Protein 4EBJ (pdb70)

Sequence (508 aa):
ENLYFQGVQHTIARRWVDRRLREEYADAVAILLKGSYARGDAATWSDIDFDVLVSTQDVEDYRTWIEPVGDRLVHISSAAVEWVTGWERDTVDPSSWSYGLPTQETTRRLWAINDETRRRLDRPYKTHPAAEPEVEDTVEALGKIRNAIARGDDLGVYQSAQTVAKLVPTLLIPINPPVTVSHARQAIEAILAFPRRVPVGFAADWLTCLLGLVEERSARSTAAAAERVRGVLELPTDPDDLLGEDIARLNAGLLEKYVQQENLYFQGVQHTIARWVDRLREEYADAVAILLKGSSYARGDAATWSDIDFDVLVSTQDVEDYRTWIIEPVGDRLVHISSAAVEWVTGWERDTVDPSSWSYGLLPTQETTRRLWAINDETRRRLDRPYKTHPAAEPEVEDTVEEALGKIRNAIARGDDLGVYQSAQTVAKKLVVPTLLIPINPPVTVSHARQAIEAILAFPRRVPVGFAADWLTCLGLVEEERSARSTAAAAERVRGVVLELPTDPDLLGEDIARLNAGLLEKYVQQ

Secondary structure (DSSP, 8-state):
-HHHHHHHHHHHHHHHHHHHHH-TTEEEEEEEHHHHHT---TTPPEEEEEEESSTT-EEEEEEEEEETTEEEEEEEEEEEHHHHHHGGGSPPSSSTT--EEEEEE--BSSHHHHHHH--SEEEEPPPPP-HHHHHHHHHHHHHHHHHT-HHHHHHHHHHHHHHHHHHHGGGS----BSSHHHHHHHHHT-SS--TTHHHHHHHHHT-SSB--HHHHHHHHH--HHHH-----HHHH-HHHHH---SHHHHHHH-/-HHHHHHHHHHHHHHHHHHHHH-TTEEEEEEEHHHHHT---TTPPEEEEEEESSTT-EEEEEEEEEETTEEEEEEEEEEEHHHHHHGGGSPPSSSTT--EEEE-B--BSSHHHHHHH--SEEEEPPPPP-HHHHHHHHHHHHHHHHHT-HHHHHHHHHHHHHHHHHHHGGGSPPP--SSHHHHHHHHHT-SS--TTHHHHHHHHHT-SSB--HHHHHHHHH--HHHH-----HHHH-HHHHH---SHHHHHHH-

Solvent-accessible surface area: 23267 Å² total

Organism: Pseudomonas aeruginosa (NCBI:txid287)

Nearest PDB structures (foldseek):
  4ebj-assembly1_B  TM=1.003E+00  e=2.321E-49  Pseudomonas aeruginosa
  4ebk-assembly1_B  TM=9.983E-01  e=1.470E-46  Pseudomonas aeruginosa
  6p06-assembly1_A  TM=6.887E-01  e=5.325E-08  Bacillus sp. (in: firmicutes)
  6un8-assembly1_A  TM=6.755E-01  e=1.283E-07  Staphylococcus aureus
  6nmm-assembly1_D  TM=6.752E-01  e=1.361E-07  Geobacillus stearothermophilus

Structure (mmCIF, N/CA/C/O backbone):
data_4EBJ
#
_entry.id   4EBJ
#
_cell.length_a   80.444
_cell.length_b   83.482
_cell.length_c   90.166
_cell.angle_alpha   90.00
_cell.angle_beta   90.00
_cell.angle_gamma   90.00
#
_symmetry.space_group_name_H-M   'P 21 21 21'
#
loop_
_entity.id
_entity.type
_entity.pdbx_description
1 polymer 'Aminoglycoside nucleotidyltransferase'
2 non-polymer 1,2-ETHANEDIOL
3 non-polymer 'SULFATE ION'
4 water water
#
loop_
_atom_site.group_PDB
_atom_site.id
_atom_site.type_symbol
_atom_site.label_atom_id
_atom_site.label_alt_id
_atom_site.label_comp_id
_atom_site.label_asym_id
_atom_site.label_entity_id
_atom_site.label_seq_id
_atom_site.pdbx_PDB_ins_code
_atom_site.Cartn_x
_atom_site.Cartn_y
_atom_site.Cartn_z
_atom_site.occupancy
_atom_site.B_iso_or_equiv
_atom_site.auth_seq_id
_atom_site.auth_comp_id
_atom_site.auth_asym_id
_atom_site.auth_atom_id
_atom_site.pdbx_PDB_model_num
ATOM 1 N N . GLU A 1 15 ? 43.414 89.638 30.413 1.00 52.86 -6 GLU A N 1
ATOM 2 C CA . GLU A 1 15 ? 42.712 90.858 30.033 1.00 47.28 -6 GLU A CA 1
ATOM 3 C C . GLU A 1 15 ? 41.810 90.633 28.826 1.00 39.05 -6 GLU A C 1
ATOM 4 O O . GLU A 1 15 ? 42.216 90.022 27.831 1.00 34.56 -6 GLU A O 1
ATOM 10 N N . ASN A 1 16 ? 40.587 91.140 28.920 1.00 40.52 -5 ASN A N 1
ATOM 11 C CA . ASN A 1 16 ? 39.588 90.944 27.880 1.00 42.14 -5 ASN A CA 1
ATOM 12 C C . ASN A 1 16 ? 40.033 91.450 26.509 1.00 38.88 -5 ASN A C 1
ATOM 13 O O . ASN A 1 16 ? 39.754 90.813 25.494 1.00 31.99 -5 ASN A O 1
ATOM 18 N N . LEU A 1 17 ? 40.721 92.589 26.478 1.00 34.45 -4 LEU A N 1
ATOM 19 C CA . LEU A 1 17 ? 41.185 93.139 25.208 1.00 31.59 -4 LEU A CA 1
ATOM 20 C C . LEU A 1 17 ? 42.212 92.224 24.555 1.00 27.00 -4 LEU A C 1
ATOM 21 O O . LEU A 1 17 ? 42.203 92.046 23.335 1.00 27.23 -4 LEU A O 1
ATOM 26 N N . TYR A 1 18 ? 43.090 91.641 25.367 1.00 26.33 -3 TYR A N 1
ATOM 27 C CA . TYR A 1 18 ? 44.072 90.687 24.851 1.00 26.88 -3 TYR A CA 1
ATOM 28 C C . TYR A 1 18 ? 43.382 89.457 24.275 1.00 22.87 -3 TYR A C 1
ATOM 29 O O . TYR A 1 18 ? 43.668 89.039 23.159 1.00 20.90 -3 TYR A O 1
ATOM 38 N N . PHE A 1 19 ? 42.469 88.873 25.036 1.00 23.79 -2 PHE A N 1
ATOM 39 C CA . PHE A 1 19 ? 41.829 87.653 24.568 1.00 22.33 -2 PHE A CA 1
ATOM 40 C C . PHE A 1 19 ? 40.884 87.900 23.395 1.00 20.34 -2 PHE A C 1
ATOM 41 O O . PHE A 1 19 ? 40.815 87.070 22.484 1.00 18.61 -2 PHE A O 1
ATOM 49 N N . GLN A 1 20 ? 40.192 89.044 23.390 1.00 23.52 -1 GLN A N 1
ATOM 50 C CA . GLN A 1 20 ? 39.416 89.424 22.207 1.00 17.40 -1 GLN A CA 1
ATOM 51 C C . GLN A 1 20 ? 40.361 89.615 21.030 1.00 16.54 -1 GLN A C 1
ATOM 52 O O . GLN A 1 20 ? 40.078 89.176 19.917 1.00 17.90 -1 GLN A O 1
ATOM 58 N N . GLY A 1 21 ? 41.494 90.260 21.288 1.00 18.28 0 GLY A N 1
ATOM 59 C CA . GLY A 1 21 ? 42.531 90.401 20.281 1.00 20.71 0 GLY A CA 1
ATOM 60 C C . GLY A 1 21 ? 43.025 89.074 19.736 1.00 17.62 0 GLY A C 1
ATOM 61 O O . GLY A 1 21 ? 43.245 88.930 18.529 1.00 15.03 0 GLY A O 1
ATOM 62 N N . VAL A 1 22 ? 43.213 88.094 20.618 1.00 15.94 1 VAL A N 1
ATOM 63 C CA . VAL A 1 22 ? 43.658 86.775 20.176 1.00 14.71 1 VAL A CA 1
ATOM 64 C C . VAL A 1 22 ? 42.580 86.122 19.310 1.00 14.07 1 VAL A C 1
ATOM 65 O O . VAL A 1 22 ? 42.871 85.508 18.287 1.00 14.25 1 VAL A O 1
ATOM 69 N N . GLN A 1 23 ? 41.330 86.268 19.730 1.00 15.68 2 GLN A N 1
ATOM 70 C CA . GLN A 1 23 ? 40.207 85.734 18.977 1.00 16.05 2 GLN A CA 1
ATOM 71 C C . GLN A 1 23 ? 40.202 86.304 17.557 1.00 14.08 2 GLN A C 1
ATOM 72 O O . GLN A 1 23 ? 39.967 85.593 16.581 1.00 14.87 2 GLN A O 1
ATOM 78 N N . HIS A 1 24 ? 40.455 87.602 17.448 1.00 15.48 3 HIS A N 1
ATOM 79 C CA . HIS A 1 24 ? 40.521 88.241 16.141 1.00 15.89 3 HIS A CA 1
ATOM 80 C C . HIS A 1 24 ? 41.716 87.766 15.330 1.00 13.86 3 HIS A C 1
ATOM 81 O O . HIS A 1 24 ? 41.609 87.553 14.125 1.00 15.77 3 HIS A O 1
ATOM 88 N N . THR A 1 25 ? 42.859 87.613 15.995 1.00 12.75 4 THR A N 1
ATOM 89 C CA . THR A 1 25 ? 44.048 87.075 15.347 1.00 15.81 4 THR A CA 1
ATOM 90 C C . THR A 1 25 ? 43.771 85.687 14.762 1.00 15.45 4 THR A C 1
ATOM 91 O O . THR A 1 25 ? 44.176 85.380 13.637 1.00 14.31 4 THR A O 1
ATOM 95 N N . ILE A 1 26 ? 43.086 84.852 15.538 1.00 13.56 5 ILE A N 1
ATOM 96 C CA . ILE A 1 26 ? 42.681 83.530 15.079 1.00 13.80 5 ILE A CA 1
ATOM 97 C C . ILE A 1 26 ? 41.846 83.609 13.803 1.00 12.07 5 ILE A C 1
ATOM 98 O O . ILE A 1 26 ? 42.137 82.917 12.826 1.00 13.14 5 ILE A O 1
ATOM 103 N N . ALA A 1 27 ? 40.830 84.472 13.802 1.00 12.71 6 ALA A N 1
ATOM 104 C CA . ALA A 1 27 ? 39.985 84.623 12.624 1.00 16.45 6 ALA A CA 1
ATOM 105 C C . ALA A 1 27 ? 40.802 85.053 11.405 1.00 16.69 6 ALA A C 1
ATOM 106 O O . ALA A 1 27 ? 40.673 84.458 10.325 1.00 16.17 6 ALA A O 1
ATOM 108 N N . ARG A 1 28 ? 41.654 86.061 11.575 1.00 13.89 7 ARG A N 1
ATOM 109 C CA A ARG A 1 28 ? 42.509 86.548 10.489 0.53 16.64 7 ARG A CA 1
ATOM 110 C CA B ARG A 1 28 ? 42.470 86.531 10.457 0.47 17.45 7 ARG A CA 1
ATOM 111 C C . ARG A 1 28 ? 43.439 85.469 9.956 1.00 17.17 7 ARG A C 1
ATOM 112 O O . ARG A 1 28 ? 43.689 85.382 8.752 1.00 18.02 7 ARG A O 1
ATOM 127 N N . TRP A 1 29 ? 43.966 84.657 10.867 1.00 13.14 8 TRP A N 1
ATOM 128 C CA . TRP A 1 29 ? 44.932 83.646 10.475 1.00 13.86 8 TRP A CA 1
ATOM 129 C C . TRP A 1 29 ? 44.339 82.569 9.590 1.00 16.49 8 TRP A C 1
ATOM 130 O O . TRP A 1 29 ? 45.043 81.992 8.763 1.00 15.49 8 TRP A O 1
ATOM 141 N N . VAL A 1 30 ? 43.050 82.298 9.755 1.00 14.98 9 VAL A N 1
ATOM 142 C CA . VAL A 1 30 ? 42.416 81.278 8.934 1.00 14.48 9 VAL A CA 1
ATOM 143 C C . VAL A 1 30 ? 42.521 81.665 7.456 1.00 15.54 9 VAL A C 1
ATOM 144 O O . VAL A 1 30 ? 42.904 80.844 6.613 1.00 15.70 9 VAL A O 1
ATOM 148 N N . ASP A 1 31 ? 42.227 82.926 7.158 1.00 15.12 10 ASP A N 1
ATOM 149 C CA . ASP A 1 31 ? 42.328 83.432 5.797 1.00 17.24 10 ASP A CA 1
ATOM 150 C C . ASP A 1 31 ? 43.777 83.473 5.332 1.00 16.52 10 ASP A C 1
ATOM 151 O O . ASP A 1 31 ? 44.080 83.164 4.179 1.00 19.92 10 ASP A O 1
ATOM 156 N N . ARG A 1 32 ? 44.671 83.875 6.224 1.00 16.27 11 ARG A N 1
ATOM 157 C CA A ARG A 1 32 ? 46.081 83.956 5.875 0.48 18.01 11 ARG A CA 1
ATOM 158 C CA B ARG A 1 32 ? 46.084 83.956 5.878 0.52 17.99 11 ARG A CA 1
ATOM 159 C C . ARG A 1 32 ? 46.614 82.577 5.506 1.00 16.52 11 ARG A C 1
ATOM 160 O O . ARG A 1 32 ? 47.359 82.429 4.536 1.00 18.85 11 ARG A O 1
ATOM 175 N N . LEU A 1 33 ? 46.214 81.567 6.271 1.00 14.17 12 LEU A N 1
ATOM 176 C CA . LEU A 1 33 ? 46.655 80.202 5.997 1.00 11.76 12 LEU A CA 1
ATOM 177 C C . LEU A 1 33 ? 46.081 79.691 4.675 1.00 19.53 12 LEU A C 1
ATOM 178 O O . LEU A 1 33 ? 46.785 79.024 3.913 1.00 15.66 12 LEU A O 1
ATOM 183 N N . ARG A 1 34 ? 44.817 80.011 4.394 1.00 17.63 13 ARG A N 1
ATOM 184 C CA . ARG A 1 34 ? 44.215 79.630 3.116 1.00 22.94 13 ARG A CA 1
ATOM 185 C C . ARG A 1 34 ? 44.965 80.246 1.949 1.00 25.97 13 ARG A C 1
ATOM 186 O O . ARG A 1 34 ? 45.217 79.592 0.933 1.00 24.43 13 ARG A O 1
ATOM 194 N N . GLU A 1 35 ? 45.317 81.517 2.099 1.00 22.57 14 GLU A N 1
ATOM 195 C CA . GLU A 1 35 ? 45.926 82.259 1.009 1.00 29.13 14 GLU A CA 1
ATOM 196 C C . GLU A 1 35 ? 47.381 81.845 0.790 1.00 28.16 14 GLU A C 1
ATOM 197 O O . GLU A 1 35 ? 47.901 81.947 -0.318 1.00 32.34 14 GLU A O 1
ATOM 203 N N . GLU A 1 36 ? 48.025 81.341 1.836 1.00 19.89 15 GLU A N 1
ATOM 204 C CA . GLU A 1 36 ? 49.399 80.879 1.705 1.00 23.45 15 GLU A CA 1
ATOM 205 C C . GLU A 1 36 ? 49.490 79.444 1.165 1.00 25.49 15 GLU A C 1
ATOM 206 O O . GLU A 1 36 ? 50.409 79.112 0.414 1.00 28.39 15 GLU A O 1
ATOM 212 N N . TYR A 1 37 ? 48.525 78.604 1.527 1.00 16.96 16 TYR A N 1
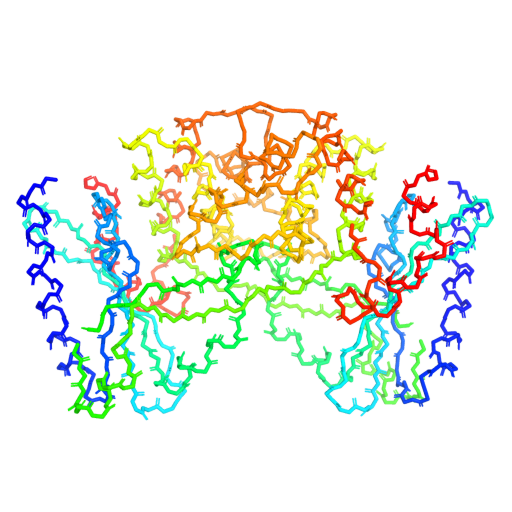ATOM 213 C CA . TYR A 1 37 ? 48.548 77.200 1.131 1.00 15.18 16 TYR A CA 1
ATOM 214 C C . TYR A 1 37 ? 47.436 76.888 0.139 1.00 21.15 16 TYR A C 1
ATOM 215 O O . TYR A 1 37 ? 46.325 76.543 0.531 1.00 17.84 16 TYR A O 1
ATOM 224 N N . ALA A 1 38 ? 47.749 77.002 -1.147 1.00 21.42 17 ALA A N 1
ATOM 225 C CA . ALA A 1 38 ? 46.766 76.763 -2.194 1.00 21.30 17 ALA A CA 1
ATOM 226 C C . ALA A 1 38 ? 46.269 75.320 -2.163 1.00 22.21 17 ALA A C 1
ATOM 227 O O . ALA A 1 38 ? 45.182 75.018 -2.651 1.00 24.85 17 ALA A O 1
ATOM 229 N N . ASP A 1 39 ? 47.071 74.432 -1.585 1.00 19.25 18 ASP A N 1
ATOM 230 C CA . ASP A 1 39 ? 46.707 73.023 -1.500 1.00 24.47 18 ASP A CA 1
ATOM 231 C C . ASP A 1 39 ? 45.985 72.643 -0.204 1.00 21.54 18 ASP A C 1
ATOM 232 O O . ASP A 1 39 ? 45.766 71.459 0.062 1.00 19.47 18 ASP A O 1
ATOM 237 N N . ALA A 1 40 ? 45.592 73.637 0.590 1.00 15.51 19 ALA A N 1
ATOM 238 C CA . ALA A 1 40 ? 44.871 73.367 1.833 1.00 16.56 19 ALA A CA 1
ATOM 239 C C . ALA A 1 40 ? 43.480 72.804 1.561 1.00 18.96 19 ALA A C 1
ATOM 240 O O . ALA A 1 40 ? 42.794 73.246 0.634 1.00 20.05 19 ALA A O 1
ATOM 242 N N . VAL A 1 41 ? 43.069 71.838 2.375 1.00 14.77 20 VAL A N 1
ATOM 243 C CA . VAL A 1 41 ? 41.719 71.299 2.294 1.00 17.43 20 VAL A CA 1
ATOM 244 C C . VAL A 1 41 ? 40.936 71.541 3.579 1.00 19.19 20 VAL A C 1
ATOM 245 O O . VAL A 1 41 ? 39.709 71.451 3.589 1.00 18.68 20 VAL A O 1
ATOM 249 N N . ALA A 1 42 ? 41.650 71.834 4.662 1.00 15.61 21 ALA A N 1
ATOM 250 C CA . ALA A 1 42 ? 41.009 72.138 5.943 1.00 15.87 21 ALA A CA 1
ATOM 251 C C . ALA A 1 42 ? 41.964 72.851 6.893 1.00 15.62 21 ALA A C 1
ATOM 252 O O . ALA A 1 42 ? 43.181 72.654 6.845 1.00 14.62 21 ALA A O 1
ATOM 254 N N . ILE A 1 43 ? 41.395 73.680 7.761 1.00 13.06 22 ILE A N 1
ATOM 255 C CA . ILE A 1 43 ? 42.169 74.371 8.782 1.00 11.88 22 ILE A CA 1
ATOM 256 C C . ILE A 1 43 ? 41.423 74.169 10.093 1.00 14.42 22 ILE A C 1
ATOM 257 O O . ILE A 1 43 ? 40.215 74.397 10.167 1.00 12.61 22 ILE A O 1
ATOM 262 N N . LEU A 1 44 ? 42.131 73.685 11.107 1.00 13.53 23 LEU A N 1
ATOM 263 C CA . LEU A 1 44 ? 41.527 73.421 12.409 1.00 14.21 23 LEU A CA 1
ATOM 264 C C . LEU A 1 44 ? 42.305 74.124 13.509 1.00 11.71 23 LEU A C 1
ATOM 265 O O . LEU A 1 44 ? 43.534 74.138 13.487 1.00 12.21 23 LEU A O 1
ATOM 270 N N . LEU A 1 45 ? 41.585 74.693 14.474 1.00 9.54 24 LEU A N 1
ATOM 271 C CA . LEU A 1 45 ? 42.201 75.243 15.674 1.00 9.71 24 LEU A CA 1
ATOM 272 C C . LEU A 1 45 ? 42.406 74.110 16.660 1.00 11.35 24 LEU A C 1
ATOM 273 O O . LEU A 1 45 ? 41.565 73.207 16.762 1.00 11.99 24 LEU A O 1
ATOM 278 N N . LYS A 1 46 ? 43.521 74.156 17.381 1.00 10.20 25 LYS A N 1
ATOM 279 C CA . LYS A 1 46 ? 43.897 73.073 18.280 1.00 8.64 25 LYS A CA 1
ATOM 280 C C . LYS A 1 46 ? 44.305 73.666 19.611 1.00 12.31 25 LYS A C 1
ATOM 281 O O . LYS A 1 46 ? 44.388 74.890 19.754 1.00 12.58 25 LYS A O 1
ATOM 287 N N . GLY A 1 47 ? 44.564 72.806 20.589 1.00 12.43 26 GLY A N 1
ATOM 288 C CA . GLY A 1 47 ? 45.193 73.254 21.820 1.00 13.53 26 GLY A CA 1
ATOM 289 C C . GLY A 1 47 ? 44.326 74.104 22.726 1.00 11.19 26 GLY A C 1
ATOM 290 O O . GLY A 1 47 ? 43.109 73.980 22.733 1.00 11.46 26 GLY A O 1
ATOM 291 N N . SER A 1 48 ? 44.979 74.973 23.494 1.00 13.11 27 SER A N 1
ATOM 292 C CA . SER A 1 48 ? 44.337 75.735 24.557 1.00 14.56 27 SER A CA 1
ATOM 293 C C . SER A 1 48 ? 43.170 76.578 24.075 1.00 13.89 27 SER A C 1
ATOM 294 O O . SER A 1 48 ? 42.120 76.621 24.712 1.00 13.99 27 SER A O 1
ATOM 297 N N . TYR A 1 49 ? 43.350 77.252 22.948 1.00 14.14 28 TYR A N 1
ATOM 298 C CA . TYR A 1 49 ? 42.282 78.103 22.442 1.00 15.15 28 TYR A CA 1
ATOM 299 C C . TYR A 1 49 ? 41.123 77.286 21.876 1.00 13.73 28 TYR A C 1
ATOM 300 O O . TYR A 1 49 ? 39.978 77.745 21.877 1.00 17.24 28 TYR A O 1
ATOM 309 N N . ALA A 1 50 ? 41.402 76.066 21.424 1.00 11.21 29 ALA A N 1
ATOM 310 C CA . ALA A 1 50 ? 40.323 75.164 21.012 1.00 12.33 29 ALA A CA 1
ATOM 311 C C . ALA A 1 50 ? 39.546 74.645 22.217 1.00 15.63 29 ALA A C 1
ATOM 312 O O . ALA A 1 50 ? 38.331 74.452 22.141 1.00 15.88 29 ALA A O 1
ATOM 314 N N . ARG A 1 51 ? 40.246 74.425 23.327 1.00 15.27 30 ARG A N 1
ATOM 315 C CA . ARG A 1 51 ? 39.604 73.907 24.533 1.00 12.07 30 ARG A CA 1
ATOM 316 C C . ARG A 1 51 ? 38.886 74.988 25.324 1.00 17.78 30 ARG A C 1
ATOM 317 O O . ARG A 1 51 ? 37.967 74.694 26.090 1.00 19.83 30 ARG A O 1
ATOM 325 N N . GLY A 1 52 ? 39.324 76.235 25.160 1.00 16.06 31 GLY A N 1
ATOM 326 C CA . GLY A 1 52 ? 38.791 77.338 25.935 1.00 19.13 31 GLY A CA 1
ATOM 327 C C . GLY A 1 52 ? 39.443 77.496 27.298 1.00 21.95 31 GLY A C 1
ATOM 328 O O . GLY A 1 52 ? 38.841 78.058 28.216 1.00 24.60 31 GLY A O 1
ATOM 329 N N . ASP A 1 53 ? 40.675 77.013 27.445 1.00 19.71 32 ASP A N 1
ATOM 330 C CA . ASP A 1 53 ? 41.370 77.116 28.726 1.00 20.20 32 ASP A CA 1
ATOM 331 C C . ASP A 1 53 ? 42.725 77.804 28.600 1.00 16.68 32 ASP A C 1
ATOM 332 O O . ASP A 1 53 ? 43.647 77.515 29.363 1.00 20.28 32 ASP A O 1
ATOM 337 N N . ALA A 1 54 ? 42.838 78.717 27.641 1.00 17.75 33 ALA A N 1
ATOM 338 C CA . ALA A 1 54 ? 44.096 79.421 27.414 1.00 18.61 33 ALA A CA 1
ATOM 339 C C . ALA A 1 54 ? 44.382 80.472 28.481 1.00 16.38 33 ALA A C 1
ATOM 340 O O . ALA A 1 54 ? 43.471 80.994 29.137 1.00 18.60 33 ALA A O 1
ATOM 342 N N . ALA A 1 55 ? 45.662 80.782 28.638 1.00 14.57 34 ALA A N 1
ATOM 343 C CA . ALA A 1 55 ? 46.095 81.830 29.540 1.00 14.85 34 ALA A CA 1
ATOM 344 C C . ALA A 1 55 ? 47.122 82.688 28.815 1.00 13.40 34 ALA A C 1
ATOM 345 O O . ALA A 1 55 ? 47.372 82.481 27.628 1.00 14.69 34 ALA A O 1
ATOM 347 N N . THR A 1 56 ? 47.704 83.640 29.539 1.00 14.45 35 THR A N 1
ATOM 348 C CA . THR A 1 56 ? 48.597 84.641 28.958 1.00 19.05 35 THR A CA 1
ATOM 349 C C . THR A 1 56 ? 49.601 84.091 27.949 1.00 16.58 35 THR A C 1
ATOM 350 O O . THR A 1 56 ? 49.678 84.573 26.819 1.00 17.39 35 THR A O 1
ATOM 354 N N . TRP A 1 57 ? 50.333 83.052 28.337 1.00 14.07 36 TRP A N 1
ATOM 355 C CA . TRP A 1 57 ? 51.421 82.547 27.502 1.00 14.52 36 TRP A CA 1
ATOM 356 C C . TRP A 1 57 ? 51.049 81.389 26.572 1.00 15.05 36 TRP A C 1
ATOM 357 O O . TRP A 1 57 ? 51.921 80.795 25.938 1.00 15.52 36 TRP A O 1
ATOM 368 N N . SER A 1 58 ? 49.760 81.085 26.476 1.00 13.71 37 SER A N 1
ATOM 369 C CA . SER A 1 58 ? 49.310 80.006 25.609 1.00 13.17 37 SER A CA 1
ATOM 370 C C . SER A 1 58 ? 49.554 80.322 24.148 1.00 14.17 37 SER A C 1
ATOM 371 O O . SER A 1 58 ? 49.430 81.469 23.721 1.00 16.23 37 SER A O 1
ATOM 374 N N . ASP A 1 59 ? 49.890 79.290 23.382 1.00 16.68 38 ASP A N 1
ATOM 375 C CA . ASP A 1 59 ? 50.077 79.451 21.950 1.00 15.16 38 ASP A CA 1
ATOM 376 C C . ASP A 1 59 ? 48.766 79.303 21.197 1.00 15.66 38 ASP A C 1
ATOM 377 O O . ASP A 1 59 ? 47.877 78.560 21.617 1.00 16.19 38 ASP A O 1
ATOM 382 N N . ILE A 1 60 ? 48.665 79.994 20.068 1.00 11.68 39 ILE A N 1
ATOM 383 C CA . ILE A 1 60 ? 47.600 79.739 19.110 1.00 9.13 39 ILE A CA 1
ATOM 384 C C . ILE A 1 60 ? 48.118 78.613 18.227 1.00 13.12 39 ILE A C 1
ATOM 385 O O . ILE A 1 60 ? 49.155 78.763 17.587 1.00 12.40 39 ILE A O 1
ATOM 390 N N . ASP A 1 61 ? 47.414 77.482 18.210 1.00 11.76 40 ASP A N 1
ATOM 391 C CA . ASP A 1 61 ? 47.835 76.315 17.440 1.00 11.31 40 ASP A CA 1
ATOM 392 C C . ASP A 1 61 ? 46.846 75.985 16.328 1.00 9.04 40 ASP A C 1
ATOM 393 O O . ASP A 1 61 ? 45.640 75.847 16.580 1.00 12.84 40 ASP A O 1
ATOM 398 N N . PHE A 1 62 ? 47.352 75.827 15.104 1.00 9.89 41 PHE A N 1
ATOM 399 C CA . PHE A 1 62 ? 46.532 75.401 13.972 1.00 10.75 41 PHE A CA 1
ATOM 400 C C . PHE A 1 62 ? 47.063 74.118 13.354 1.00 11.93 41 PHE A C 1
ATOM 401 O O . PHE A 1 62 ? 48.275 73.884 13.337 1.00 12.80 41 PHE A O 1
ATOM 409 N N . ASP A 1 63 ? 46.151 73.303 12.830 1.00 11.96 42 ASP A N 1
ATOM 410 C CA . ASP A 1 63 ? 46.512 72.287 11.854 1.00 12.38 42 ASP A CA 1
ATOM 411 C C . ASP A 1 63 ? 46.041 72.731 10.475 1.00 13.65 42 ASP A C 1
ATOM 412 O O . ASP A 1 63 ? 44.893 73.134 10.293 1.00 15.33 42 ASP A O 1
ATOM 417 N N . VAL A 1 64 ? 46.945 72.667 9.507 1.00 10.97 43 VAL A N 1
ATOM 418 C CA . VAL A 1 64 ? 46.613 72.973 8.128 1.00 12.89 43 VAL A CA 1
ATOM 419 C C . VAL A 1 64 ? 46.755 71.678 7.353 1.00 14.48 43 VAL A C 1
ATOM 420 O O . VAL A 1 64 ? 47.857 71.148 7.199 1.00 14.81 43 VAL A O 1
ATOM 424 N N . LEU A 1 65 ? 45.627 71.150 6.897 1.00 13.70 44 LEU A N 1
ATOM 425 C CA . LEU A 1 65 ? 45.634 69.870 6.210 1.00 14.52 44 LEU A CA 1
ATOM 426 C C . LEU A 1 65 ? 45.662 70.143 4.718 1.00 12.98 44 LEU A C 1
ATOM 427 O O . LEU A 1 65 ? 44.873 70.932 4.216 1.00 15.86 44 LEU A O 1
ATOM 432 N N . VAL A 1 66 ? 46.614 69.529 4.023 1.00 16.13 45 VAL A N 1
ATOM 433 C CA . VAL A 1 66 ? 46.789 69.772 2.593 1.00 15.27 45 VAL A CA 1
ATOM 434 C C . VAL A 1 66 ? 46.578 68.500 1.784 1.00 20.62 45 VAL A C 1
ATOM 435 O O . VAL A 1 66 ? 46.644 67.387 2.315 1.00 18.17 45 VAL A O 1
ATOM 439 N N . SER A 1 67 ? 46.334 68.670 0.489 1.00 19.48 46 SER A N 1
ATOM 440 C CA . SER A 1 67 ? 46.102 67.540 -0.397 1.00 19.71 46 SER A CA 1
ATOM 441 C C . SER A 1 67 ? 47.421 66.971 -0.899 1.00 25.29 46 SER A C 1
ATOM 442 O O . SER A 1 67 ? 47.463 65.869 -1.439 1.00 28.60 46 SER A O 1
ATOM 445 N N . THR A 1 68 ? 48.494 67.733 -0.718 1.00 25.78 47 THR A N 1
ATOM 446 C CA . THR A 1 68 ? 49.803 67.322 -1.210 1.00 25.77 47 THR A CA 1
ATOM 447 C C . THR A 1 68 ? 50.394 66.256 -0.305 1.00 25.47 47 THR A C 1
ATOM 448 O O . THR A 1 68 ? 50.553 66.457 0.904 1.00 24.42 47 THR A O 1
ATOM 452 N N . GLN A 1 69 ? 50.708 65.118 -0.907 1.00 29.59 48 GLN A N 1
ATOM 453 C CA . GLN A 1 69 ? 51.085 63.926 -0.167 1.00 40.73 48 GLN A CA 1
ATOM 454 C C . GLN A 1 69 ? 52.424 64.083 0.537 1.00 40.92 48 GLN A C 1
ATOM 455 O O . GLN A 1 69 ? 53.314 64.793 0.061 1.00 36.66 48 GLN A O 1
ATOM 461 N N . ASP A 1 70 ? 52.537 63.429 1.690 1.00 48.89 49 ASP A N 1
ATOM 462 C CA . ASP A 1 70 ? 53.783 63.366 2.449 1.00 54.55 49 ASP A CA 1
ATOM 463 C C . ASP A 1 70 ? 54.354 64.747 2.774 1.00 51.93 49 ASP A C 1
ATOM 464 O O . ASP A 1 70 ? 55.564 64.917 2.912 1.00 54.66 49 ASP A O 1
ATOM 469 N N . VAL A 1 71 ? 53.473 65.734 2.887 1.00 50.20 50 VAL A N 1
ATOM 470 C CA . VAL A 1 71 ? 53.874 67.052 3.350 1.00 47.80 50 VAL A CA 1
ATOM 471 C C . VAL A 1 71 ? 53.854 67.057 4.873 1.00 44.08 50 VAL A C 1
ATOM 472 O O . VAL A 1 71 ? 52.925 66.523 5.491 1.00 41.82 50 VAL A O 1
ATOM 476 N N . GLU A 1 72 ? 54.892 67.631 5.475 1.00 36.71 51 GLU A N 1
ATOM 477 C CA . GLU A 1 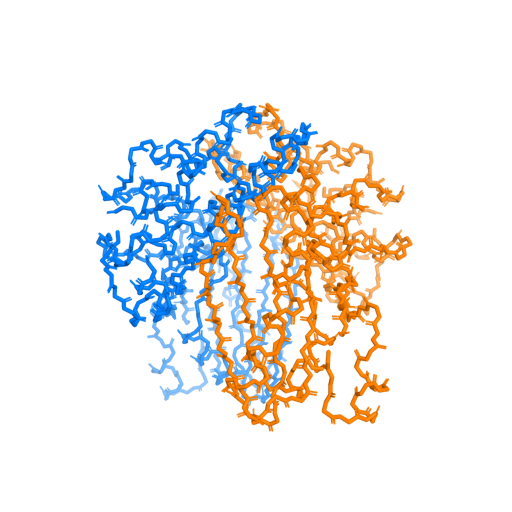72 ? 54.909 67.823 6.918 1.00 33.39 51 GLU A CA 1
ATOM 478 C C . GLU A 1 72 ? 55.836 68.969 7.312 1.00 33.42 51 GLU A C 1
ATOM 479 O O . GLU A 1 72 ? 57.047 68.784 7.433 1.00 36.78 51 GLU A O 1
ATOM 485 N N . ASP A 1 73 ? 55.266 70.156 7.503 1.00 18.30 52 ASP A N 1
ATOM 486 C CA . ASP A 1 73 ? 56.058 71.314 7.910 1.00 17.27 52 ASP A CA 1
ATOM 487 C C . ASP A 1 73 ? 55.490 71.901 9.196 1.00 21.43 52 ASP A C 1
ATOM 488 O O . ASP A 1 73 ? 54.333 71.656 9.544 1.00 19.99 52 ASP A O 1
ATOM 493 N N . TYR A 1 74 ? 56.322 72.658 9.906 1.00 18.42 53 TYR A N 1
ATOM 494 C CA . TYR A 1 74 ? 55.898 73.356 11.109 1.00 14.78 53 TYR A CA 1
ATOM 495 C C . TYR A 1 74 ? 56.232 74.836 11.003 1.00 14.01 53 TYR A C 1
ATOM 496 O O . TYR A 1 74 ? 57.407 75.222 10.918 1.00 18.14 53 TYR A O 1
ATOM 505 N N . ARG A 1 75 ? 55.188 75.655 10.997 1.00 13.54 54 ARG A N 1
ATOM 506 C CA . ARG A 1 75 ? 55.336 77.090 10.824 1.00 16.05 54 ARG A CA 1
ATOM 507 C C . ARG A 1 75 ? 55.222 77.783 12.165 1.00 15.59 54 ARG A C 1
ATOM 508 O O . ARG A 1 75 ? 54.507 77.311 13.047 1.00 15.48 54 ARG A O 1
ATOM 516 N N . THR A 1 76 ? 55.915 78.911 12.302 1.00 12.84 55 THR A N 1
ATOM 517 C CA . THR A 1 76 ? 55.873 79.710 13.519 1.00 11.47 55 THR A CA 1
ATOM 518 C C . THR A 1 76 ? 55.791 81.200 13.198 1.00 17.47 55 THR A C 1
ATOM 519 O O . THR A 1 76 ? 56.516 81.709 12.339 1.00 17.85 55 THR A O 1
ATOM 523 N N . TRP A 1 77 ? 54.916 81.897 13.908 1.00 13.32 56 TRP A N 1
ATOM 524 C CA . TRP A 1 77 ? 54.850 83.351 13.827 1.00 14.66 56 TRP A CA 1
ATOM 525 C C . TRP A 1 77 ? 54.816 83.939 15.229 1.00 14.79 56 TRP A C 1
ATOM 526 O O . TRP A 1 77 ? 54.411 83.274 16.188 1.00 14.41 56 TRP A O 1
ATOM 537 N N . ILE A 1 78 ? 55.267 85.182 15.343 1.00 16.84 57 ILE A N 1
ATOM 538 C CA . ILE A 1 78 ? 55.144 85.935 16.581 1.00 14.33 57 ILE A CA 1
ATOM 539 C C . ILE A 1 78 ? 54.530 87.262 16.196 1.00 18.00 57 ILE A C 1
ATOM 540 O O . ILE A 1 78 ? 55.145 88.050 15.481 1.00 20.78 57 ILE A O 1
ATOM 545 N N . GLU A 1 79 ? 53.303 87.493 16.658 1.00 16.36 58 GLU A N 1
ATOM 546 C CA . GLU A 1 79 ? 52.455 88.540 16.105 1.00 17.28 58 GLU A CA 1
ATOM 547 C C . GLU A 1 79 ? 51.901 89.460 17.175 1.00 17.12 58 GLU A C 1
ATOM 548 O O . GLU A 1 79 ? 51.535 89.012 18.259 1.00 19.28 58 GLU A O 1
ATOM 554 N N . PRO A 1 80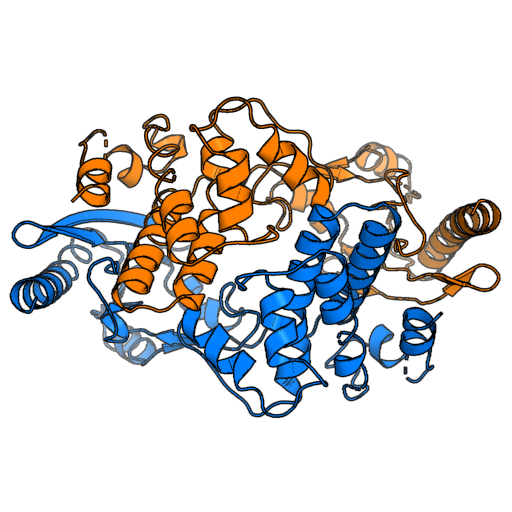 ? 51.823 90.759 16.865 1.00 17.67 59 PRO A N 1
ATOM 555 C CA . PRO A 1 80 ? 51.328 91.731 17.839 1.00 17.54 59 PRO A CA 1
ATOM 556 C C . PRO A 1 80 ? 49.832 91.597 18.114 1.00 17.95 59 PRO A C 1
ATOM 557 O O . PRO A 1 80 ? 49.034 91.445 17.187 1.00 21.36 59 PRO A O 1
ATOM 561 N N . VAL A 1 81 ? 49.478 91.628 19.395 1.00 16.87 60 VAL A N 1
ATOM 562 C CA . VAL A 1 81 ? 48.094 91.745 19.836 1.00 19.51 60 VAL A CA 1
ATOM 563 C C . VAL A 1 81 ? 48.095 92.874 20.859 1.00 19.53 60 VAL A C 1
ATOM 564 O O . VAL A 1 81 ? 48.515 92.678 22.000 1.00 24.53 60 VAL A O 1
ATOM 568 N N . GLY A 1 82 ? 47.649 94.060 20.454 1.00 19.28 61 GLY A N 1
ATOM 569 C CA . GLY A 1 82 ? 47.816 95.231 21.297 1.00 24.34 61 GLY A CA 1
ATOM 570 C C . GLY A 1 82 ? 49.294 95.456 21.559 1.00 23.30 61 GLY A C 1
ATOM 571 O O . GLY A 1 82 ? 50.097 95.463 20.625 1.00 26.74 61 GLY A O 1
ATOM 572 N N . ASP A 1 83 ? 49.667 95.620 22.825 1.00 24.26 62 ASP A N 1
ATOM 573 C CA . ASP A 1 83 ? 51.074 95.826 23.164 1.00 27.55 62 ASP A CA 1
ATOM 574 C C . ASP A 1 83 ? 51.785 94.525 23.523 1.00 27.68 62 ASP A C 1
ATOM 575 O O . ASP A 1 83 ? 52.908 94.545 24.023 1.00 27.50 62 ASP A O 1
ATOM 580 N N . ARG A 1 84 ? 51.130 93.396 23.268 1.00 22.51 63 ARG A N 1
ATOM 581 C CA . ARG A 1 84 ? 51.756 92.104 23.515 1.00 23.65 63 ARG A CA 1
ATOM 582 C C . ARG A 1 84 ? 52.101 91.391 22.211 1.00 21.93 63 ARG A C 1
ATOM 583 O O . ARG A 1 84 ? 51.710 91.824 21.119 1.00 19.62 63 ARG A O 1
ATOM 591 N N . LEU A 1 85 ? 52.866 90.313 22.336 1.00 18.82 64 LEU A N 1
ATOM 592 C CA . LEU A 1 85 ? 53.136 89.432 21.215 1.00 18.42 64 LEU A CA 1
ATOM 593 C C . LEU A 1 85 ? 52.570 88.061 21.539 1.00 15.23 64 LEU A C 1
ATOM 594 O O . LEU A 1 85 ? 52.664 87.588 22.677 1.00 17.95 64 LEU A O 1
ATOM 599 N N . VAL A 1 86 ? 51.969 87.431 20.538 1.00 14.16 65 VAL A N 1
ATOM 600 C CA . VAL A 1 86 ? 51.455 86.082 20.724 1.00 15.74 65 VAL A CA 1
ATOM 601 C C . VAL A 1 86 ? 52.201 85.128 19.798 1.00 14.88 65 VAL A C 1
ATOM 602 O O . VAL A 1 86 ? 52.592 85.497 18.687 1.00 17.15 65 VAL A O 1
ATOM 606 N N . HIS A 1 87 ? 52.433 83.916 20.289 1.00 12.81 66 HIS A N 1
ATOM 607 C CA . HIS A 1 87 ? 53.089 82.879 19.520 1.00 12.90 66 HIS A CA 1
ATOM 608 C C . HIS A 1 87 ? 52.030 82.076 18.777 1.00 12.71 66 HIS A C 1
ATOM 609 O O . HIS A 1 87 ? 51.086 81.565 19.385 1.00 13.43 66 HIS A O 1
ATOM 616 N N . ILE A 1 88 ? 52.189 81.980 17.461 1.00 15.38 67 ILE A N 1
ATOM 617 C CA . ILE A 1 88 ? 51.295 81.188 16.626 1.00 13.91 67 ILE A CA 1
ATOM 618 C C . ILE A 1 88 ? 52.066 80.046 15.972 1.00 14.85 67 ILE A C 1
ATOM 619 O O . ILE A 1 88 ? 53.178 80.235 15.485 1.00 13.13 67 ILE A O 1
ATOM 624 N N . SER A 1 89 ? 51.472 78.858 15.977 1.00 11.24 68 SER A N 1
ATOM 625 C CA A SER A 1 89 ? 52.071 77.683 15.357 0.50 12.00 68 SER A CA 1
ATOM 626 C CA B SER A 1 89 ? 52.079 77.707 15.333 0.50 11.23 68 SER A CA 1
ATOM 627 C C . SER A 1 89 ? 51.093 77.056 14.375 1.00 14.96 68 SER A C 1
ATOM 628 O O . SER A 1 89 ? 49.894 77.012 14.633 1.00 15.32 68 SER A O 1
ATOM 633 N N . ALA A 1 90 ? 51.600 76.560 13.253 1.00 12.07 69 ALA A N 1
ATOM 634 C CA . ALA A 1 90 ? 50.760 75.797 12.342 1.00 13.23 69 ALA A CA 1
ATOM 635 C C . ALA A 1 90 ? 51.491 74.537 11.912 1.00 16.03 69 ALA A C 1
ATOM 636 O O . ALA A 1 90 ? 52.616 74.598 11.420 1.00 16.95 69 ALA A O 1
ATOM 638 N N . ALA A 1 91 ? 50.855 73.392 12.132 1.00 10.60 70 ALA A N 1
ATOM 639 C CA . ALA A 1 91 ? 51.370 72.128 11.632 1.00 11.01 70 ALA A CA 1
ATOM 640 C C . ALA A 1 91 ? 50.724 71.877 10.283 1.00 15.23 70 ALA A C 1
ATOM 641 O O . ALA A 1 91 ? 49.502 71.796 10.179 1.00 15.80 70 ALA A O 1
ATOM 643 N N . VAL A 1 92 ? 51.551 71.760 9.252 1.00 13.75 71 VAL A N 1
ATOM 644 C CA . VAL A 1 92 ? 51.054 71.560 7.900 1.00 15.60 71 VAL A CA 1
ATOM 645 C C . VAL A 1 92 ? 51.248 70.094 7.557 1.00 19.03 71 VAL A C 1
ATOM 646 O O . VAL A 1 92 ? 52.370 69.592 7.586 1.00 20.21 71 VAL A O 1
ATOM 650 N N . GLU A 1 93 ? 50.156 69.397 7.261 1.00 14.98 72 GLU A N 1
ATOM 651 C CA . GLU A 1 93 ? 50.227 67.946 7.087 1.00 20.42 72 GLU A CA 1
ATOM 652 C C . GLU A 1 93 ? 49.309 67.440 5.985 1.00 15.98 72 GLU A C 1
ATOM 653 O O . GLU A 1 93 ? 48.229 67.973 5.772 1.00 14.78 72 GLU A O 1
ATOM 659 N N . TRP A 1 94 ? 49.763 66.410 5.278 1.00 20.20 73 TRP A N 1
ATOM 660 C CA . TRP A 1 94 ? 48.913 65.667 4.361 1.00 20.25 73 TRP A CA 1
ATOM 661 C C . TRP A 1 94 ? 47.673 65.225 5.120 1.00 15.69 73 TRP A C 1
ATOM 662 O O . TRP A 1 94 ? 47.774 64.631 6.191 1.00 19.97 73 TRP A O 1
ATOM 673 N N . VAL A 1 95 ? 46.506 65.524 4.558 1.00 17.64 74 VAL A N 1
ATOM 674 C CA . VAL A 1 95 ? 45.241 65.265 5.236 1.00 22.19 74 VAL A CA 1
ATOM 675 C C . VAL A 1 95 ? 45.086 63.795 5.621 1.00 21.10 74 VAL A C 1
ATOM 676 O O . VAL A 1 95 ? 44.667 63.478 6.737 1.00 19.65 74 VAL A O 1
ATOM 680 N N . THR A 1 96 ? 45.467 62.903 4.709 1.00 22.43 75 THR A N 1
ATOM 681 C CA . THR A 1 96 ? 45.313 61.472 4.936 1.00 23.76 75 THR A CA 1
ATOM 682 C C . THR A 1 96 ? 46.198 60.979 6.082 1.00 20.57 75 THR A C 1
ATOM 683 O O . THR A 1 96 ? 45.755 60.203 6.924 1.00 26.42 75 THR A O 1
ATOM 687 N N . GLY A 1 97 ? 47.438 61.450 6.126 1.00 21.76 76 GLY A N 1
ATOM 688 C CA . GLY A 1 97 ? 48.349 61.076 7.190 1.00 21.36 76 GLY A CA 1
ATOM 689 C C . GLY A 1 97 ? 47.859 61.569 8.539 1.00 22.01 76 GLY A C 1
ATOM 690 O O . GLY A 1 97 ? 48.009 60.891 9.548 1.00 23.66 76 GLY A O 1
ATOM 691 N N . TRP A 1 98 ? 47.272 62.762 8.545 1.00 19.45 77 TRP A N 1
ATOM 692 C CA . TRP A 1 98 ? 46.702 63.348 9.750 1.00 16.33 77 TRP A CA 1
ATOM 693 C C . TRP A 1 98 ? 45.534 62.503 10.243 1.00 15.11 77 TRP A C 1
ATOM 694 O O . TRP A 1 98 ? 45.408 62.250 11.439 1.00 17.21 77 TRP A O 1
ATOM 705 N N . GLU A 1 99 ? 44.682 62.070 9.318 1.00 19.52 78 GLU A N 1
ATOM 706 C CA . GLU A 1 99 ? 43.515 61.267 9.676 1.00 24.72 78 GLU A CA 1
ATOM 707 C C . GLU A 1 99 ? 43.945 59.903 10.207 1.00 28.96 78 GLU A C 1
ATOM 708 O O . GLU A 1 99 ? 43.361 59.384 11.156 1.00 26.54 78 GLU A O 1
ATOM 714 N N . ARG A 1 100 ? 44.987 59.338 9.608 1.00 23.77 79 ARG A N 1
ATOM 715 C CA . ARG A 1 100 ? 45.439 58.002 9.980 1.00 26.89 79 ARG A CA 1
ATOM 716 C C . ARG A 1 100 ? 46.053 57.907 11.377 1.00 24.96 79 ARG A C 1
ATOM 717 O O . ARG A 1 100 ? 45.998 56.849 11.999 1.00 26.61 79 ARG A O 1
ATOM 725 N N . ASP A 1 101 ? 46.626 58.998 11.883 1.00 20.95 80 ASP A N 1
ATOM 726 C CA . ASP A 1 101 ? 47.348 58.923 13.160 1.00 20.81 80 ASP A CA 1
ATOM 727 C C . ASP A 1 101 ? 46.438 58.713 14.373 1.00 16.40 80 ASP A C 1
ATOM 728 O O . ASP A 1 101 ? 46.911 58.601 15.510 1.00 20.09 80 ASP A O 1
ATOM 733 N N . THR A 1 102 ? 45.137 58.649 14.117 1.00 18.50 81 THR A N 1
ATOM 734 C CA . THR A 1 102 ? 44.165 58.309 15.143 1.00 15.34 81 THR A CA 1
ATOM 735 C C . THR A 1 102 ? 44.434 56.900 15.695 1.00 18.55 81 THR A C 1
ATOM 736 O O . THR A 1 102 ? 44.050 56.588 16.821 1.00 19.68 81 THR A O 1
ATOM 740 N N . VAL A 1 103 ? 45.121 56.063 14.916 1.00 23.98 82 VAL A N 1
ATOM 741 C CA . VAL A 1 103 ? 45.432 54.701 15.367 1.00 20.90 82 VAL A CA 1
ATOM 742 C C . VAL A 1 103 ? 46.647 54.625 16.292 1.00 19.33 82 VAL A C 1
ATOM 743 O O . VAL A 1 103 ? 46.883 53.593 16.931 1.00 20.86 82 VAL A O 1
ATOM 747 N N . ASP A 1 104 ? 47.418 55.705 16.373 1.00 16.80 83 ASP A N 1
ATOM 748 C CA . ASP A 1 104 ? 48.627 55.708 17.187 1.00 18.40 83 ASP A CA 1
ATOM 749 C C . ASP A 1 104 ? 48.378 56.393 18.525 1.00 16.63 83 ASP A C 1
ATOM 750 O O . ASP A 1 104 ? 47.730 57.434 18.576 1.00 16.17 83 ASP A O 1
ATOM 755 N N . PRO A 1 105 ? 48.898 55.813 19.616 1.00 15.59 84 PRO A N 1
ATOM 756 C CA . PRO A 1 105 ? 48.782 56.448 20.933 1.00 12.00 84 PRO A CA 1
ATOM 757 C C . PRO A 1 105 ? 49.504 57.795 20.978 1.00 14.17 84 PRO A C 1
ATOM 758 O O . PRO A 1 105 ? 50.487 58.000 20.264 1.00 18.84 84 PRO A O 1
ATOM 762 N N . SER A 1 106 ? 49.014 58.705 21.809 1.00 14.86 85 SER A N 1
ATOM 763 C CA . SER A 1 106 ? 49.686 59.989 22.004 1.00 17.79 85 SER A CA 1
ATOM 764 C C . SER A 1 106 ? 50.982 59.804 22.795 1.00 15.15 85 SER A C 1
ATOM 765 O O . SER A 1 106 ? 51.116 58.868 23.578 1.00 15.99 85 SER A O 1
ATOM 768 N N . SER A 1 107 ? 51.925 60.725 22.607 1.00 13.19 86 SER A N 1
ATOM 769 C CA . SER A 1 107 ? 53.219 60.637 23.284 1.00 13.45 86 SER A CA 1
ATOM 770 C C . SER A 1 107 ? 53.232 61.353 24.628 1.00 15.29 86 SER A C 1
ATOM 771 O O . SER A 1 107 ? 54.182 61.213 25.400 1.00 20.44 86 SER A O 1
ATOM 774 N N . TRP A 1 108 ? 52.182 62.116 24.899 1.00 13.78 87 TRP A N 1
ATOM 775 C CA . TRP A 1 108 ? 52.208 63.103 25.973 1.00 13.73 87 TRP A CA 1
ATOM 776 C C . TRP A 1 108 ? 51.288 62.778 27.149 1.00 15.96 87 TRP A C 1
ATOM 777 O O . TRP A 1 108 ? 51.200 63.556 28.102 1.00 18.91 87 TRP A O 1
ATOM 788 N N . SER A 1 109 ? 50.609 61.635 27.089 1.00 12.32 88 SER A N 1
ATOM 789 C CA . SER A 1 109 ? 49.570 61.323 28.068 1.00 9.50 88 SER A CA 1
ATOM 790 C C . SER A 1 109 ? 49.932 60.206 29.046 1.00 9.89 88 SER A C 1
ATOM 791 O O . SER A 1 109 ? 49.044 59.642 29.678 1.00 10.19 88 SER A O 1
ATOM 794 N N . TYR A 1 110 ? 51.220 59.894 29.174 1.00 11.16 89 TYR A N 1
ATOM 795 C CA . TYR A 1 110 ? 51.666 58.738 29.961 1.00 10.51 89 TYR A CA 1
ATOM 796 C C . TYR A 1 110 ? 50.931 57.449 29.592 1.00 11.18 89 TYR A C 1
ATOM 797 O O . TYR A 1 110 ? 50.671 56.617 30.453 1.00 13.97 89 TYR A O 1
ATOM 806 N N . GLY A 1 111 ? 50.587 57.297 28.315 1.00 10.82 90 GLY A N 1
ATOM 807 C CA . GLY A 1 111 ? 49.914 56.089 27.858 1.00 13.82 90 GLY A CA 1
ATOM 808 C C . GLY A 1 111 ? 48.390 56.131 27.831 1.00 9.96 90 GLY A C 1
ATOM 809 O O . GLY A 1 111 ? 47.758 55.248 27.255 1.00 10.01 90 GLY A O 1
ATOM 810 N N . LEU A 1 112 ? 47.788 57.146 28.444 1.00 10.12 91 LEU A N 1
ATOM 811 C CA . LEU A 1 112 ? 46.335 57.243 28.458 1.00 9.94 91 LEU A CA 1
ATOM 812 C C . LEU A 1 112 ? 45.786 57.470 27.058 1.00 10.72 91 LEU A C 1
ATOM 813 O O . LEU A 1 112 ? 46.419 58.131 26.225 1.00 11.38 91 LEU A O 1
ATOM 818 N N . PRO A 1 113 ? 44.588 56.943 26.795 1.00 7.65 92 PRO A N 1
ATOM 819 C CA . PRO A 1 113 ? 43.920 57.290 25.543 1.00 8.71 92 PRO A CA 1
ATOM 820 C C . PRO A 1 113 ? 43.568 58.768 25.580 1.00 11.80 92 PRO A C 1
ATOM 821 O O . PRO A 1 113 ? 43.387 59.346 26.656 1.00 11.30 92 PRO A O 1
ATOM 825 N N . THR A 1 114 ? 43.505 59.387 24.413 1.00 11.29 93 THR A N 1
ATOM 826 C CA . THR A 1 114 ? 43.315 60.826 24.374 1.00 12.15 93 THR A CA 1
ATOM 827 C C . THR A 1 114 ? 42.213 61.259 23.429 1.00 14.75 93 THR A C 1
ATOM 828 O O . THR A 1 114 ? 41.826 60.533 22.509 1.00 12.92 93 THR A O 1
ATOM 832 N N . GLN A 1 115 ? 41.711 62.461 23.685 1.00 10.95 94 GLN A N 1
ATOM 833 C CA . GLN A 1 115 ? 40.831 63.162 22.759 1.00 10.94 94 GLN A CA 1
ATOM 834 C C . GLN A 1 115 ? 41.537 64.455 22.398 1.00 14.62 94 GLN A C 1
ATOM 835 O O . GLN A 1 115 ? 41.516 65.416 23.171 1.00 15.98 94 GLN A O 1
ATOM 841 N N . GLU A 1 116 ? 42.190 64.461 21.239 1.00 9.21 95 GLU A N 1
ATOM 842 C CA . G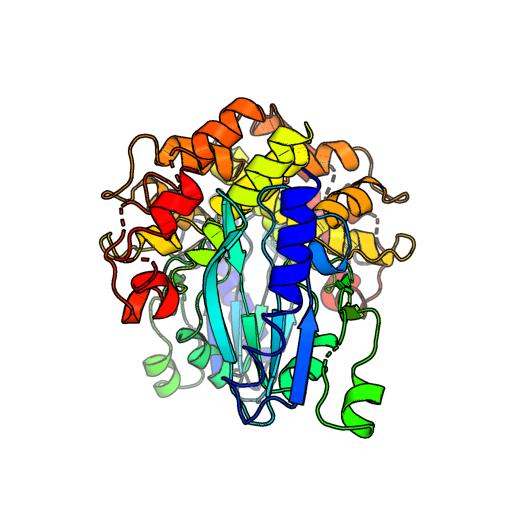LU A 1 116 ? 42.944 65.618 20.767 1.00 12.14 95 GLU A CA 1
ATOM 843 C C . GLU A 1 116 ? 41.974 66.645 20.192 1.00 12.69 95 GLU A C 1
ATOM 844 O O . GLU A 1 116 ? 41.484 66.486 19.084 1.00 13.29 95 GLU A O 1
ATOM 850 N N . THR A 1 117 ? 41.699 67.689 20.966 1.00 11.50 96 THR A N 1
ATOM 851 C CA . THR A 1 117 ? 40.678 68.685 20.637 1.00 11.29 96 THR A CA 1
ATOM 852 C C . THR A 1 117 ? 40.895 69.309 19.263 1.00 14.29 96 THR A C 1
ATOM 853 O O . THR A 1 117 ? 42.004 69.725 18.933 1.00 13.98 96 THR A O 1
ATOM 857 N N . THR A 1 118 ? 39.829 69.368 18.469 1.00 12.33 97 THR A N 1
ATOM 858 C CA . THR A 1 118 ? 39.869 69.956 17.133 1.00 10.42 97 THR A CA 1
ATOM 859 C C . THR A 1 118 ? 38.660 70.850 16.942 1.00 13.88 97 THR A C 1
ATOM 860 O O . THR A 1 118 ? 37.534 70.447 17.238 1.00 15.36 97 THR A O 1
ATOM 864 N N . ARG A 1 119 ? 38.901 72.054 16.440 1.00 11.27 98 ARG A N 1
ATOM 865 C CA A ARG A 1 119 ? 37.817 72.962 16.082 0.52 11.93 98 ARG A CA 1
ATOM 866 C CA B ARG A 1 119 ? 37.831 72.976 16.095 0.48 14.60 98 ARG A CA 1
ATOM 867 C C . ARG A 1 119 ? 37.978 73.370 14.623 1.00 12.45 98 ARG A C 1
ATOM 868 O O . ARG A 1 119 ? 38.844 74.179 14.284 1.00 14.35 98 ARG A O 1
ATOM 883 N N . LEU A 1 120 ? 37.145 72.802 13.754 1.00 13.03 99 LEU A N 1
ATOM 884 C CA . LEU A 1 120 ? 37.229 73.077 12.320 1.00 13.62 99 LEU A CA 1
ATOM 885 C C . LEU A 1 120 ? 36.853 74.535 12.037 1.00 17.11 99 LEU A C 1
ATOM 886 O O . LEU A 1 120 ? 35.795 74.989 12.455 1.00 17.04 99 LEU A O 1
ATOM 899 N N . TRP A 1 122 ? 37.639 76.004 8.712 1.00 15.54 101 TRP A N 1
ATOM 900 C CA . TRP A 1 122 ? 37.420 76.085 7.278 1.00 16.36 101 TRP A CA 1
ATOM 901 C C . TRP A 1 122 ? 37.723 74.739 6.629 1.00 16.83 101 TRP A C 1
ATOM 902 O O . TRP A 1 122 ? 38.668 74.062 7.017 1.00 16.73 101 TRP A O 1
ATOM 913 N N . ALA A 1 123 ? 36.904 74.357 5.654 1.00 19.86 102 ALA A N 1
ATOM 914 C CA . ALA A 1 123 ? 37.202 73.213 4.800 1.00 19.73 102 ALA A CA 1
ATOM 915 C C . ALA A 1 123 ? 36.815 73.502 3.350 1.00 18.63 102 ALA A C 1
ATOM 916 O O . ALA A 1 123 ? 35.982 74.367 3.064 1.00 21.15 102 ALA A O 1
ATOM 918 N N . ILE A 1 124 ? 37.435 72.776 2.431 1.00 21.56 103 ILE A N 1
ATOM 919 C CA . ILE A 1 124 ? 37.350 73.119 1.018 1.00 23.78 103 ILE A CA 1
ATOM 920 C C . ILE A 1 124 ? 36.007 72.744 0.383 1.00 28.66 103 ILE A C 1
ATOM 921 O O . ILE A 1 124 ? 35.523 73.449 -0.500 1.00 28.48 103 ILE A O 1
ATOM 926 N N . ASN A 1 125 ? 35.410 71.645 0.840 1.00 30.93 104 ASN A N 1
ATOM 927 C CA . ASN A 1 125 ? 34.120 71.192 0.316 1.00 37.39 104 ASN A CA 1
ATOM 928 C C . ASN A 1 125 ? 33.299 70.395 1.332 1.00 34.90 104 ASN A C 1
ATOM 929 O O . ASN A 1 125 ? 33.766 70.112 2.433 1.00 34.43 104 ASN A O 1
ATOM 934 N N . ASP A 1 126 ? 32.084 70.021 0.939 1.00 33.74 105 ASP A N 1
ATOM 935 C CA . ASP A 1 126 ? 31.134 69.350 1.827 1.00 27.23 105 ASP A CA 1
ATOM 936 C C . ASP A 1 126 ? 31.597 67.987 2.329 1.00 31.23 105 ASP A C 1
ATOM 937 O O . ASP A 1 126 ? 31.406 67.649 3.499 1.00 31.20 105 ASP A O 1
ATOM 942 N N . GLU A 1 127 ? 32.197 67.197 1.447 1.00 33.71 106 GLU A N 1
ATOM 943 C CA . GLU A 1 127 ? 32.691 65.883 1.838 1.00 35.96 106 GLU A CA 1
ATOM 944 C C . GLU A 1 127 ? 33.796 66.000 2.894 1.00 37.80 106 GLU A C 1
ATOM 945 O O . GLU A 1 127 ? 33.799 65.275 3.891 1.00 34.33 106 GLU A O 1
ATOM 951 N N . THR A 1 128 ? 34.729 66.920 2.671 1.00 38.95 107 THR A N 1
ATOM 952 C CA . THR A 1 128 ? 35.843 67.119 3.593 1.00 31.30 107 THR A CA 1
ATOM 953 C C . THR A 1 128 ? 35.344 67.691 4.911 1.00 24.95 107 THR A C 1
ATOM 954 O O . THR A 1 128 ? 35.745 67.259 5.997 1.00 26.73 107 THR A O 1
ATOM 958 N N . ARG A 1 129 ? 34.461 68.671 4.804 1.00 25.37 108 ARG A N 1
ATOM 959 C CA . ARG A 1 129 ? 33.919 69.344 5.972 1.00 30.65 108 ARG A CA 1
ATOM 960 C C . ARG A 1 129 ? 33.139 68.378 6.861 1.00 36.92 108 ARG A C 1
ATOM 961 O O . ARG A 1 129 ? 33.212 68.449 8.088 1.00 38.44 108 ARG A O 1
ATOM 969 N N . ARG A 1 130 ? 32.394 67.473 6.234 1.00 38.47 109 ARG A N 1
ATOM 970 C CA . ARG A 1 130 ? 31.611 66.489 6.969 1.00 35.95 109 ARG A CA 1
ATOM 971 C C . ARG A 1 130 ? 32.520 65.515 7.707 1.00 34.50 109 ARG A C 1
ATOM 972 O O . ARG A 1 130 ? 32.235 65.114 8.837 1.00 37.65 109 ARG A O 1
ATOM 980 N N . ARG A 1 131 ? 33.620 65.142 7.062 1.00 28.16 110 ARG A N 1
ATOM 981 C CA . ARG A 1 131 ? 34.527 64.146 7.610 1.00 31.10 110 ARG A CA 1
ATOM 982 C C . ARG A 1 131 ? 35.349 64.723 8.757 1.00 29.48 110 ARG A C 1
ATOM 983 O O . ARG A 1 131 ? 35.733 64.007 9.687 1.00 30.99 110 ARG A O 1
ATOM 991 N N . LEU A 1 132 ? 35.610 66.024 8.695 1.00 30.71 111 LEU A N 1
ATOM 992 C CA . LEU A 1 132 ? 36.530 66.646 9.641 1.00 27.60 111 LEU A CA 1
ATOM 993 C C . LEU A 1 132 ? 35.866 67.493 10.720 1.00 30.01 111 LEU A C 1
ATOM 994 O O . LEU A 1 132 ? 36.524 67.907 11.671 1.00 27.80 111 LEU A O 1
ATOM 999 N N . ASP A 1 133 ? 34.574 67.757 10.587 1.00 26.64 112 ASP A N 1
ATOM 1000 C CA . ASP A 1 133 ? 33.891 68.510 11.631 1.00 23.21 112 ASP A CA 1
ATOM 1001 C C . ASP A 1 133 ? 33.582 67.610 12.829 1.00 27.92 112 ASP A C 1
ATOM 1002 O O . ASP A 1 133 ? 32.452 67.156 13.003 1.00 29.70 112 ASP A O 1
ATOM 1007 N N . ARG A 1 134 ? 34.604 67.352 13.639 1.00 20.30 113 ARG A N 1
ATOM 1008 C CA . ARG A 1 134 ? 34.482 66.537 14.843 1.00 21.69 113 ARG A CA 1
ATOM 1009 C C . ARG A 1 134 ? 35.104 67.312 16.003 1.00 20.85 113 ARG A C 1
ATOM 1010 O O . ARG A 1 134 ? 35.995 68.134 15.786 1.00 19.15 113 ARG A O 1
ATOM 1018 N N . PRO A 1 135 ? 34.659 67.041 17.243 1.00 19.70 114 PRO A N 1
ATOM 1019 C CA . PRO A 1 135 ? 35.185 67.738 18.426 1.00 14.89 114 PRO A CA 1
ATOM 1020 C C . PRO A 1 135 ? 36.628 67.351 18.782 1.00 14.14 114 PRO A C 1
ATOM 1021 O O . PRO A 1 135 ? 37.326 68.121 19.448 1.00 16.44 114 PRO A O 1
ATOM 1025 N N . TYR A 1 136 ? 37.062 66.169 18.355 1.00 16.39 115 TYR A N 1
ATOM 1026 C CA . TYR A 1 136 ? 38.423 65.718 18.632 1.00 13.99 115 TYR A CA 1
ATOM 1027 C C . TYR A 1 136 ? 38.819 64.580 17.713 1.00 15.92 115 TYR A C 1
ATOM 1028 O O . TYR A 1 136 ? 37.972 63.955 17.054 1.00 16.22 115 TYR A O 1
ATOM 1037 N N . LYS A 1 137 ? 40.119 64.320 17.685 1.00 15.79 116 LYS A N 1
ATOM 1038 C CA . LYS A 1 137 ? 40.657 63.099 17.107 1.00 16.05 116 LYS A CA 1
ATOM 1039 C C . LYS A 1 137 ? 41.053 62.197 18.278 1.00 17.59 116 LYS A C 1
ATOM 1040 O O . LYS A 1 137 ? 41.720 62.643 19.217 1.00 15.89 116 LYS A O 1
ATOM 1046 N N . THR A 1 138 ? 40.615 60.942 18.247 1.00 15.40 117 THR A N 1
ATOM 1047 C CA . THR A 1 138 ? 40.953 60.016 19.324 1.00 13.15 117 THR A CA 1
ATOM 1048 C C . THR A 1 138 ? 42.302 59.352 19.104 1.00 15.31 117 THR A C 1
ATOM 1049 O O . THR A 1 138 ? 42.778 59.246 17.973 1.00 14.42 117 THR A O 1
ATOM 1053 N N . HIS A 1 139 ? 42.897 58.883 20.198 1.00 12.45 118 HIS A N 1
ATOM 1054 C CA . HIS A 1 139 ? 44.056 58.005 20.129 1.00 12.80 118 HIS A CA 1
ATOM 1055 C C . HIS A 1 139 ? 43.895 56.919 21.171 1.00 14.71 118 HIS A C 1
ATOM 1056 O O . HIS A 1 139 ? 43.391 57.185 22.262 1.00 11.50 118 HIS A O 1
ATOM 1063 N N . PRO A 1 140 ? 44.326 55.693 20.840 1.00 12.90 119 PRO A N 1
ATOM 1064 C CA . PRO A 1 140 ? 44.193 54.591 21.797 1.00 14.63 119 PRO A CA 1
ATOM 1065 C C . PRO A 1 140 ? 45.205 54.681 22.929 1.00 12.45 119 PRO A C 1
ATOM 1066 O O . PRO A 1 140 ? 46.171 55.468 22.869 1.00 11.51 119 PRO A O 1
ATOM 1070 N N . ALA A 1 141 ? 44.981 53.870 23.960 1.00 12.30 120 ALA A N 1
ATOM 1071 C CA . ALA A 1 141 ? 45.938 53.743 25.050 1.00 9.05 120 ALA A CA 1
ATOM 1072 C C . ALA A 1 141 ? 47.188 53.043 24.530 1.00 9.35 120 ALA A C 1
ATOM 1073 O O . ALA A 1 141 ? 47.118 52.242 23.587 1.00 11.82 120 ALA A O 1
ATOM 1075 N N . ALA A 1 142 ? 48.326 53.339 25.156 1.00 10.25 121 ALA A N 1
ATOM 1076 C CA . ALA A 1 142 ? 49.551 52.590 24.894 1.00 9.11 121 ALA A CA 1
ATOM 1077 C C . ALA A 1 142 ? 49.402 51.195 25.484 1.00 11.43 121 ALA A C 1
ATOM 1078 O O . ALA A 1 142 ? 48.652 51.006 26.433 1.00 14.73 121 ALA A O 1
ATOM 1080 N N . GLU A 1 143 ? 50.113 50.227 24.919 1.00 9.03 122 GLU A N 1
ATOM 1081 C CA . GLU A 1 143 ? 50.043 48.844 25.400 1.00 13.84 122 GLU A CA 1
ATOM 1082 C C . GLU A 1 143 ? 50.812 48.662 26.694 1.00 9.66 122 GLU A C 1
ATOM 1083 O O . GLU A 1 143 ? 51.808 49.342 26.929 1.00 10.61 122 GLU A O 1
ATOM 1089 N N . PRO A 1 144 ? 50.357 47.728 27.540 1.00 7.47 123 PRO A N 1
ATOM 1090 C CA . PRO A 1 144 ? 51.079 47.454 28.788 1.00 9.00 123 PRO A CA 1
ATOM 1091 C C . PRO A 1 144 ? 52.533 47.034 28.544 1.00 11.15 123 PRO A C 1
ATOM 1092 O O . PRO A 1 144 ? 52.811 46.250 27.627 1.00 10.36 123 PRO A O 1
ATOM 1096 N N . GLU A 1 145 ? 53.436 47.563 29.367 1.00 9.39 124 GLU A N 1
ATOM 1097 C CA . GLU A 1 145 ? 54.855 47.235 29.264 1.00 10.87 124 GLU A CA 1
ATOM 1098 C C . GLU A 1 145 ? 55.373 46.630 30.565 1.00 7.50 124 GLU A C 1
ATOM 1099 O O . GLU A 1 145 ? 56.129 47.260 31.299 1.00 10.27 124 GLU A O 1
ATOM 1105 N N . VAL A 1 146 ? 54.980 45.393 30.848 1.00 7.64 125 VAL A N 1
ATOM 1106 C CA . VAL A 1 146 ? 55.375 44.760 32.088 1.00 8.14 125 VAL A CA 1
ATOM 1107 C C . VAL A 1 146 ? 56.879 44.549 32.141 1.00 8.68 125 VAL A C 1
ATOM 1108 O O . VAL A 1 146 ? 57.524 44.863 33.146 1.00 7.64 125 VAL A O 1
ATOM 1112 N N . GLU A 1 147 ? 57.433 44.018 31.059 1.00 8.24 126 GLU A N 1
ATOM 1113 C CA . GLU A 1 147 ? 58.851 43.676 31.047 1.00 9.12 126 GLU A CA 1
ATOM 1114 C C . GLU A 1 147 ? 59.724 44.904 31.291 1.00 9.85 126 GLU A C 1
ATOM 1115 O O . GLU A 1 147 ? 60.648 44.862 32.117 1.00 9.21 126 GLU A O 1
ATOM 1121 N N . ASP A 1 148 ? 59.421 46.002 30.599 1.00 6.90 127 ASP A N 1
ATOM 1122 C CA . ASP A 1 148 ? 60.250 47.210 30.730 1.00 7.60 127 ASP A CA 1
ATOM 1123 C C . ASP A 1 148 ? 60.122 47.817 32.126 1.00 9.35 127 ASP A C 1
ATOM 1124 O O . ASP A 1 148 ? 61.044 48.472 32.613 1.00 8.66 127 ASP A O 1
ATOM 1129 N N . THR A 1 149 ? 58.975 47.613 32.768 1.00 7.87 128 THR A N 1
ATOM 1130 C CA . THR A 1 149 ? 58.771 48.096 34.123 1.00 6.79 128 THR A CA 1
ATOM 1131 C C . THR A 1 149 ? 59.684 47.350 35.096 1.00 8.14 128 THR A C 1
ATOM 1132 O O . THR A 1 149 ? 60.373 47.955 35.932 1.00 8.64 128 THR A O 1
ATOM 1136 N N . VAL A 1 150 ? 59.701 46.034 34.966 1.00 8.34 129 VAL A N 1
ATOM 1137 C CA . VAL A 1 150 ? 60.549 45.192 35.795 1.00 8.70 129 VAL A CA 1
ATOM 1138 C C . VAL A 1 150 ? 62.027 45.478 35.534 1.00 9.88 129 VAL A C 1
ATOM 1139 O O . VAL A 1 150 ? 62.818 45.584 36.482 1.00 9.94 129 VAL A O 1
ATOM 1143 N N . GLU A 1 151 ? 62.396 45.619 34.260 1.00 7.86 130 GLU A N 1
ATOM 1144 C CA . GLU A 1 151 ? 63.769 45.979 33.904 1.00 7.77 130 GLU A CA 1
ATOM 1145 C C . GLU A 1 151 ? 64.201 47.261 34.611 1.00 10.05 130 GLU A C 1
ATOM 1146 O O . GLU A 1 151 ? 65.303 47.322 35.187 1.00 8.04 130 GLU A O 1
ATOM 1152 N N . ALA A 1 152 ? 63.350 48.290 34.562 1.00 5.82 131 ALA A N 1
ATOM 1153 C CA . ALA A 1 152 ? 63.674 49.550 35.213 1.00 6.88 131 ALA A CA 1
ATOM 1154 C C . ALA A 1 152 ? 63.802 49.415 36.734 1.00 8.25 131 ALA A C 1
ATOM 1155 O O . ALA A 1 152 ? 64.643 50.066 37.341 1.00 7.28 131 ALA A O 1
ATOM 1157 N N . LEU A 1 153 ? 62.977 48.576 37.354 1.00 7.40 132 LEU A N 1
ATOM 1158 C CA . LEU A 1 153 ? 63.109 48.348 38.789 1.00 8.14 132 LEU A CA 1
ATOM 1159 C C . LEU A 1 153 ? 64.474 47.714 39.093 1.00 9.14 132 LEU A C 1
ATOM 1160 O O . LEU A 1 153 ? 65.122 48.062 40.078 1.00 7.88 132 LEU A O 1
ATOM 1165 N N . GLY A 1 154 ? 64.919 46.804 38.232 1.00 8.80 133 GLY A N 1
ATOM 1166 C CA . GLY A 1 154 ? 66.234 46.196 38.395 1.00 7.65 133 GLY A CA 1
ATOM 1167 C C . GLY A 1 154 ? 67.323 47.257 38.336 1.00 9.00 133 GLY A C 1
ATOM 1168 O O . GLY A 1 154 ? 68.288 47.222 39.106 1.00 8.17 133 GLY A O 1
ATOM 1169 N N . LYS A 1 155 ? 67.172 48.217 37.429 1.00 7.84 134 LYS A N 1
ATOM 1170 C CA . LYS A 1 155 ? 68.169 49.288 37.322 1.00 6.46 134 LYS A CA 1
ATOM 1171 C C . LYS A 1 155 ? 68.168 50.161 38.568 1.00 6.28 134 LYS A C 1
ATOM 1172 O O . LYS A 1 155 ? 69.231 50.643 38.994 1.00 8.48 134 LYS A O 1
ATOM 1178 N N . ILE A 1 156 ? 66.992 50.377 39.154 1.00 6.72 135 ILE A N 1
ATOM 1179 C CA . ILE A 1 156 ? 66.918 51.127 40.403 1.00 8.47 135 ILE A CA 1
ATOM 1180 C C . ILE A 1 156 ? 67.685 50.401 41.499 1.00 6.71 135 ILE A C 1
ATOM 1181 O O . ILE A 1 156 ? 68.450 51.018 42.241 1.00 7.71 135 ILE A O 1
ATOM 1186 N N . ARG A 1 157 ? 67.468 49.090 41.605 1.00 8.54 136 ARG A N 1
ATOM 1187 C CA . ARG A 1 157 ? 68.159 48.283 42.600 1.00 8.23 136 ARG A CA 1
ATOM 1188 C C . ARG A 1 157 ? 69.671 48.339 42.423 1.00 9.95 136 ARG A C 1
ATOM 1189 O O . ARG A 1 157 ? 70.416 48.484 43.407 1.00 9.37 136 ARG A O 1
ATOM 1197 N N . ASN A 1 158 ? 70.125 48.242 41.175 1.00 8.54 137 ASN A N 1
ATOM 1198 C CA . ASN A 1 158 ? 71.555 48.341 40.899 1.00 7.32 137 ASN A CA 1
ATOM 1199 C C . ASN A 1 158 ? 72.119 49.712 41.290 1.00 7.67 137 ASN A C 1
ATOM 1200 O O . ASN A 1 158 ? 73.234 49.815 41.818 1.00 8.16 137 ASN A O 1
ATOM 1205 N N . ALA A 1 159 ? 71.347 50.764 41.013 1.00 8.22 138 ALA A N 1
ATOM 1206 C CA . ALA A 1 159 ? 71.796 52.116 41.309 1.00 9.21 138 ALA A CA 1
ATOM 1207 C C . ALA A 1 159 ? 71.848 52.380 42.813 1.00 10.84 138 ALA A C 1
ATOM 1208 O O . ALA A 1 159 ? 72.761 53.057 43.296 1.00 10.65 138 ALA A O 1
ATOM 1210 N N . ILE A 1 160 ? 70.892 51.835 43.561 1.00 7.74 139 ILE A N 1
ATOM 1211 C CA . ILE A 1 160 ? 70.962 51.899 45.019 1.00 8.69 139 ILE A CA 1
ATOM 1212 C C . ILE A 1 160 ? 72.235 51.208 45.514 1.00 11.63 139 ILE A C 1
ATOM 1213 O O . ILE A 1 160 ? 72.970 51.746 46.360 1.00 11.41 139 ILE A O 1
ATOM 1218 N N . ALA A 1 161 ? 72.491 50.016 44.978 1.00 10.15 140 ALA A N 1
ATOM 1219 C CA . ALA A 1 161 ? 73.637 49.217 45.399 1.00 9.90 140 ALA A CA 1
ATOM 1220 C C . ALA A 1 161 ? 74.963 49.925 45.180 1.00 13.35 140 ALA A C 1
ATOM 1221 O O . ALA A 1 161 ? 75.887 49.780 45.989 1.00 17.62 140 ALA A O 1
ATOM 1223 N N . ARG A 1 162 ? 75.071 50.695 44.103 1.00 10.53 141 ARG A N 1
ATOM 1224 C CA . ARG A 1 162 ? 76.328 51.398 43.843 1.00 14.12 141 ARG A CA 1
ATOM 1225 C C . ARG A 1 162 ? 76.337 52.855 44.342 1.00 14.35 141 ARG A C 1
ATOM 1226 O O . ARG A 1 162 ? 77.315 53.576 44.151 1.00 15.84 141 ARG A O 1
ATOM 1234 N N . GLY A 1 163 ? 75.258 53.277 44.995 1.00 12.34 142 GLY A N 1
ATOM 1235 C CA . GLY A 1 163 ? 75.196 54.617 45.565 1.00 14.68 142 GLY A CA 1
ATOM 1236 C C . GLY A 1 163 ? 75.016 55.740 44.556 1.00 14.94 142 GLY A C 1
ATOM 1237 O O . GLY A 1 163 ? 75.434 56.879 44.788 1.00 17.14 142 GLY A O 1
ATOM 1238 N N . ASP A 1 164 ? 74.378 55.421 43.435 1.00 9.57 143 ASP A N 1
ATOM 1239 C CA . ASP A 1 164 ? 74.180 56.378 42.353 1.00 9.66 143 ASP A CA 1
ATOM 1240 C C . ASP A 1 164 ? 72.780 56.962 42.427 1.00 11.16 143 ASP A C 1
ATOM 1241 O O . ASP A 1 164 ? 71.846 56.425 41.814 1.00 10.01 143 ASP A O 1
ATOM 1246 N N . ASP A 1 165 ? 72.644 58.069 43.157 1.00 11.85 144 ASP A N 1
ATOM 1247 C CA . ASP A 1 165 ? 71.333 58.682 43.375 1.00 9.61 144 ASP A CA 1
ATOM 1248 C C . ASP A 1 165 ? 70.679 59.110 42.061 1.00 9.90 144 ASP A C 1
ATOM 1249 O O . ASP A 1 165 ? 69.484 58.906 41.877 1.00 9.57 144 ASP A O 1
ATOM 1254 N N . LEU A 1 166 ? 71.455 59.697 41.148 1.00 11.31 145 LEU A N 1
ATOM 1255 C CA . LEU A 1 166 ? 70.878 60.132 39.872 1.00 7.73 145 LEU A CA 1
ATOM 1256 C C . LEU A 1 166 ? 70.332 58.947 39.088 1.00 10.47 145 LEU A C 1
ATOM 1257 O O . LEU A 1 166 ? 69.301 59.064 38.436 1.00 10.38 145 LEU A O 1
ATOM 1262 N N . GLY A 1 167 ? 71.036 57.819 39.137 1.00 8.60 146 GLY A N 1
ATOM 1263 C CA . GLY A 1 167 ? 70.567 56.605 38.486 1.00 7.80 146 GLY A CA 1
ATOM 1264 C C . GLY A 1 167 ? 69.245 56.132 39.056 1.00 8.04 146 GLY A C 1
ATOM 1265 O O . GLY A 1 167 ? 68.368 55.677 38.313 1.00 8.13 146 GLY A O 1
ATOM 1266 N N . VAL A 1 168 ? 69.108 56.210 40.377 1.00 7.95 147 VAL A N 1
ATOM 1267 C CA . VAL A 1 168 ? 67.840 55.874 41.032 1.00 6.63 147 VAL A CA 1
ATOM 1268 C C . VAL A 1 168 ? 66.730 56.816 40.553 1.00 8.36 147 VAL A C 1
ATOM 1269 O O . VAL A 1 168 ? 65.647 56.363 40.172 1.00 8.18 147 VAL A O 1
ATOM 1273 N N . TYR A 1 169 ? 66.996 58.120 40.572 1.00 7.66 148 TYR A N 1
ATOM 1274 C CA . TYR A 1 169 ? 65.985 59.087 40.136 1.00 6.40 148 TYR A CA 1
ATOM 1275 C C . TYR A 1 169 ? 65.598 58.857 38.678 1.00 8.33 148 TYR A C 1
ATOM 1276 O O . TYR A 1 169 ? 64.421 58.922 38.322 1.00 7.28 148 TYR A O 1
ATOM 1285 N N . GLN A 1 170 ? 66.587 58.613 37.824 1.00 6.16 149 GLN A N 1
ATOM 1286 C CA . GLN A 1 170 ? 66.311 58.435 36.400 1.00 5.70 149 GLN A CA 1
ATOM 1287 C C . GLN A 1 170 ? 65.491 57.182 36.131 1.00 5.74 149 GLN A C 1
ATOM 1288 O O . GLN A 1 170 ? 64.508 57.224 35.388 1.00 6.74 149 GLN A O 1
ATOM 1294 N N . SER A 1 171 ? 65.905 56.055 36.708 1.00 5.18 150 SER A N 1
ATOM 1295 C CA . SER A 1 171 ? 65.182 54.820 36.426 1.00 6.32 150 SER A CA 1
ATOM 1296 C C . SER A 1 171 ? 63.830 54.796 37.131 1.00 7.70 150 SER A C 1
ATOM 1297 O O . SER A 1 171 ? 62.904 54.117 36.672 1.00 5.75 150 SER A O 1
ATOM 1300 N N . ALA A 1 172 ? 63.684 55.568 38.210 1.00 6.38 151 ALA A N 1
ATOM 1301 C CA . ALA A 1 172 ? 62.368 55.700 38.826 1.00 5.77 151 ALA A CA 1
ATOM 1302 C C . ALA A 1 172 ? 61.412 56.459 37.912 1.00 7.26 151 ALA A C 1
ATOM 1303 O O . ALA A 1 172 ? 60.218 56.167 37.887 1.00 6.70 151 ALA A O 1
ATOM 1305 N N . GLN A 1 173 ? 61.934 57.423 37.153 1.00 5.96 152 GLN A N 1
ATOM 1306 C CA . GLN A 1 173 ? 61.093 58.092 36.164 1.00 7.72 152 GLN A CA 1
ATOM 1307 C C . GLN A 1 173 ? 60.625 57.111 35.104 1.00 8.61 152 GLN A C 1
ATOM 1308 O O . GLN A 1 173 ? 59.475 57.178 34.653 1.00 8.93 152 GLN A O 1
ATOM 1314 N N . THR A 1 174 ? 61.507 56.198 34.700 1.00 5.52 153 THR A N 1
ATOM 1315 C CA . THR A 1 174 ? 61.111 55.165 33.739 1.00 8.19 153 THR A CA 1
ATOM 1316 C C . THR A 1 174 ? 59.948 54.335 34.287 1.00 7.70 153 THR A C 1
ATOM 1317 O O . THR A 1 174 ? 58.949 54.113 33.598 1.00 9.04 153 THR A O 1
ATOM 1321 N N . VAL A 1 175 ? 60.081 53.884 35.530 1.00 5.88 154 VAL A N 1
ATOM 1322 C CA . VAL A 1 175 ? 59.016 53.118 36.170 1.00 7.80 154 VAL A CA 1
ATOM 1323 C C . VAL A 1 175 ? 57.702 53.920 36.186 1.00 9.14 154 VAL A C 1
ATOM 1324 O O . VAL A 1 175 ? 56.640 53.402 35.810 1.00 7.37 154 VAL A O 1
ATOM 1328 N N . ALA A 1 176 ? 57.776 55.184 36.586 1.00 8.42 155 ALA A N 1
ATOM 1329 C CA . ALA A 1 176 ? 56.577 56.018 36.677 1.00 6.87 155 ALA A CA 1
ATOM 1330 C C . ALA A 1 176 ? 55.930 56.250 35.310 1.00 7.53 155 ALA A C 1
ATOM 1331 O O . ALA A 1 176 ? 54.708 56.376 35.211 1.00 10.48 155 ALA A O 1
ATOM 1333 N N . LYS A 1 177 ? 56.736 56.321 34.255 1.00 6.83 156 LYS A N 1
ATOM 1334 C CA . LYS A 1 177 ? 56.173 56.514 32.924 1.00 7.55 156 LYS A CA 1
ATOM 1335 C C . LYS A 1 177 ? 55.452 55.264 32.412 1.00 9.79 156 LYS A C 1
ATOM 1336 O O . LYS A 1 177 ? 54.573 55.365 31.554 1.00 11.50 156 LYS A O 1
ATOM 1342 N N . LEU A 1 178 ? 55.816 54.098 32.940 1.00 7.49 157 LEU A N 1
ATOM 1343 C CA . LEU A 1 178 ? 55.286 52.831 32.442 1.00 6.15 157 LEU A CA 1
ATOM 1344 C C . LEU A 1 178 ? 54.137 52.254 33.264 1.00 8.40 157 LEU A C 1
ATOM 1345 O O . LEU A 1 178 ? 53.285 51.537 32.727 1.00 9.68 157 LEU A O 1
ATOM 1350 N N . VAL A 1 179 ? 54.134 52.527 34.566 1.00 10.14 158 VAL A N 1
ATOM 1351 C CA . VAL A 1 179 ? 53.089 51.983 35.427 1.00 9.69 158 VAL A CA 1
ATOM 1352 C C . VAL A 1 179 ? 51.650 52.357 34.997 1.00 9.51 158 VAL A C 1
ATOM 1353 O O . VAL A 1 179 ? 50.761 51.514 35.089 1.00 8.98 158 VAL A O 1
ATOM 1357 N N . PRO A 1 180 ? 51.417 53.591 34.509 1.00 8.96 159 PRO A N 1
ATOM 1358 C CA . PRO A 1 180 ? 50.038 53.858 34.072 1.00 12.34 159 PRO A CA 1
ATOM 1359 C C . PRO A 1 180 ? 49.571 52.932 32.940 1.00 14.14 159 PRO A C 1
ATOM 1360 O O . PRO A 1 180 ? 48.379 52.600 32.928 1.00 13.82 159 PRO A O 1
ATOM 1364 N N . THR A 1 181 ? 50.471 52.487 32.058 1.00 12.47 160 THR A N 1
ATOM 1365 C CA . THR A 1 181 ? 50.102 51.506 31.016 1.00 15.30 160 THR A CA 1
ATOM 1366 C C . THR A 1 181 ? 49.552 50.219 31.612 1.00 14.88 160 THR A C 1
ATOM 1367 O O . THR A 1 181 ? 48.772 49.509 30.968 1.00 14.57 160 THR A O 1
ATOM 1371 N N . LEU A 1 182 ? 49.982 49.907 32.827 1.00 8.84 161 LEU A N 1
ATOM 1372 C CA . LEU A 1 182 ? 49.547 48.703 33.508 1.00 9.90 161 LEU A CA 1
ATOM 1373 C C . LEU A 1 182 ? 48.230 48.926 34.253 1.00 9.79 161 LEU A C 1
ATOM 1374 O O . LEU A 1 182 ? 47.422 48.003 34.392 1.00 11.74 161 LEU A O 1
ATOM 1379 N N . LEU A 1 183 ? 48.017 50.152 34.728 1.00 8.53 162 LEU A N 1
ATOM 1380 C CA . LEU A 1 183 ? 46.818 50.466 35.503 1.00 10.56 162 LEU A CA 1
ATOM 1381 C C . LEU A 1 183 ? 45.605 50.752 34.623 1.00 10.44 162 LEU A C 1
ATOM 1382 O O . LEU A 1 183 ? 44.473 50.514 35.027 1.00 9.35 162 LEU A O 1
ATOM 1387 N N . ILE A 1 184 ? 45.844 51.295 33.434 1.00 9.55 163 ILE A N 1
ATOM 1388 C CA . ILE A 1 184 ? 44.754 51.600 32.500 1.00 9.24 163 ILE A CA 1
ATOM 1389 C C . ILE A 1 184 ? 43.712 50.466 32.312 1.00 9.44 163 ILE A C 1
ATOM 1390 O O . ILE A 1 184 ? 42.518 50.707 32.489 1.00 11.46 163 ILE A O 1
ATOM 1395 N N . PRO A 1 185 ? 44.156 49.235 31.971 1.00 9.21 164 PRO A N 1
ATOM 1396 C CA . PRO A 1 185 ? 43.172 48.175 31.722 1.00 9.58 164 PRO A CA 1
ATOM 1397 C C . PRO A 1 185 ? 42.348 47.775 32.939 1.00 14.31 164 PRO A C 1
ATOM 1398 O O . PRO A 1 185 ? 41.258 47.249 32.729 1.00 14.23 164 PRO A O 1
ATOM 1402 N N . ILE A 1 186 ? 42.834 47.997 34.162 1.00 9.44 165 ILE A N 1
ATOM 1403 C CA . ILE A 1 186 ? 42.068 47.558 35.331 1.00 8.79 165 ILE A CA 1
ATOM 1404 C C . ILE A 1 186 ? 41.303 48.690 36.010 1.00 10.49 165 ILE A C 1
ATOM 1405 O O . ILE A 1 186 ? 40.638 48.471 37.024 1.00 13.40 165 ILE A O 1
ATOM 1410 N N . ASN A 1 187 ? 41.387 49.891 35.435 1.00 11.22 166 ASN A N 1
ATOM 1411 C CA . ASN A 1 187 ? 40.663 51.049 35.944 1.00 8.03 166 ASN A CA 1
ATOM 1412 C C . ASN A 1 187 ? 39.541 51.456 35.002 1.00 10.27 166 ASN A C 1
ATOM 1413 O O . ASN A 1 187 ? 39.550 51.074 33.828 1.00 14.87 166 ASN A O 1
ATOM 1418 N N . PRO A 1 188 ? 38.549 52.205 35.512 1.00 10.64 167 PRO A N 1
ATOM 1419 C CA . PRO A 1 188 ? 37.485 52.661 34.617 1.00 13.95 167 PRO A CA 1
ATOM 1420 C C . PRO A 1 188 ? 38.067 53.469 33.464 1.00 12.84 167 PRO A C 1
ATOM 1421 O O . PRO A 1 188 ? 39.087 54.144 33.631 1.00 11.98 167 PRO A O 1
ATOM 1425 N N . PRO A 1 189 ? 37.443 53.381 32.289 1.00 14.39 168 PRO A N 1
ATOM 1426 C CA . PRO A 1 189 ? 37.958 54.107 31.128 1.00 14.95 168 PRO A CA 1
ATOM 1427 C C . PRO A 1 189 ? 38.017 55.607 31.407 1.00 14.56 168 PRO A C 1
ATOM 1428 O O . PRO A 1 189 ? 37.095 56.166 32.022 1.00 16.86 168 PRO A O 1
ATOM 1432 N N . VAL A 1 190 ? 39.105 56.231 30.979 1.00 13.42 169 VAL A N 1
ATOM 1433 C CA . VAL A 1 190 ? 39.264 57.673 31.100 1.00 13.41 169 VAL A CA 1
ATOM 1434 C C . VAL A 1 190 ? 40.134 58.163 29.950 1.00 13.97 169 VAL A C 1
ATOM 1435 O O . VAL A 1 190 ? 41.153 57.554 29.635 1.00 20.94 169 VAL A O 1
ATOM 1439 N N . THR A 1 191 ? 39.715 59.245 29.299 1.00 11.90 170 THR A N 1
ATOM 1440 C CA . THR A 1 191 ? 40.545 59.885 28.285 1.00 14.36 170 THR A CA 1
ATOM 1441 C C . THR A 1 191 ? 40.903 61.294 28.750 1.00 14.01 170 THR A C 1
ATOM 1442 O O . THR A 1 191 ? 40.208 61.877 29.594 1.00 16.06 170 THR A O 1
ATOM 1446 N N . VAL A 1 192 ? 41.992 61.828 28.203 1.00 10.83 171 VAL A N 1
ATOM 1447 C CA . VAL A 1 192 ? 42.401 63.202 28.493 1.00 11.55 171 VAL A CA 1
ATOM 1448 C C . VAL A 1 192 ? 42.684 63.965 27.201 1.00 13.07 171 VAL A C 1
ATOM 1449 O O . VAL A 1 192 ? 42.954 63.362 26.154 1.00 11.11 171 VAL A O 1
ATOM 1453 N N . SER A 1 193 ? 42.635 65.293 27.283 1.00 12.82 172 SER A N 1
ATOM 1454 C CA . SER A 1 193 ? 42.803 66.133 26.104 1.00 10.52 172 SER A CA 1
ATOM 1455 C C . SER A 1 193 ? 44.118 66.901 26.118 1.00 14.63 172 SER A C 1
ATOM 1456 O O . SER A 1 193 ? 44.481 67.517 25.113 1.00 12.95 172 SER A O 1
ATOM 1459 N N . HIS A 1 194 ? 44.820 66.875 27.250 1.00 13.26 173 HIS A N 1
ATOM 1460 C CA . HIS A 1 194 ? 46.113 67.552 27.362 1.00 14.88 173 HIS A CA 1
ATOM 1461 C C . HIS A 1 194 ? 46.948 66.972 28.498 1.00 9.83 173 HIS A C 1
ATOM 1462 O O . HIS A 1 194 ? 46.416 66.288 29.389 1.00 10.76 173 HIS A O 1
ATOM 1469 N N . ALA A 1 195 ? 48.249 67.258 28.459 1.00 10.34 174 ALA A N 1
ATOM 1470 C CA . ALA A 1 195 ? 49.202 66.599 29.345 1.00 11.69 174 ALA A CA 1
ATOM 1471 C C . ALA A 1 195 ? 48.939 66.830 30.830 1.00 11.58 174 ALA A C 1
ATOM 1472 O O . ALA A 1 195 ? 49.072 65.913 31.638 1.00 10.69 174 ALA A O 1
ATOM 1474 N N . ARG A 1 196 ? 48.574 68.052 31.207 1.00 9.89 175 ARG A N 1
ATOM 1475 C CA . ARG A 1 196 ? 48.339 68.328 32.620 1.00 9.12 175 ARG A CA 1
ATOM 1476 C C . ARG A 1 196 ? 47.168 67.504 33.156 1.00 9.80 175 ARG A C 1
ATOM 1477 O O . ARG A 1 196 ? 47.163 67.083 34.313 1.00 9.68 175 ARG A O 1
ATOM 1485 N N . GLN A 1 197 ? 46.181 67.268 32.297 1.00 10.73 176 GLN A N 1
ATOM 1486 C CA . GLN A 1 197 ? 45.018 66.474 32.669 1.00 10.40 176 GLN A CA 1
ATOM 1487 C C . GLN A 1 197 ? 45.366 64.996 32.820 1.00 10.65 176 GLN A C 1
ATOM 1488 O O . GLN A 1 197 ? 44.717 64.280 33.573 1.00 10.78 176 GLN A O 1
ATOM 1494 N N . ALA A 1 198 ? 46.374 64.530 32.095 1.00 11.46 177 ALA A N 1
ATOM 1495 C CA . ALA A 1 198 ? 46.841 63.157 32.275 1.00 11.06 177 ALA A CA 1
ATOM 1496 C C . ALA A 1 198 ? 47.284 62.916 33.718 1.00 9.47 177 ALA A C 1
ATOM 1497 O O . ALA A 1 198 ? 46.982 61.871 34.301 1.00 10.39 177 ALA A O 1
ATOM 1499 N N . ILE A 1 199 ? 47.980 63.886 34.310 1.00 9.89 178 ILE A N 1
ATOM 1500 C CA . ILE A 1 199 ? 48.372 63.757 35.717 1.00 9.17 178 ILE A CA 1
ATOM 1501 C C . ILE A 1 199 ? 47.137 63.643 36.614 1.00 11.31 178 ILE A C 1
ATOM 1502 O O . ILE A 1 199 ? 47.059 62.780 37.494 1.00 11.09 178 ILE A O 1
ATOM 1507 N N . GLU A 1 200 ? 46.159 64.506 36.364 1.00 10.37 179 GLU A N 1
ATOM 1508 C CA . GLU A 1 200 ? 44.917 64.486 37.118 1.00 10.26 179 GLU A CA 1
ATOM 1509 C C . GLU A 1 200 ? 44.222 63.124 37.027 1.00 10.61 179 GLU A C 1
ATOM 1510 O O . GLU A 1 200 ? 43.793 62.567 38.039 1.00 12.91 179 GLU A O 1
ATOM 1516 N N . ALA A 1 201 ? 44.125 62.589 35.814 1.00 9.58 180 ALA A N 1
ATOM 1517 C CA . ALA A 1 201 ? 43.415 61.331 35.595 1.00 11.21 180 ALA A CA 1
ATOM 1518 C C . ALA A 1 201 ? 44.118 60.169 36.286 1.00 8.68 180 ALA A C 1
ATOM 1519 O O . ALA A 1 201 ? 43.471 59.288 36.857 1.00 11.04 180 ALA A O 1
ATOM 1521 N N . ILE A 1 202 ? 45.443 60.166 36.233 1.00 9.28 181 ILE A N 1
ATOM 1522 C CA . ILE A 1 202 ? 46.191 59.058 36.809 1.00 9.59 181 ILE A CA 1
ATOM 1523 C C . ILE A 1 202 ? 46.128 59.115 38.337 1.00 10.91 181 ILE A C 1
ATOM 1524 O O . ILE A 1 202 ? 45.901 58.093 38.990 1.00 10.42 181 ILE A O 1
ATOM 1529 N N . LEU A 1 203 ? 46.276 60.312 38.909 1.00 9.63 182 LEU A N 1
ATOM 1530 C CA . LEU A 1 203 ? 46.125 60.451 40.357 1.00 8.24 182 LEU A CA 1
ATOM 1531 C C . LEU A 1 203 ? 44.737 60.029 40.828 1.00 11.73 182 LEU A C 1
ATOM 1532 O O . LEU A 1 203 ? 44.559 59.639 41.988 1.00 13.13 182 LEU A O 1
ATOM 1537 N N . ALA A 1 204 ? 43.762 60.114 39.924 1.00 11.51 183 ALA A N 1
ATOM 1538 C CA . ALA A 1 204 ? 42.370 59.801 40.240 1.00 10.75 183 ALA A CA 1
ATOM 1539 C C . ALA A 1 204 ? 41.992 58.329 40.086 1.00 11.39 183 ALA A C 1
ATOM 1540 O O . ALA A 1 204 ? 40.868 57.948 40.432 1.00 12.58 183 ALA A O 1
ATOM 1542 N N . PHE A 1 205 ? 42.907 57.502 39.579 1.00 10.10 184 PHE A N 1
ATOM 1543 C CA . PHE A 1 205 ? 42.580 56.091 39.364 1.00 9.37 184 PHE A CA 1
ATOM 1544 C C . PHE A 1 205 ? 42.063 55.491 40.668 1.00 9.33 184 PHE A C 1
ATOM 1545 O O . PHE A 1 205 ? 42.706 55.637 41.705 1.00 11.76 184 PHE A O 1
ATOM 1553 N N . PRO A 1 206 ? 40.901 54.823 40.632 1.00 10.57 185 PRO A N 1
ATOM 1554 C CA . PRO A 1 206 ? 40.368 54.272 41.883 1.00 13.71 185 PRO A CA 1
ATOM 1555 C C . PRO A 1 206 ? 40.963 52.917 42.275 1.00 16.52 185 PRO A C 1
ATOM 1556 O O . PRO A 1 206 ? 40.892 52.547 43.449 1.00 16.59 185 PRO A O 1
ATOM 1560 N N . ARG A 1 207 ? 41.540 52.190 41.317 1.00 11.21 186 ARG A N 1
ATOM 1561 C CA A ARG A 1 207 ? 42.089 50.865 41.594 0.58 10.44 186 ARG A CA 1
ATOM 1562 C CA B ARG A 1 207 ? 42.086 50.866 41.591 0.42 10.85 186 ARG A CA 1
ATOM 1563 C C . ARG A 1 207 ? 43.610 50.881 41.452 1.00 10.30 186 ARG A C 1
ATOM 1564 O O . ARG A 1 207 ? 44.147 50.756 40.356 1.00 10.68 186 ARG A O 1
ATOM 1579 N N . VAL A 1 208 ? 44.299 51.045 42.580 1.00 9.92 187 VAL A N 1
ATOM 1580 C CA . VAL A 1 208 ? 45.739 51.262 42.578 1.00 10.95 187 VAL A CA 1
ATOM 1581 C C . VAL A 1 208 ? 46.427 50.556 43.737 1.00 12.19 187 VAL A C 1
ATOM 1582 O O . VAL A 1 208 ? 45.787 50.227 44.741 1.00 14.65 187 VAL A O 1
ATOM 1586 N N . PRO A 1 209 ? 47.739 50.322 43.607 1.00 12.60 188 PRO A N 1
ATOM 1587 C CA . PRO A 1 209 ? 48.412 49.609 44.693 1.00 14.71 188 PRO A CA 1
ATOM 1588 C C . PRO A 1 209 ? 48.614 50.531 45.875 1.00 12.12 188 PRO A C 1
ATOM 1589 O O . PRO A 1 209 ? 48.545 51.749 45.699 1.00 11.89 188 PRO A O 1
ATOM 1593 N N . VAL A 1 210 ? 48.866 49.955 47.046 1.00 11.58 189 VAL A N 1
ATOM 1594 C CA . VAL A 1 210 ? 49.190 50.746 48.233 1.00 10.86 189 VAL A CA 1
ATOM 1595 C C . VAL A 1 210 ? 50.290 51.769 47.937 1.00 10.62 189 VAL A C 1
ATOM 1596 O O . VAL A 1 210 ? 51.315 51.443 47.342 1.00 10.29 189 VAL A O 1
ATOM 1600 N N . GLY A 1 211 ? 50.039 53.015 48.330 1.00 10.38 190 GLY A N 1
ATOM 1601 C CA . GLY A 1 211 ? 51.013 54.087 48.175 1.00 10.86 190 GLY A CA 1
ATOM 1602 C C . GLY A 1 211 ? 50.983 54.837 46.853 1.00 11.73 190 GLY A C 1
ATOM 1603 O O . GLY A 1 211 ? 51.724 55.805 46.688 1.00 9.99 190 GLY A O 1
ATOM 1604 N N . PHE A 1 212 ? 50.119 54.429 45.928 1.00 7.85 191 PHE A N 1
ATOM 1605 C CA . PHE A 1 212 ? 50.303 54.809 44.531 1.00 8.87 191 PHE A CA 1
ATOM 1606 C C . PHE A 1 212 ? 50.373 56.298 44.248 1.00 11.30 191 PHE A C 1
ATOM 1607 O O . PHE A 1 212 ? 51.304 56.744 43.593 1.00 13.04 191 PHE A O 1
ATOM 1615 N N . ALA A 1 213 ? 49.367 57.048 44.688 1.00 11.18 192 ALA A N 1
ATOM 1616 C CA . ALA A 1 213 ? 49.274 58.452 44.274 1.00 14.15 192 ALA A CA 1
ATOM 1617 C C . ALA A 1 213 ? 50.553 59.219 44.629 1.00 14.95 192 ALA A C 1
ATOM 1618 O O . ALA A 1 213 ? 51.162 59.875 43.776 1.00 14.31 192 ALA A O 1
ATOM 1620 N N . ALA A 1 214 ? 50.973 59.091 45.881 1.00 11.81 193 ALA A N 1
ATOM 1621 C CA . ALA A 1 214 ? 52.183 59.752 46.344 1.00 10.55 193 ALA A CA 1
ATOM 1622 C C . ALA A 1 214 ? 53.422 59.171 45.679 1.00 8.80 193 ALA A C 1
ATOM 1623 O O . ALA A 1 214 ? 54.329 59.907 45.288 1.00 9.73 193 ALA A O 1
ATOM 1625 N N . ASP A 1 215 ? 53.468 57.848 45.549 1.00 8.59 194 ASP A N 1
ATOM 1626 C CA . ASP A 1 215 ? 54.644 57.187 45.013 1.00 7.59 194 ASP A CA 1
ATOM 1627 C C . ASP A 1 215 ? 54.856 57.526 43.538 1.00 7.76 194 ASP A C 1
ATOM 1628 O O . ASP A 1 215 ? 55.997 57.610 43.059 1.00 6.99 194 ASP A O 1
ATOM 1633 N N . TRP A 1 216 ? 53.757 57.708 42.813 1.00 7.58 195 TRP A N 1
ATOM 1634 C CA . TRP A 1 216 ? 53.859 57.995 41.397 1.00 8.38 195 TRP A CA 1
ATOM 1635 C C . TRP A 1 216 ? 54.500 59.361 41.187 1.00 8.00 195 TRP A C 1
ATOM 1636 O O . TRP A 1 216 ? 55.395 59.514 40.355 1.00 7.52 195 TRP A O 1
ATOM 1647 N N . LEU A 1 217 ? 54.068 60.351 41.960 1.00 6.86 196 LEU A N 1
ATOM 1648 C CA . LEU A 1 217 ? 54.689 61.667 41.839 1.00 7.94 196 LEU A CA 1
ATOM 1649 C C . LEU A 1 217 ? 56.149 61.634 42.269 1.00 10.20 196 LEU A C 1
ATOM 1650 O O . LEU A 1 217 ? 56.999 62.288 41.641 1.00 7.89 196 LEU A O 1
ATOM 1655 N N . THR A 1 218 ? 56.449 60.874 43.321 1.00 7.03 197 THR A N 1
ATOM 1656 C CA . THR A 1 218 ? 57.834 60.750 43.773 1.00 7.66 197 THR A CA 1
ATOM 1657 C C . THR A 1 218 ? 58.716 60.163 42.677 1.00 8.81 197 THR A C 1
ATOM 1658 O O . THR A 1 218 ? 59.775 60.707 42.365 1.00 8.61 197 THR A O 1
ATOM 1662 N N . CYS A 1 219 ? 58.270 59.063 42.082 1.00 8.57 198 CYS A N 1
ATOM 1663 C CA . CYS A 1 219 ? 59.054 58.412 41.045 1.00 7.69 198 CYS A CA 1
ATOM 1664 C C . CYS A 1 219 ? 59.154 59.248 39.764 1.00 5.88 198 CYS A C 1
ATOM 1665 O O . CYS A 1 219 ? 60.192 59.248 39.089 1.00 7.30 198 CYS A O 1
ATOM 1668 N N A LEU A 1 220 ? 58.091 59.967 39.421 0.59 5.95 199 LEU A N 1
ATOM 1669 N N B LEU A 1 220 ? 58.076 59.956 39.435 0.41 5.75 199 LEU A N 1
ATOM 1670 C CA A LEU A 1 220 ? 58.154 60.795 38.223 0.59 6.10 199 LEU A CA 1
ATOM 1671 C CA B LEU A 1 220 ? 58.082 60.854 38.284 0.41 7.42 199 LEU A CA 1
ATOM 1672 C C A LEU A 1 220 ? 59.011 62.046 38.467 0.59 12.22 199 LEU A C 1
ATOM 1673 C C B LEU A 1 220 ? 59.094 61.973 38.473 0.41 11.42 199 LEU A C 1
ATOM 1674 O O A LEU A 1 220 ? 59.376 62.743 37.519 0.59 10.35 199 LEU A O 1
ATOM 1675 O O B LEU A 1 220 ? 59.623 62.518 37.504 0.41 11.07 199 LEU A O 1
ATOM 1684 N N . GLY A 1 221 ? 59.354 62.312 39.729 1.00 8.48 200 GLY A N 1
ATOM 1685 C CA . GLY A 1 221 ? 60.177 63.473 40.049 1.00 8.51 200 GLY A CA 1
ATOM 1686 C C . GLY A 1 221 ? 59.327 64.726 39.848 1.00 12.34 200 GLY A C 1
ATOM 1687 O O . GLY A 1 221 ? 59.716 65.686 39.151 1.00 16.31 200 GLY A O 1
ATOM 1688 N N . LEU A 1 222 ? 58.138 64.705 40.440 1.00 8.31 201 LEU A N 1
ATOM 1689 C CA . LEU A 1 222 ? 57.259 65.869 40.455 1.00 11.04 201 LEU A CA 1
ATOM 1690 C C . LEU A 1 222 ? 56.893 66.201 41.898 1.00 11.93 201 LEU A C 1
ATOM 1691 O O . LEU A 1 222 ? 55.726 66.447 42.221 1.00 11.82 201 LEU A O 1
ATOM 1696 N N . VAL A 1 223 ? 57.899 66.214 42.766 1.00 9.63 202 VAL A N 1
ATOM 1697 C CA . VAL A 1 223 ? 57.690 66.472 44.185 1.00 8.46 202 VAL A CA 1
ATOM 1698 C C . VAL A 1 223 ? 58.676 67.504 44.712 1.00 9.54 202 VAL A C 1
ATOM 1699 O O . VAL A 1 223 ? 59.680 67.822 44.062 1.00 10.42 202 VAL A O 1
ATOM 1703 N N . GLU A 1 224 ? 58.397 68.017 45.905 1.00 8.24 203 GLU A N 1
ATOM 1704 C CA . GLU A 1 224 ? 59.279 68.994 46.527 1.00 8.36 203 GLU A CA 1
ATOM 1705 C C . GLU A 1 224 ? 60.538 68.325 47.060 1.00 15.11 203 GLU A C 1
ATOM 1706 O O . GLU A 1 224 ? 61.630 68.830 46.857 1.00 18.62 203 GLU A O 1
ATOM 1712 N N . GLU A 1 225 ? 60.385 67.185 47.730 1.00 11.55 204 GLU A N 1
ATOM 1713 C CA . GLU A 1 225 ? 61.500 66.549 48.423 1.00 10.42 204 GLU A CA 1
ATOM 1714 C C . GLU A 1 225 ? 61.450 65.038 48.280 1.00 13.94 204 GLU A C 1
ATOM 1715 O O . GLU A 1 225 ? 60.384 64.429 48.390 1.00 17.82 204 GLU A O 1
ATOM 1721 N N . ARG A 1 226 ? 62.610 64.439 48.046 1.00 11.23 205 ARG A N 1
ATOM 1722 C CA . ARG A 1 226 ? 62.751 62.985 48.095 1.00 9.21 205 ARG A CA 1
ATOM 1723 C C . ARG A 1 226 ? 64.226 62.633 48.193 1.00 10.10 205 ARG A C 1
ATOM 1724 O O . ARG A 1 226 ? 65.091 63.507 48.049 1.00 10.81 205 ARG A O 1
ATOM 1732 N N . SER A 1 227 ? 64.515 61.362 48.442 1.00 11.41 206 SER A N 1
ATOM 1733 C CA . SER A 1 227 ? 65.900 60.886 48.505 1.00 10.60 206 SER A CA 1
ATOM 1734 C C . SER A 1 227 ? 66.012 59.655 47.625 1.00 9.13 206 SER A C 1
ATOM 1735 O O . SER A 1 227 ? 65.008 59.132 47.156 1.00 8.70 206 SER A O 1
ATOM 1738 N N . ALA A 1 228 ? 67.224 59.166 47.402 1.00 9.73 207 ALA A N 1
ATOM 1739 C CA . ALA A 1 228 ? 67.363 57.935 46.632 1.00 8.28 207 ALA A CA 1
ATOM 1740 C C . ALA A 1 228 ? 66.651 56.776 47.337 1.00 9.82 207 ALA A C 1
ATOM 1741 O O . ALA A 1 228 ? 65.932 55.997 46.701 1.00 9.55 207 ALA A O 1
ATOM 1743 N N . ARG A 1 229 ? 66.823 56.693 48.652 1.00 11.57 208 ARG A N 1
ATOM 1744 C CA . ARG A 1 229 ? 66.185 55.649 49.446 1.00 10.70 208 ARG A CA 1
ATOM 1745 C C . ARG A 1 229 ? 64.669 55.727 49.344 1.00 10.15 208 ARG A C 1
ATOM 1746 O O . ARG A 1 229 ? 63.994 54.714 49.134 1.00 10.46 208 ARG A O 1
ATOM 1754 N N . SER A 1 230 ? 64.121 56.930 49.468 1.00 8.91 209 SER A N 1
ATOM 1755 C CA . SER A 1 230 ? 62.665 57.052 49.496 1.00 8.25 209 SER A CA 1
ATOM 1756 C C . SER A 1 230 ? 62.082 56.810 48.108 1.00 9.51 209 SER A C 1
ATOM 1757 O O . SER A 1 230 ? 60.979 56.282 47.968 1.00 9.46 209 SER A O 1
ATOM 1760 N N . THR A 1 231 ? 62.847 57.175 47.086 1.00 7.85 210 THR A N 1
ATOM 1761 C CA . THR A 1 231 ? 62.404 57.012 45.712 1.00 8.08 210 THR A CA 1
ATOM 1762 C C . THR A 1 231 ? 62.424 55.543 45.329 1.00 7.11 210 THR A C 1
ATOM 1763 O O . THR A 1 231 ? 61.472 55.041 44.717 1.00 8.35 210 THR A O 1
ATOM 1767 N N . ALA A 1 232 ? 63.495 54.841 45.697 1.00 7.47 211 ALA A N 1
ATOM 1768 C CA . ALA A 1 232 ? 63.552 53.416 45.404 1.00 8.91 211 ALA A CA 1
ATOM 1769 C C . ALA A 1 232 ? 62.413 52.694 46.110 1.00 8.09 211 ALA A C 1
ATOM 1770 O O . ALA A 1 232 ? 61.772 51.820 45.521 1.00 8.79 211 ALA A O 1
ATOM 1772 N N . ALA A 1 233 ? 62.143 53.066 47.359 1.00 8.27 212 ALA A N 1
ATOM 1773 C CA . ALA A 1 233 ? 61.055 52.412 48.104 1.00 6.87 212 ALA A CA 1
ATOM 1774 C C . ALA A 1 233 ? 59.695 52.636 47.450 1.00 6.31 212 ALA A C 1
ATOM 1775 O O . ALA A 1 233 ? 58.858 51.729 47.414 1.00 9.02 212 ALA A O 1
ATOM 1777 N N . ALA A 1 234 ? 59.486 53.838 46.922 1.00 7.97 213 ALA A N 1
ATOM 1778 C CA . ALA A 1 234 ? 58.244 54.152 46.215 1.00 6.85 213 ALA A CA 1
ATOM 1779 C C . ALA A 1 234 ? 58.125 53.299 44.954 1.00 7.99 213 ALA A C 1
ATOM 1780 O O . ALA A 1 234 ? 57.051 52.761 44.656 1.00 7.83 213 ALA A O 1
ATOM 1782 N N . ALA A 1 235 ? 59.225 53.160 44.211 1.00 7.58 214 ALA A N 1
ATOM 1783 C CA . ALA A 1 235 ? 59.198 52.366 42.991 1.00 7.75 214 ALA A CA 1
ATOM 1784 C C . ALA A 1 235 ? 58.901 50.896 43.278 1.00 7.69 214 ALA A C 1
ATOM 1785 O O . ALA A 1 235 ? 58.129 50.240 42.553 1.00 7.13 214 ALA A O 1
ATOM 1787 N N . GLU A 1 236 ? 59.530 50.385 44.328 1.00 7.92 215 GLU A N 1
ATOM 1788 C CA . GLU A 1 236 ? 59.284 49.004 44.763 1.00 8.93 215 GLU A CA 1
ATOM 1789 C C . GLU A 1 236 ? 57.804 48.773 45.057 1.00 9.70 215 GLU A C 1
ATOM 1790 O O . GLU A 1 236 ? 57.213 47.781 44.601 1.00 9.48 215 GLU A O 1
ATOM 1796 N N . ARG A 1 237 ? 57.196 49.682 45.817 1.00 9.67 216 ARG A N 1
ATOM 1797 C CA . ARG A 1 237 ? 55.778 49.518 46.142 1.00 9.57 216 ARG A CA 1
ATOM 1798 C C . ARG A 1 237 ? 54.904 49.531 44.905 1.00 9.31 216 ARG A C 1
ATOM 1799 O O . ARG A 1 237 ? 53.993 48.723 44.778 1.00 9.07 216 ARG A O 1
ATOM 1823 N N . VAL A 1 239 ? 55.644 48.853 41.680 1.00 7.82 218 VAL A N 1
ATOM 1824 C CA . VAL A 1 239 ? 55.827 47.724 40.779 1.00 8.27 218 VAL A CA 1
ATOM 1825 C C . VAL A 1 239 ? 55.326 46.430 41.399 1.00 8.79 218 VAL A C 1
ATOM 1826 O O . VAL A 1 239 ? 54.561 45.696 40.775 1.00 10.91 218 VAL A O 1
ATOM 1830 N N . ARG A 1 240 ? 55.731 46.166 42.636 1.00 9.15 219 ARG A N 1
ATOM 1831 C CA . ARG A 1 240 ? 55.273 44.970 43.325 1.00 8.43 219 ARG A CA 1
ATOM 1832 C C . ARG A 1 240 ? 53.759 44.987 43.442 1.00 10.10 219 ARG A C 1
ATOM 1833 O O . ARG A 1 240 ? 53.103 43.961 43.241 1.00 12.59 219 ARG A O 1
ATOM 1841 N N . GLY A 1 241 ? 53.216 46.157 43.770 1.00 11.70 220 GLY A N 1
ATOM 1842 C CA . GLY A 1 241 ? 51.789 46.309 43.954 1.00 10.60 220 GLY A CA 1
ATOM 1843 C C . GLY A 1 241 ? 51.004 46.090 42.681 1.00 12.63 220 GLY A C 1
ATOM 1844 O O . GLY A 1 241 ? 50.023 45.355 42.671 1.00 12.15 220 GLY A O 1
ATOM 1845 N N . VAL A 1 242 ? 51.428 46.714 41.591 1.00 13.34 221 VAL A N 1
ATOM 1846 C CA . VAL A 1 242 ? 50.638 46.615 40.378 1.00 10.60 221 VAL A CA 1
ATOM 1847 C C . VAL A 1 242 ? 50.708 45.231 39.745 1.00 11.61 221 VAL A C 1
ATOM 1848 O O . VAL A 1 242 ? 49.720 44.776 39.171 1.00 13.76 221 VAL A O 1
ATOM 1852 N N . LEU A 1 243 ? 51.848 44.548 39.867 1.00 11.60 222 LEU A N 1
ATOM 1853 C CA . LEU A 1 243 ? 51.976 43.230 39.244 1.00 16.64 222 LEU A CA 1
ATOM 1854 C C . LEU A 1 243 ? 50.998 42.237 39.857 1.00 15.50 222 LEU A C 1
ATOM 1855 O O . LEU A 1 243 ? 50.512 41.335 39.174 1.00 20.09 222 LEU A O 1
ATOM 1860 N N . GLU A 1 244 ? 50.689 42.426 41.137 1.00 10.53 223 GLU A N 1
ATOM 1861 C CA . GLU A 1 244 ? 49.750 41.564 41.855 1.00 15.81 223 GLU A CA 1
ATOM 1862 C C . GLU A 1 244 ? 48.303 41.773 41.406 1.00 17.47 223 GLU A C 1
ATOM 1863 O O . GLU A 1 244 ? 47.426 40.963 41.716 1.00 17.40 223 GLU A O 1
ATOM 1877 N N . LEU A 1 246 ? 47.178 42.387 38.177 1.00 14.11 225 LEU A N 1
ATOM 1878 C CA . LEU A 1 246 ? 46.920 42.166 36.762 1.00 10.93 225 LEU A CA 1
ATOM 1879 C C . LEU A 1 246 ? 46.404 40.764 36.503 1.00 9.96 225 LEU A C 1
ATOM 1880 O O . LEU A 1 246 ? 46.879 39.796 37.103 1.00 16.33 225 LEU A O 1
ATOM 1885 N N . PRO A 1 247 ? 45.415 40.656 35.613 1.00 11.14 226 PRO A N 1
ATOM 1886 C CA . PRO A 1 247 ? 44.935 39.335 35.196 1.00 12.96 226 PRO A CA 1
ATOM 1887 C C . PRO A 1 247 ? 45.999 38.736 34.282 1.00 17.55 226 PRO A C 1
ATOM 1888 O O . PRO A 1 247 ? 46.704 39.496 33.612 1.00 18.75 226 PRO A O 1
ATOM 1892 N N . THR A 1 248 ? 46.131 37.414 34.261 1.00 13.17 227 THR A N 1
ATOM 1893 C CA . THR A 1 248 ? 47.160 36.771 33.440 1.00 13.53 227 THR A CA 1
ATOM 1894 C C . THR A 1 248 ? 46.714 36.600 31.984 1.00 16.48 227 THR A C 1
ATOM 1895 O O . THR A 1 248 ? 46.538 35.477 31.506 1.00 17.36 227 THR A O 1
ATOM 1899 N N . ASP A 1 249 ? 46.525 37.726 31.299 1.00 14.60 228 ASP A N 1
ATOM 1900 C CA . ASP A 1 249 ? 45.961 37.751 29.951 1.00 13.94 228 ASP A CA 1
ATOM 1901 C C . ASP A 1 249 ? 47.093 37.879 28.942 1.00 13.19 228 ASP A C 1
ATOM 1902 O O . ASP A 1 249 ? 47.705 38.929 28.844 1.00 14.40 228 ASP A O 1
ATOM 1907 N N . PRO A 1 250 ? 47.361 36.816 28.176 1.00 12.54 229 PRO A N 1
ATOM 1908 C CA . PRO A 1 250 ? 48.503 36.879 27.255 1.00 13.49 229 PRO A CA 1
ATOM 1909 C C . PRO A 1 250 ? 48.324 37.863 26.108 1.00 14.59 229 PRO A C 1
ATOM 1910 O O . PRO A 1 250 ? 49.321 38.389 25.608 1.00 15.73 229 PRO A O 1
ATOM 1914 N N . ASP A 1 251 ? 47.092 38.118 25.683 1.00 13.63 230 ASP A N 1
ATOM 1915 C CA A ASP A 1 251 ? 46.883 39.107 24.632 0.56 11.80 230 ASP A CA 1
ATOM 1916 C CA B ASP A 1 251 ? 46.839 39.108 24.639 0.44 13.06 230 ASP A CA 1
ATOM 1917 C C . ASP A 1 251 ? 47.076 40.531 25.148 1.00 15.48 230 ASP A C 1
ATOM 1918 O O . ASP A 1 251 ? 47.514 41.404 24.409 1.00 22.68 230 ASP A O 1
ATOM 1927 N N . LEU A 1 252 ? 46.768 40.754 26.417 1.00 11.50 231 LEU A N 1
ATOM 1928 C CA . LEU A 1 252 ? 46.956 42.056 27.020 1.00 13.97 231 LEU A CA 1
ATOM 1929 C C . LEU A 1 252 ? 48.425 42.294 27.376 1.00 11.60 231 LEU A C 1
ATOM 1930 O O . LEU A 1 252 ? 48.971 43.364 27.106 1.00 13.20 231 LEU A O 1
ATOM 1935 N N . LEU A 1 253 ? 49.072 41.298 27.982 1.00 10.70 232 LEU A N 1
ATOM 1936 C CA . LEU A 1 253 ? 50.391 41.526 28.589 1.00 9.64 232 LEU A CA 1
ATOM 1937 C C . LEU A 1 253 ? 51.549 40.905 27.823 1.00 12.18 232 LEU A C 1
ATOM 1938 O O . LEU A 1 253 ? 52.713 41.265 28.060 1.00 11.60 232 LEU A O 1
ATOM 1943 N N . GLY A 1 254 ? 51.231 39.990 26.915 1.00 11.66 233 GLY A N 1
ATOM 1944 C CA . GLY A 1 254 ? 52.246 39.207 26.221 1.00 11.28 233 GLY A CA 1
ATOM 1945 C C . GLY A 1 254 ? 52.200 37.751 26.654 1.00 10.07 233 GLY A C 1
ATOM 1946 O O . GLY A 1 254 ? 51.950 37.452 27.824 1.00 12.18 233 GLY A O 1
ATOM 1947 N N . GLU A 1 255 ? 52.438 36.842 25.711 1.00 9.64 234 GLU A N 1
ATOM 1948 C CA . GLU A 1 255 ? 52.375 35.415 26.005 1.00 9.70 234 GLU A CA 1
ATOM 1949 C C . GLU A 1 255 ? 53.389 34.987 27.061 1.00 11.96 234 GLU A C 1
ATOM 1950 O O . GLU A 1 255 ? 53.030 34.312 28.036 1.00 11.99 234 GLU A O 1
ATOM 1956 N N . ASP A 1 256 ? 54.652 35.374 26.879 1.00 11.66 235 ASP A N 1
ATOM 1957 C CA . ASP A 1 256 ? 55.683 34.990 27.838 1.00 10.47 235 ASP A CA 1
ATOM 1958 C C . ASP A 1 256 ? 55.386 35.563 29.218 1.00 9.45 235 ASP A C 1
ATOM 1959 O O . ASP A 1 256 ? 55.546 34.871 30.228 1.00 12.65 235 ASP A O 1
ATOM 1964 N N . ILE A 1 257 ? 54.978 36.831 29.262 1.00 10.96 236 ILE A N 1
ATOM 1965 C CA . ILE A 1 257 ? 54.715 37.499 30.523 1.00 10.48 236 ILE A CA 1
ATOM 1966 C C . ILE A 1 257 ? 53.588 36.789 31.267 1.00 10.24 236 ILE A C 1
ATOM 1967 O O . ILE A 1 257 ? 53.729 36.471 32.443 1.00 9.63 236 ILE A O 1
ATOM 1972 N N . ALA A 1 258 ? 52.488 36.494 30.579 1.00 9.67 237 ALA A N 1
ATOM 1973 C CA . ALA A 1 258 ? 51.374 35.828 31.252 1.00 11.56 237 ALA A CA 1
ATOM 1974 C C . ALA A 1 258 ? 51.785 34.453 31.772 1.00 11.22 237 ALA A C 1
ATOM 1975 O O . ALA A 1 258 ? 51.406 34.057 32.882 1.00 12.36 237 ALA A O 1
ATOM 1977 N N . ARG A 1 259 ? 52.564 33.723 30.972 1.00 10.84 238 ARG A N 1
ATOM 1978 C CA . ARG A 1 259 ? 53.048 32.411 31.378 1.00 11.70 238 ARG A CA 1
ATOM 1979 C C . ARG A 1 259 ? 53.945 32.510 32.612 1.00 12.01 238 ARG A C 1
ATOM 1980 O O . ARG A 1 259 ? 53.813 31.719 33.556 1.00 11.90 238 ARG A O 1
ATOM 1988 N N . LEU A 1 260 ? 54.854 33.485 32.602 1.00 9.24 239 LEU A N 1
ATOM 1989 C CA . LEU A 1 260 ? 55.776 33.664 33.720 1.00 8.85 239 LEU A CA 1
ATOM 1990 C C . LEU A 1 260 ? 55.020 34.030 34.994 1.00 12.08 239 LEU A C 1
ATOM 1991 O O . LEU A 1 260 ? 55.373 33.587 36.088 1.00 10.79 239 LEU A O 1
ATOM 2004 N N . ASN A 1 262 ? 51.826 33.136 35.686 1.00 12.99 241 ASN A N 1
ATOM 2005 C CA . ASN A 1 262 ? 51.170 31.906 36.134 1.00 13.22 241 ASN A CA 1
ATOM 2006 C C . ASN A 1 262 ? 52.123 30.874 36.733 1.00 16.80 241 ASN A C 1
ATOM 2007 O O . ASN A 1 262 ? 51.729 30.074 37.589 1.00 17.84 241 ASN A O 1
ATOM 2012 N N . ALA A 1 263 ? 53.374 30.900 36.292 1.00 14.41 242 ALA A N 1
ATOM 2013 C CA . ALA A 1 263 ? 54.370 29.947 36.775 1.00 15.19 242 ALA A CA 1
ATOM 2014 C C . ALA A 1 263 ? 54.922 30.393 38.116 1.00 19.43 242 ALA A C 1
ATOM 2015 O O . ALA A 1 263 ? 55.643 29.642 38.782 1.00 18.88 242 ALA A O 1
ATOM 2017 N N . GLY A 1 264 ? 54.593 31.625 38.496 1.00 13.85 243 GLY A N 1
ATOM 2018 C CA . GLY A 1 264 ? 55.051 32.201 39.746 1.00 15.03 243 GLY A CA 1
ATOM 2019 C C . GLY A 1 264 ? 56.459 32.749 39.637 1.00 16.35 243 GLY A C 1
ATOM 2020 O O . GLY A 1 264 ? 57.023 33.217 40.624 1.00 15.02 243 GLY A O 1
ATOM 2021 N N . LEU A 1 265 ? 57.017 32.712 38.429 1.00 14.52 244 LEU A N 1
ATOM 2022 C CA . LEU A 1 265 ? 58.407 33.131 38.202 1.00 15.28 244 LEU A CA 1
ATOM 2023 C C . LEU A 1 265 ? 58.653 34.639 38.262 1.00 15.95 244 LEU A C 1
ATOM 2024 O O . LEU A 1 265 ? 59.722 35.087 38.674 1.00 12.27 244 LEU A O 1
ATOM 2029 N N . LEU A 1 266 ? 57.677 35.430 37.837 1.00 12.84 245 LEU A N 1
ATOM 2030 C CA . LEU A 1 266 ? 57.851 36.866 37.873 1.00 11.33 245 LEU A CA 1
ATOM 2031 C C . LEU A 1 266 ? 57.933 37.309 39.334 1.00 12.53 245 LEU A C 1
ATOM 2032 O O . LEU A 1 266 ? 58.806 38.093 39.718 1.00 11.98 245 LEU A O 1
ATOM 2037 N N . GLU A 1 267 ? 57.047 36.760 40.157 1.00 11.40 246 GLU A N 1
ATOM 2038 C CA . GLU A 1 267 ? 57.042 37.084 41.579 1.00 13.38 246 GLU A CA 1
ATOM 2039 C C . GLU A 1 267 ? 58.338 36.623 42.248 1.00 10.85 246 GLU A C 1
ATOM 2040 O O . GLU A 1 267 ? 58.971 37.373 43.008 1.00 12.36 246 GLU A O 1
ATOM 2046 N N . LYS A 1 268 ? 58.739 35.394 41.957 1.00 10.51 247 LYS A N 1
ATOM 2047 C CA . LYS A 1 268 ? 59.963 34.851 42.533 1.00 10.66 247 LYS A CA 1
ATOM 2048 C C . LYS A 1 268 ? 61.173 35.700 42.147 1.00 10.90 247 LYS A C 1
ATOM 2049 O O . LYS A 1 268 ? 62.052 35.956 42.969 1.00 13.83 247 LYS A O 1
ATOM 2055 N N . TYR A 1 269 ? 61.205 36.155 40.900 1.00 10.36 248 TYR A N 1
ATOM 2056 C CA . TYR A 1 269 ? 62.316 36.987 40.440 1.00 10.23 248 TYR A CA 1
ATOM 2057 C C . TYR A 1 269 ? 62.363 38.311 41.213 1.00 11.56 248 TYR A C 1
ATOM 2058 O O . TYR A 1 269 ? 63.412 38.731 41.695 1.00 11.03 248 TYR A O 1
ATOM 2067 N N . VAL A 1 270 ? 61.213 38.967 41.321 1.00 9.55 249 VAL A N 1
ATOM 2068 C CA . VAL A 1 270 ? 61.134 40.237 42.024 1.00 10.64 249 VAL A CA 1
ATOM 2069 C C . VAL A 1 270 ? 61.564 40.115 43.496 1.00 10.86 249 VAL A C 1
ATOM 2070 O O . VAL A 1 270 ? 62.228 41.002 44.036 1.00 10.92 249 VAL A O 1
ATOM 2074 N N . GLN A 1 271 ? 61.233 38.988 44.119 1.00 9.80 250 GLN A N 1
ATOM 2075 C CA . GLN A 1 271 ? 61.399 38.816 45.569 1.00 8.45 250 GLN A CA 1
ATOM 2076 C C . GLN A 1 271 ? 62.676 38.112 46.004 1.00 9.85 250 GLN A C 1
ATOM 2077 O O . GLN A 1 271 ? 62.903 37.919 47.203 1.00 13.70 250 GLN A O 1
ATOM 2083 N N . GLN A 1 272 ? 63.506 37.708 45.055 1.00 10.70 251 GLN A N 1
ATOM 2084 C CA . GLN A 1 272 ? 64.628 36.839 45.410 1.00 13.66 251 GLN A CA 1
ATOM 2085 C C . GLN A 1 272 ? 65.726 37.598 46.154 1.00 19.71 251 GLN A C 1
ATOM 2086 O O . GLN A 1 272 ? 65.788 38.835 46.138 1.00 19.01 251 GLN A O 1
ATOM 2093 N N . GLU B 1 15 ? 78.765 39.085 42.484 1.00 50.79 -6 GLU B N 1
ATOM 2094 C CA . GLU B 1 15 ? 79.587 37.977 42.957 1.00 50.15 -6 GLU B CA 1
ATOM 2095 C C . GLU B 1 15 ? 80.135 37.160 41.790 1.00 45.29 -6 GLU B C 1
ATOM 2096 O O . GLU B 1 15 ? 79.427 36.907 40.809 1.00 35.82 -6 GLU B O 1
ATOM 2102 N N . ASN B 1 16 ? 81.391 36.737 41.916 1.00 40.09 -5 ASN B N 1
ATOM 2103 C CA . ASN B 1 16 ? 82.101 36.052 40.839 1.00 40.97 -5 ASN B CA 1
ATOM 2104 C C . ASN B 1 16 ? 81.382 34.830 40.291 1.00 34.10 -5 ASN B C 1
ATOM 2105 O O . ASN B 1 16 ? 81.245 34.682 39.079 1.00 33.71 -5 ASN B O 1
ATOM 2110 N N . LEU B 1 17 ? 80.926 33.962 41.187 1.00 30.35 -4 LEU B N 1
ATOM 2111 C CA . LEU B 1 17 ? 80.248 32.738 40.783 1.00 31.13 -4 LEU B CA 1
ATOM 2112 C C . LEU B 1 17 ? 78.992 33.042 39.973 1.00 25.84 -4 LEU B C 1
ATOM 2113 O O . LEU B 1 17 ? 78.712 32.369 38.981 1.00 22.83 -4 LEU B O 1
ATOM 2118 N N . TYR B 1 18 ? 78.235 34.054 40.393 1.00 23.79 -3 TYR B N 1
ATOM 2119 C CA . TYR B 1 18 ? 77.010 34.408 39.680 1.00 23.25 -3 TYR B CA 1
ATOM 2120 C C . TYR B 1 18 ? 77.325 34.939 38.292 1.00 20.25 -3 TYR B C 1
ATOM 2121 O O . TYR B 1 18 ? 76.714 34.520 37.311 1.00 17.99 -3 TYR B O 1
ATOM 2130 N N . PHE B 1 19 ? 78.282 35.855 38.201 1.00 20.30 -2 PHE B N 1
ATOM 2131 C CA . PHE B 1 19 ? 78.594 36.445 36.908 1.00 19.18 -2 PHE B CA 1
ATOM 2132 C C . PHE B 1 19 ? 79.265 35.439 35.967 1.00 19.85 -2 PHE B C 1
ATOM 2133 O O . PHE B 1 19 ? 79.069 35.502 34.755 1.00 19.48 -2 PHE B O 1
ATOM 2141 N N . GLN B 1 20 ? 80.028 34.500 36.525 1.00 20.74 -1 GLN B N 1
ATOM 2142 C CA . GLN B 1 20 ? 80.572 33.408 35.714 1.00 20.43 -1 GLN B CA 1
ATOM 2143 C C . GLN B 1 20 ? 79.433 32.566 35.165 1.00 19.85 -1 GLN B C 1
ATOM 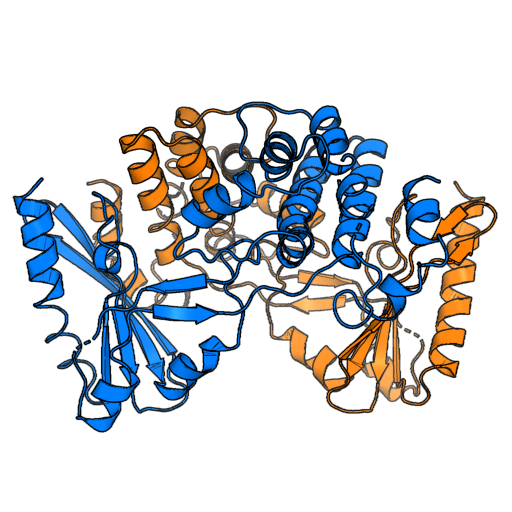2144 O O . GLN B 1 20 ? 79.407 32.225 33.980 1.00 19.35 -1 GLN B O 1
ATOM 2150 N N . GLY B 1 21 ? 78.486 32.231 36.035 1.00 17.63 0 GLY B N 1
ATOM 2151 C CA . GLY B 1 21 ? 77.307 31.495 35.619 1.00 16.45 0 GLY B CA 1
ATOM 2152 C C . GLY B 1 21 ? 76.533 32.226 34.534 1.00 18.92 0 GLY B C 1
ATOM 2153 O O . GLY B 1 21 ? 76.034 31.598 33.600 1.00 16.04 0 GLY B O 1
ATOM 2154 N N . VAL B 1 22 ? 76.438 33.551 34.643 1.00 16.56 1 VAL B N 1
ATOM 2155 C CA . VAL B 1 22 ? 75.707 34.331 33.646 1.00 13.30 1 VAL B CA 1
ATOM 2156 C C . VAL B 1 22 ? 76.416 34.256 32.300 1.00 12.46 1 VAL B C 1
ATOM 2157 O O . VAL B 1 22 ? 75.781 34.099 31.260 1.00 13.95 1 VAL B O 1
ATOM 2161 N N . GLN B 1 23 ? 77.740 34.356 32.320 1.00 13.92 2 GLN B N 1
ATOM 2162 C CA . GLN B 1 23 ? 78.516 34.242 31.087 1.00 13.44 2 GLN B CA 1
ATOM 2163 C C . GLN B 1 23 ? 78.247 32.915 30.378 1.00 15.14 2 GLN B C 1
ATOM 2164 O O . GLN B 1 23 ? 78.050 32.885 29.159 1.00 16.28 2 GLN B O 1
ATOM 2170 N N . HIS B 1 24 ? 78.215 31.825 31.144 1.00 14.83 3 HIS B N 1
ATOM 2171 C CA . HIS B 1 24 ? 77.931 30.514 30.565 1.00 18.99 3 HIS B CA 1
ATOM 2172 C C . HIS B 1 24 ? 76.494 30.442 30.075 1.00 15.54 3 HIS B C 1
ATOM 2173 O O . HIS B 1 24 ? 76.209 29.821 29.050 1.00 15.63 3 HIS B O 1
ATOM 2180 N N . THR B 1 25 ? 75.594 31.087 30.807 1.00 12.28 4 THR B N 1
ATOM 2181 C CA . THR B 1 25 ? 74.194 31.134 30.410 1.00 11.05 4 THR B CA 1
ATOM 2182 C C . THR B 1 25 ? 74.021 31.871 29.083 1.00 9.90 4 THR B C 1
ATOM 2183 O O . THR B 1 25 ? 73.235 31.458 28.233 1.00 10.94 4 THR B O 1
ATOM 2187 N N . ILE B 1 26 ? 74.741 32.975 28.915 1.00 11.64 5 ILE B N 1
ATOM 2188 C CA . ILE B 1 26 ? 74.633 33.757 27.684 1.00 9.29 5 ILE B CA 1
ATOM 2189 C C . ILE B 1 26 ? 75.036 32.905 26.481 1.00 10.16 5 ILE B C 1
ATOM 2190 O O . ILE B 1 26 ? 74.318 32.850 25.482 1.00 11.84 5 ILE B O 1
ATOM 2195 N N . ALA B 1 27 ? 76.168 32.224 26.594 1.00 11.00 6 ALA B N 1
ATOM 2196 C CA . ALA B 1 27 ? 76.631 31.360 25.511 1.00 12.20 6 ALA B CA 1
ATOM 2197 C C . ALA B 1 27 ? 75.611 30.263 25.211 1.00 11.57 6 ALA B C 1
ATOM 2198 O O . ALA B 1 27 ? 75.297 29.989 24.054 1.00 10.62 6 ALA B O 1
ATOM 2200 N N . ARG B 1 28 ? 75.069 29.659 26.260 1.00 10.58 7 ARG B N 1
ATOM 2201 C CA . ARG B 1 28 ? 74.097 28.593 26.091 1.00 10.98 7 ARG B CA 1
ATOM 2202 C C . ARG B 1 28 ? 72.826 29.111 25.405 1.00 9.34 7 ARG B C 1
ATOM 2203 O O . ARG B 1 28 ? 72.265 28.451 24.524 1.00 11.99 7 ARG B O 1
ATOM 2211 N N . TRP B 1 29 ? 72.374 30.290 25.818 1.00 10.32 8 TRP B N 1
ATOM 2212 C CA . TRP B 1 29 ? 71.126 30.842 25.305 1.00 6.68 8 TRP B CA 1
ATOM 2213 C C . TRP B 1 29 ? 71.220 31.212 23.836 1.00 9.80 8 TRP B C 1
ATOM 2214 O O . TRP B 1 29 ? 70.241 31.099 23.103 1.00 9.57 8 TRP B O 1
ATOM 2225 N N . VAL B 1 30 ? 72.397 31.665 23.409 1.00 9.06 9 VAL B N 1
ATOM 2226 C CA . VAL B 1 30 ? 72.584 31.979 22.006 1.00 7.59 9 VAL B CA 1
ATOM 2227 C C . VAL B 1 30 ? 72.318 30.728 21.170 1.00 9.40 9 VAL B C 1
ATOM 2228 O O . VAL B 1 30 ? 71.624 30.793 20.159 1.00 8.59 9 VAL B O 1
ATOM 2232 N N . ASP B 1 31 ? 72.829 29.583 21.614 1.00 8.40 10 ASP B N 1
ATOM 2233 C CA . ASP B 1 31 ? 72.580 28.332 20.886 1.00 7.66 10 ASP B CA 1
ATOM 2234 C C . ASP B 1 31 ? 71.121 27.878 20.988 1.00 9.94 10 ASP B C 1
ATOM 2235 O O . ASP B 1 31 ? 70.576 27.328 20.030 1.00 11.69 10 ASP B O 1
ATOM 2240 N N . ARG B 1 32 ? 70.484 28.117 22.133 1.00 9.89 11 ARG B N 1
ATOM 2241 C CA . ARG B 1 32 ? 69.054 27.821 22.251 1.00 10.20 11 ARG B CA 1
ATOM 2242 C C . ARG B 1 32 ? 68.251 28.664 21.261 1.00 9.41 11 ARG B C 1
ATOM 2243 O O . ARG B 1 32 ? 67.316 28.162 20.625 1.00 10.21 11 ARG B O 1
ATOM 2251 N N . LEU B 1 33 ? 68.615 29.941 21.134 1.00 8.34 12 LEU B N 1
ATOM 2252 C CA . LEU B 1 33 ? 67.908 30.850 20.229 1.00 9.01 12 LEU B CA 1
ATOM 2253 C C . LEU B 1 33 ? 68.114 30.439 18.768 1.00 10.40 12 LEU B C 1
ATOM 2254 O O . LEU B 1 33 ? 67.191 30.521 17.953 1.00 10.35 12 LEU B O 1
ATOM 2259 N N . ARG B 1 34 ? 69.324 29.992 18.441 1.00 9.93 13 ARG B N 1
ATOM 2260 C CA . ARG B 1 34 ? 69.606 29.474 17.105 1.00 11.92 13 ARG B CA 1
ATOM 2261 C C . ARG B 1 34 ? 68.695 28.299 16.776 1.00 14.29 13 ARG B C 1
ATOM 2262 O O . ARG B 1 34 ? 68.197 28.195 15.663 1.00 13.10 13 ARG B O 1
ATOM 2270 N N . GLU B 1 35 ? 68.498 27.410 17.746 1.00 10.90 14 GLU B N 1
ATOM 2271 C CA . GLU B 1 35 ? 67.615 26.266 17.569 1.00 13.31 14 GLU B CA 1
ATOM 2272 C C . GLU B 1 35 ? 66.155 26.671 17.421 1.00 13.95 14 GLU B C 1
ATOM 2273 O O . GLU B 1 35 ? 65.425 26.103 16.606 1.00 18.64 14 GLU B O 1
ATOM 2279 N N . GLU B 1 36 ? 65.726 27.632 18.228 1.00 11.56 15 GLU B N 1
ATOM 2280 C CA . GLU B 1 36 ? 64.336 28.037 18.220 1.00 10.01 15 GLU B CA 1
ATOM 2281 C C . GLU B 1 36 ? 63.980 28.830 16.961 1.00 14.78 15 GLU B C 1
ATOM 2282 O O . GLU B 1 36 ? 62.889 28.662 16.402 1.00 16.42 15 GLU B O 1
ATOM 2288 N N . TYR B 1 37 ? 64.905 29.677 16.516 1.00 9.88 16 TYR B N 1
ATOM 2289 C CA . TYR B 1 37 ? 64.666 30.534 15.353 1.00 11.76 16 TYR B CA 1
ATOM 2290 C C . TYR B 1 37 ? 65.486 30.092 14.160 1.00 9.38 16 TYR B C 1
ATOM 2291 O O . TYR B 1 37 ? 66.615 30.552 13.968 1.00 11.28 16 TYR B O 1
ATOM 2300 N N . ALA B 1 38 ? 64.898 29.212 13.350 1.00 10.23 17 ALA B N 1
ATOM 2301 C CA . ALA B 1 38 ? 65.591 28.655 12.203 1.00 11.00 17 ALA B CA 1
ATOM 2302 C C . ALA B 1 38 ? 65.875 29.720 11.160 1.00 12.31 17 ALA B C 1
ATOM 2303 O O . ALA B 1 38 ? 66.761 29.542 10.329 1.00 14.46 17 ALA B O 1
ATOM 2305 N N . ASP B 1 39 ? 65.139 30.828 11.223 1.00 10.10 18 ASP B N 1
ATOM 2306 C CA . ASP B 1 39 ? 65.374 31.938 10.306 1.00 9.80 18 ASP B CA 1
ATOM 2307 C C . ASP B 1 39 ? 66.318 33.001 10.870 1.00 9.03 18 ASP B C 1
ATOM 2308 O O . ASP B 1 39 ? 66.481 34.069 10.285 1.00 10.12 18 ASP B O 1
ATOM 2313 N N . ALA B 1 40 ? 66.980 32.702 11.986 1.00 8.45 19 ALA B N 1
ATOM 2314 C CA . ALA B 1 40 ? 67.943 33.662 12.523 1.00 8.61 19 ALA B CA 1
ATOM 2315 C C . ALA B 1 40 ? 69.157 33.781 11.622 1.00 7.87 19 ALA B C 1
ATOM 2316 O O . ALA B 1 40 ? 69.650 32.773 11.100 1.00 10.46 19 ALA B O 1
ATOM 2318 N N . VAL B 1 41 ? 69.629 35.012 11.425 1.00 7.80 20 VAL B N 1
ATOM 2319 C CA . VAL B 1 41 ? 70.864 35.248 10.685 1.00 6.85 20 VAL B CA 1
ATOM 2320 C C . VAL B 1 41 ? 71.960 35.837 11.566 1.00 7.61 20 VAL B C 1
ATOM 2321 O O . VAL B 1 41 ? 73.141 35.735 11.242 1.00 8.39 20 VAL B O 1
ATOM 2325 N N . ALA B 1 42 ? 71.574 36.461 12.678 1.00 7.75 21 ALA B N 1
ATOM 2326 C CA . ALA B 1 42 ? 72.568 36.995 13.598 1.00 8.58 21 ALA B CA 1
ATOM 2327 C C . ALA B 1 42 ? 71.933 37.140 14.960 1.00 9.40 21 ALA B C 1
ATOM 2328 O O . ALA B 1 42 ? 70.750 37.428 15.063 1.00 8.40 21 ALA B O 1
ATOM 2330 N N . ILE B 1 43 ? 72.719 36.930 16.007 1.00 6.27 22 ILE B N 1
ATOM 2331 C CA . ILE B 1 43 ? 72.269 37.192 17.365 1.00 7.88 22 ILE B CA 1
ATOM 2332 C C . ILE B 1 43 ? 73.299 38.100 18.042 1.00 9.42 22 ILE B C 1
ATOM 2333 O O . ILE B 1 43 ? 74.497 37.820 18.017 1.00 7.59 22 ILE B O 1
ATOM 2338 N N . LEU B 1 44 ? 72.823 39.193 18.623 1.00 6.87 23 LEU B N 1
ATOM 2339 C CA . LEU B 1 44 ? 73.704 40.183 19.246 1.00 6.54 23 LEU B CA 1
ATOM 2340 C C . LEU B 1 44 ? 73.339 40.378 20.706 1.00 7.18 23 LEU B C 1
ATOM 2341 O O . LEU B 1 44 ? 72.165 40.459 21.054 1.00 9.13 23 LEU B O 1
ATOM 2346 N N . LEU B 1 45 ? 74.358 40.421 21.561 1.00 7.22 24 LEU B N 1
ATOM 2347 C CA . LEU B 1 45 ? 74.185 40.779 22.961 1.00 9.23 24 LEU B CA 1
ATOM 2348 C C . LEU B 1 45 ? 74.180 42.299 23.084 1.00 8.62 24 LEU B C 1
ATOM 2349 O O . LEU B 1 45 ? 74.917 42.992 22.370 1.00 7.97 24 LEU B O 1
ATOM 2354 N N . LYS B 1 46 ? 73.315 42.813 23.960 1.00 6.52 25 LYS B N 1
ATOM 2355 C CA . LYS B 1 46 ? 73.090 44.249 24.105 1.00 6.16 25 LYS B CA 1
ATOM 2356 C C . LYS B 1 46 ? 73.199 44.656 25.568 1.00 8.60 25 LYS B C 1
ATOM 2357 O O . LYS B 1 46 ? 73.329 43.809 26.456 1.00 10.26 25 LYS B O 1
ATOM 2363 N N . GLY B 1 47 ? 73.149 45.962 25.820 1.00 8.74 26 GLY B N 1
ATOM 2364 C CA . GLY B 1 47 ? 73.014 46.456 27.178 1.00 10.83 26 GLY B CA 1
ATOM 2365 C C . GLY B 1 47 ? 74.234 46.221 28.052 1.00 12.07 26 GLY B C 1
ATOM 2366 O O . GLY B 1 47 ? 75.363 46.165 27.558 1.00 9.37 26 GLY B O 1
ATOM 2367 N N . SER B 1 48 ? 73.999 46.070 29.352 1.00 9.99 27 SER B N 1
ATOM 2368 C CA A SER B 1 48 ? 75.091 46.067 30.322 0.52 9.69 27 SER B CA 1
ATOM 2369 C CA B SER B 1 48 ? 75.085 46.057 30.332 0.48 9.82 27 SER B CA 1
ATOM 2370 C C . SER B 1 48 ? 76.045 44.884 30.182 1.00 8.92 27 SER B C 1
ATOM 2371 O O . SER B 1 48 ? 77.242 45.035 30.375 1.00 11.22 27 SER B O 1
ATOM 2376 N N . TYR B 1 49 ? 75.522 43.705 29.844 1.00 8.21 28 TYR B N 1
ATOM 2377 C CA . TYR B 1 49 ? 76.422 42.575 29.660 1.00 8.99 28 TYR B CA 1
ATOM 2378 C C . TYR B 1 49 ? 77.268 42.757 28.406 1.00 10.74 28 TYR B C 1
ATOM 2379 O O . TYR B 1 49 ? 78.405 42.285 28.345 1.00 12.19 28 TYR B O 1
ATOM 2388 N N . ALA B 1 50 ? 76.739 43.476 27.420 1.00 9.00 29 ALA B N 1
ATOM 2389 C CA . ALA B 1 50 ? 77.544 43.761 26.235 1.00 8.48 29 ALA B CA 1
ATOM 2390 C C . ALA B 1 50 ? 78.640 44.784 26.548 1.00 9.83 29 ALA B C 1
ATOM 2391 O O . ALA B 1 50 ? 79.735 44.723 25.980 1.00 11.64 29 ALA B O 1
ATOM 2393 N N . ARG B 1 51 ? 78.344 45.724 27.443 1.00 9.48 30 ARG B N 1
ATOM 2394 C CA . ARG B 1 51 ? 79.330 46.747 27.824 1.00 10.79 30 ARG B CA 1
ATOM 2395 C C . ARG B 1 51 ? 80.325 46.240 28.864 1.00 18.25 30 ARG B C 1
ATOM 2396 O O . ARG B 1 51 ? 81.395 46.824 29.047 1.00 19.38 30 ARG B O 1
ATOM 2404 N N . GLY B 1 52 ? 79.960 45.172 29.566 1.00 14.34 31 GLY B N 1
ATOM 2405 C CA . GLY B 1 52 ? 80.786 44.644 30.638 1.00 15.96 31 GLY B CA 1
ATOM 2406 C C . GLY B 1 52 ? 80.625 45.381 31.958 1.00 16.69 31 GLY B C 1
ATOM 2407 O O . GLY B 1 52 ? 81.520 45.351 32.811 1.00 20.80 31 GLY B O 1
ATOM 2408 N N . ASP B 1 53 ? 79.482 46.032 32.141 1.00 15.52 32 ASP B N 1
ATOM 2409 C CA . ASP B 1 53 ? 79.242 46.796 33.365 1.00 17.62 32 ASP B CA 1
ATOM 2410 C C . ASP B 1 53 ? 77.956 46.362 34.064 1.00 16.95 32 ASP B C 1
ATOM 2411 O O . ASP B 1 53 ? 77.308 47.153 34.744 1.00 18.39 32 ASP B O 1
ATOM 2416 N N . ALA B 1 54 ? 77.608 45.094 33.900 1.00 12.92 33 ALA B N 1
ATOM 2417 C CA . ALA B 1 54 ? 76.408 44.553 34.526 1.00 13.03 33 ALA B CA 1
ATOM 2418 C C . ALA B 1 54 ? 76.530 44.432 36.035 1.00 12.15 33 ALA B C 1
ATOM 2419 O O . ALA B 1 54 ? 77.634 44.371 36.591 1.00 15.73 33 ALA B O 1
ATOM 2421 N N . ALA B 1 55 ? 75.375 44.411 36.696 1.00 9.97 34 ALA B N 1
ATOM 2422 C CA . ALA B 1 55 ? 75.293 44.190 38.128 1.00 11.07 34 ALA B CA 1
ATOM 2423 C C . ALA B 1 55 ? 74.190 43.178 38.431 1.00 8.57 34 ALA B C 1
ATOM 2424 O O . ALA B 1 55 ? 73.611 42.598 37.513 1.00 10.30 34 ALA B O 1
ATOM 2426 N N . THR B 1 56 ? 73.924 42.976 39.721 1.00 9.63 35 THR B N 1
ATOM 2427 C CA . THR B 1 56 ? 73.064 41.896 40.199 1.00 12.30 35 THR B CA 1
ATOM 2428 C C . THR B 1 56 ? 71.751 41.793 39.445 1.00 11.28 35 THR B C 1
ATOM 2429 O O . THR B 1 56 ? 71.362 40.712 39.001 1.00 11.89 35 THR B O 1
ATOM 2433 N N . TRP B 1 57 ? 71.083 42.928 39.262 1.00 9.04 36 TRP B N 1
ATOM 2434 C CA . TRP B 1 57 ? 69.741 42.918 38.684 1.00 9.92 36 TRP B CA 1
ATOM 2435 C C . TRP B 1 57 ? 69.694 43.227 37.184 1.00 9.81 36 TRP B C 1
ATOM 2436 O O . TRP B 1 57 ? 68.627 43.453 36.623 1.00 11.55 36 TRP B O 1
ATOM 2447 N N . SER B 1 58 ? 70.850 43.223 36.530 1.00 9.19 37 SER B N 1
ATOM 2448 C CA . SER B 1 58 ? 70.894 43.476 35.100 1.00 7.36 37 SER B CA 1
ATOM 2449 C C . SER B 1 58 ? 70.269 42.327 34.327 1.00 7.41 37 SER B C 1
ATOM 2450 O O . SER B 1 58 ? 70.347 41.162 34.739 1.00 12.21 37 SER B O 1
ATOM 2453 N N . ASP B 1 59 ? 69.652 42.657 33.206 1.00 8.83 38 ASP B N 1
ATOM 2454 C CA . ASP B 1 59 ? 69.061 41.640 32.358 1.00 10.19 38 ASP B CA 1
ATOM 2455 C C . ASP B 1 59 ? 70.060 41.195 31.311 1.00 9.79 38 ASP B C 1
ATOM 2456 O O . ASP B 1 59 ? 70.969 41.948 30.955 1.00 12.00 38 ASP B O 1
ATOM 2461 N N . ILE B 1 60 ? 69.875 39.982 30.799 1.00 8.23 39 ILE B N 1
ATOM 2462 C CA . ILE B 1 60 ? 70.601 39.539 29.615 1.00 7.23 39 ILE B CA 1
ATOM 2463 C C . ILE B 1 60 ? 69.718 39.914 28.423 1.00 7.34 39 ILE B C 1
ATOM 2464 O O . ILE B 1 60 ? 68.587 39.414 28.295 1.00 7.92 39 ILE B O 1
ATOM 2469 N N . ASP B 1 61 ? 70.212 40.793 27.560 1.00 7.61 40 ASP B N 1
ATOM 2470 C CA . ASP B 1 61 ? 69.407 41.322 26.457 1.00 6.18 40 ASP B CA 1
ATOM 2471 C C . ASP B 1 61 ? 69.988 40.914 25.111 1.00 6.48 40 ASP B C 1
ATOM 2472 O O . ASP B 1 61 ? 71.152 41.196 24.831 1.00 8.82 40 ASP B O 1
ATOM 2477 N N . PHE B 1 62 ? 69.172 40.279 24.272 1.00 8.10 41 PHE B N 1
ATOM 2478 C CA . PHE B 1 62 ? 69.594 39.890 22.936 1.00 7.48 41 PHE B CA 1
ATOM 2479 C C . PHE B 1 62 ? 68.764 40.573 21.869 1.00 7.61 41 PHE B C 1
ATOM 2480 O O . PHE B 1 62 ? 67.575 40.822 22.062 1.00 8.38 41 PHE B O 1
ATOM 2488 N N . ASP B 1 63 ? 69.393 40.851 20.737 1.00 7.78 42 ASP B N 1
ATOM 2489 C CA . ASP B 1 63 ? 68.661 41.092 19.503 1.00 7.33 42 ASP B CA 1
ATOM 2490 C C . ASP B 1 63 ? 68.824 39.833 18.661 1.00 7.93 42 ASP B C 1
ATOM 2491 O O . ASP B 1 63 ? 69.942 39.380 18.413 1.00 8.64 42 ASP B O 1
ATOM 2496 N N . VAL B 1 64 ? 67.704 39.262 18.237 1.00 6.55 43 VAL B N 1
ATOM 2497 C CA . VAL B 1 64 ? 67.727 38.095 17.352 1.00 7.31 43 VAL B CA 1
ATOM 2498 C C . VAL B 1 64 ? 67.253 38.566 15.985 1.00 7.83 43 VAL B C 1
ATOM 2499 O O . VAL B 1 64 ? 66.084 38.906 15.806 1.00 7.47 43 VAL B O 1
ATOM 2503 N N . LEU B 1 65 ? 68.168 38.613 15.022 1.00 7.39 44 LEU B N 1
ATOM 2504 C CA . LEU B 1 65 ? 67.838 39.166 13.712 1.00 6.06 44 LEU B CA 1
ATOM 2505 C C . LEU B 1 65 ? 67.513 38.034 12.758 1.00 6.45 44 LEU B C 1
ATOM 2506 O O . LEU B 1 65 ? 68.290 37.082 12.629 1.00 8.51 44 LEU B O 1
ATOM 2511 N N . VAL B 1 66 ? 66.364 38.147 12.084 1.00 6.80 45 VAL B N 1
ATOM 2512 C CA . VAL B 1 66 ? 65.876 37.074 11.231 1.00 8.39 45 VAL B CA 1
ATOM 2513 C C . VAL B 1 66 ? 65.737 37.498 9.772 1.00 8.15 45 VAL B C 1
ATOM 2514 O O . VAL B 1 66 ? 65.655 38.692 9.456 1.00 8.60 45 VAL B O 1
ATOM 2518 N N . SER B 1 67 ? 65.678 36.500 8.890 1.00 9.07 46 SER B N 1
ATOM 2519 C CA . SER B 1 67 ? 65.595 36.748 7.456 1.00 9.30 46 SER B CA 1
ATOM 2520 C C . SER B 1 67 ? 64.159 36.988 7.009 1.00 10.10 46 SER B C 1
ATOM 2521 O O . SER B 1 67 ? 63.913 37.340 5.861 1.00 12.19 46 SER B O 1
ATOM 2524 N N . THR B 1 68 ? 63.215 36.780 7.921 1.00 9.41 47 THR B N 1
ATOM 2525 C CA . THR B 1 68 ? 61.789 36.916 7.618 1.00 12.47 47 THR B CA 1
ATOM 2526 C C . THR B 1 68 ? 61.318 38.353 7.827 1.00 7.81 47 THR B C 1
ATOM 2527 O O . THR B 1 68 ? 61.456 38.893 8.922 1.00 11.32 47 THR B O 1
ATOM 2531 N N . GLN B 1 69 ? 60.758 38.970 6.788 1.00 8.53 48 GLN B N 1
ATOM 2532 C CA . GLN B 1 69 ? 60.356 40.375 6.890 1.00 10.07 48 GLN B CA 1
ATOM 2533 C C . GLN B 1 69 ? 59.180 40.582 7.827 1.00 17.77 48 GLN B C 1
ATOM 2534 O O . GLN B 1 69 ? 58.272 39.765 7.861 1.00 19.94 48 GLN B O 1
ATOM 2540 N N . ASP B 1 70 ? 59.234 41.682 8.579 1.00 23.69 49 ASP B N 1
ATOM 2541 C CA . ASP B 1 70 ? 58.120 42.194 9.383 1.00 38.65 49 ASP B CA 1
ATOM 2542 C C . ASP B 1 70 ? 57.864 41.372 10.643 1.00 34.01 49 ASP B C 1
ATOM 2543 O O . ASP B 1 70 ? 56.832 41.509 11.303 1.00 32.17 49 ASP B O 1
ATOM 2548 N N . VAL B 1 71 ? 58.817 40.513 10.972 1.00 31.45 50 VAL B N 1
ATOM 2549 C CA . VAL B 1 71 ? 58.813 39.882 12.273 1.00 27.08 50 VAL B CA 1
ATOM 2550 C C . VAL B 1 71 ? 59.198 40.953 13.277 1.00 26.06 50 VAL B C 1
ATOM 2551 O O . VAL B 1 71 ? 60.180 41.676 13.083 1.00 22.30 50 VAL B O 1
ATOM 2555 N N . GLU B 1 72 ? 58.410 41.088 14.335 1.00 24.71 51 GLU B N 1
ATOM 2556 C CA . GLU B 1 72 ? 58.811 41.963 15.428 1.00 21.12 51 GLU B CA 1
ATOM 2557 C C . GLU B 1 72 ? 58.195 41.448 16.712 1.00 22.62 51 GLU B C 1
ATOM 2558 O O . GLU B 1 72 ? 57.044 41.759 17.018 1.00 25.51 51 GLU B O 1
ATOM 2564 N N . ASP B 1 73 ? 58.953 40.648 17.454 1.00 11.14 52 ASP B N 1
ATOM 2565 C CA . ASP B 1 73 ? 58.422 40.030 18.652 1.00 11.25 52 ASP B CA 1
ATOM 2566 C C . ASP B 1 73 ? 59.353 40.317 19.808 1.00 15.17 52 ASP B C 1
ATOM 2567 O O . ASP B 1 73 ? 60.538 40.566 19.610 1.00 14.71 52 ASP B O 1
ATOM 2572 N N . TYR B 1 74 ? 58.807 40.294 21.018 1.00 10.08 53 TYR B N 1
ATOM 2573 C CA . TYR B 1 74 ? 59.603 40.547 22.211 1.00 9.15 53 TYR B CA 1
ATOM 2574 C C . TYR B 1 74 ? 59.422 39.398 23.168 1.00 10.76 53 TYR B C 1
ATOM 2575 O O . TYR B 1 74 ? 58.310 39.139 23.627 1.00 12.62 53 TYR B O 1
ATOM 2584 N N . ARG B 1 75 ? 60.517 38.687 23.426 1.00 9.80 54 ARG B N 1
ATOM 2585 C CA . ARG B 1 75 ? 60.478 37.477 24.232 1.00 8.00 54 ARG B CA 1
ATOM 2586 C C . ARG B 1 75 ? 61.070 37.729 25.596 1.00 11.53 54 ARG B C 1
ATOM 2587 O O . ARG B 1 75 ? 61.957 38.566 25.747 1.00 9.90 54 ARG B O 1
ATOM 2595 N N . THR B 1 76 ? 60.569 36.993 26.589 1.00 9.10 55 THR B N 1
ATOM 2596 C CA . THR B 1 76 ? 61.048 37.114 27.954 1.00 8.41 55 THR B CA 1
ATOM 2597 C C . THR B 1 76 ? 61.163 35.735 28.596 1.00 12.10 55 THR B C 1
ATOM 2598 O O . THR B 1 76 ? 60.266 34.902 28.465 1.00 11.44 55 THR B O 1
ATOM 2602 N N . TRP B 1 77 ? 62.271 35.504 29.292 1.00 9.58 56 TRP B N 1
ATOM 2603 C CA . TRP B 1 77 ? 62.450 34.286 30.073 1.00 8.45 56 TRP B CA 1
ATOM 2604 C C . TRP B 1 77 ? 62.967 34.669 31.446 1.00 12.22 56 TRP B C 1
ATOM 2605 O O . TRP B 1 77 ? 63.612 35.705 31.605 1.00 10.97 56 TRP B O 1
ATOM 2616 N N . ILE B 1 78 ? 62.651 33.847 32.437 1.00 9.06 57 ILE B N 1
ATOM 2617 C CA A ILE B 1 78 ? 63.255 33.969 33.754 0.58 10.54 57 ILE B CA 1
ATOM 2618 C CA B ILE B 1 78 ? 63.242 33.967 33.765 0.42 10.02 57 ILE B CA 1
ATOM 2619 C C . ILE B 1 78 ? 63.915 32.632 34.062 1.00 14.59 57 ILE B C 1
ATOM 2620 O O . ILE B 1 78 ? 63.236 31.609 34.223 1.00 14.27 57 ILE B O 1
ATOM 2629 N N . GLU B 1 79 ? 65.246 32.649 34.128 1.00 9.68 58 GLU B N 1
ATOM 2630 C CA . GLU B 1 79 ? 66.048 31.427 34.105 1.00 11.79 58 GLU B CA 1
ATOM 2631 C C . GLU B 1 79 ? 66.991 31.289 35.301 1.00 11.37 58 GLU B C 1
ATOM 2632 O O . GLU B 1 79 ? 67.634 32.258 35.716 1.00 11.30 58 GLU B O 1
ATOM 2638 N N . PRO B 1 80 ? 67.080 30.074 35.866 1.00 13.21 59 PRO B N 1
ATOM 2639 C CA . PRO B 1 80 ? 67.998 29.824 36.979 1.00 13.97 59 PRO B CA 1
ATOM 2640 C C . PRO B 1 80 ? 69.463 29.946 36.566 1.00 12.94 59 PRO B C 1
ATOM 2641 O O . PRO B 1 80 ? 69.875 29.436 35.516 1.00 15.40 59 PRO B O 1
ATOM 2645 N N . VAL B 1 81 ? 70.219 30.670 37.386 1.00 15.32 60 VAL B N 1
ATOM 2646 C CA . VAL B 1 81 ? 71.667 30.695 37.323 1.00 19.27 60 VAL B CA 1
ATOM 2647 C C . VAL B 1 81 ? 72.132 30.406 38.742 1.00 20.69 60 VAL B C 1
ATOM 2648 O O . VAL B 1 81 ? 72.165 31.295 39.596 1.00 20.88 60 VAL B O 1
ATOM 2652 N N . GLY B 1 82 ? 72.469 29.152 39.010 1.00 22.13 61 GLY B N 1
ATOM 2653 C CA . GLY B 1 82 ? 72.715 28.750 40.377 1.00 23.44 61 GLY B CA 1
ATOM 2654 C C . GLY B 1 82 ? 71.449 28.963 41.181 1.00 21.18 61 GLY B C 1
ATOM 2655 O O . GLY B 1 82 ? 70.362 28.581 40.750 1.00 25.58 61 GLY B O 1
ATOM 2656 N N . ASP B 1 83 ? 71.578 29.607 42.334 1.00 22.49 62 ASP B N 1
ATOM 2657 C CA . ASP B 1 83 ? 70.433 29.793 43.213 1.00 28.82 62 ASP B CA 1
ATOM 2658 C C . ASP B 1 83 ? 69.700 31.104 42.942 1.00 24.17 62 ASP B C 1
ATOM 2659 O O . ASP B 1 83 ? 68.844 31.509 43.722 1.00 26.27 62 ASP B O 1
ATOM 2664 N N . ARG B 1 84 ? 70.029 31.760 41.832 1.00 18.86 63 ARG B N 1
ATOM 2665 C CA . ARG B 1 84 ? 69.350 33.001 41.481 1.00 15.97 63 ARG B CA 1
ATOM 2666 C C . ARG B 1 84 ? 68.560 32.821 40.203 1.00 21.97 63 ARG B C 1
ATOM 2667 O O . ARG B 1 84 ? 68.695 31.812 39.515 1.00 23.25 63 ARG B O 1
ATOM 2675 N N . LEU B 1 85 ? 67.709 33.796 39.910 1.00 10.00 64 LEU B N 1
ATOM 2676 C CA . LEU B 1 85 ? 67.005 33.835 38.642 1.00 10.73 64 LEU B CA 1
ATOM 2677 C C . LEU B 1 85 ? 67.464 35.056 37.879 1.00 13.58 64 LEU B C 1
ATOM 2678 O O . LEU B 1 85 ? 67.630 36.132 38.464 1.00 14.57 64 LEU B O 1
ATOM 2683 N N . VAL B 1 86 ? 67.678 34.888 36.579 1.00 10.20 65 VAL B N 1
ATOM 2684 C CA . VAL B 1 86 ? 68.065 36.001 35.727 1.00 9.15 65 VAL B CA 1
ATOM 2685 C C . VAL B 1 86 ? 66.974 36.286 34.696 1.00 11.66 65 VAL B C 1
ATOM 2686 O O . VAL B 1 86 ? 66.340 35.378 34.156 1.00 11.92 65 VAL B O 1
ATOM 2690 N N . HIS B 1 87 ? 66.742 37.568 34.443 1.00 8.12 66 HIS B N 1
ATOM 2691 C CA . HIS B 1 87 ? 65.764 37.989 33.464 1.00 7.06 66 HIS B CA 1
ATOM 2692 C C . HIS B 1 87 ? 66.459 38.056 32.111 1.00 11.08 66 HIS B C 1
ATOM 2693 O O . HIS B 1 87 ? 67.454 38.754 31.964 1.00 10.64 66 HIS B O 1
ATOM 2700 N N . ILE B 1 88 ? 65.949 37.300 31.137 1.00 8.50 67 ILE B N 1
ATOM 2701 C CA . ILE B 1 88 ? 66.488 37.312 29.773 1.00 9.39 67 ILE B CA 1
ATOM 2702 C C . ILE B 1 88 ? 65.454 37.889 28.811 1.00 11.45 67 ILE B C 1
ATOM 2703 O O . ILE B 1 88 ? 64.267 37.596 28.922 1.00 9.78 67 ILE B O 1
ATOM 2708 N N . SER B 1 89 ? 65.901 38.720 27.875 1.00 10.36 68 SER B N 1
ATOM 2709 C CA A SER B 1 89 ? 65.002 39.283 26.880 0.74 9.01 68 SER B CA 1
ATOM 2710 C CA B SER B 1 89 ? 65.006 39.293 26.881 0.26 9.96 68 SER B CA 1
ATOM 2711 C C . SER B 1 89 ? 65.566 39.078 25.484 1.00 10.65 68 SER B C 1
ATOM 2712 O O . SER B 1 89 ? 66.779 39.037 25.301 1.00 10.87 68 SER B O 1
ATOM 2717 N N . ALA B 1 90 ? 64.682 38.940 24.502 1.00 9.29 69 ALA B N 1
ATOM 2718 C CA . ALA B 1 90 ? 65.130 38.896 23.117 1.00 9.10 69 ALA B CA 1
ATOM 2719 C C . ALA B 1 90 ? 64.169 39.677 22.253 1.00 10.23 69 ALA B C 1
ATOM 2720 O O . ALA B 1 90 ? 62.965 39.399 22.251 1.00 12.31 69 ALA B O 1
ATOM 2722 N N . ALA B 1 91 ? 64.702 40.656 21.528 1.00 8.74 70 ALA B N 1
ATOM 2723 C CA . ALA B 1 91 ? 63.914 41.387 20.539 1.00 6.60 70 ALA B CA 1
ATOM 2724 C C . ALA B 1 91 ? 64.166 40.704 19.216 1.00 9.68 70 ALA B C 1
ATOM 2725 O O . ALA B 1 91 ? 65.298 40.684 18.729 1.00 11.28 70 ALA B O 1
ATOM 2727 N N . VAL B 1 92 ? 63.129 40.078 18.674 1.00 7.46 71 VAL B N 1
ATOM 2728 C CA . VAL B 1 92 ? 63.269 39.311 17.444 1.00 6.94 71 VAL B CA 1
ATOM 2729 C C . VAL B 1 92 ? 62.805 40.205 16.312 1.00 7.21 71 VAL B C 1
ATOM 2730 O O . VAL B 1 92 ? 61.660 40.658 16.309 1.00 12.26 71 VAL B O 1
ATOM 2734 N N . GLU B 1 93 ? 63.705 40.507 15.377 1.00 5.99 72 GLU B N 1
ATOM 2735 C CA . GLU B 1 93 ? 63.425 41.529 14.363 1.00 8.31 72 GLU B CA 1
ATOM 2736 C C . GLU B 1 93 ? 63.960 41.131 12.994 1.00 7.56 72 GLU B C 1
ATOM 2737 O O . GLU B 1 93 ? 65.005 40.500 12.892 1.00 8.12 72 GLU B O 1
ATOM 2743 N N . TRP B 1 94 ? 63.250 41.513 11.936 1.00 8.23 73 TRP B N 1
ATOM 2744 C CA . TRP B 1 94 ? 63.780 41.399 10.585 1.00 6.58 73 TRP B CA 1
ATOM 2745 C C . TRP B 1 94 ? 65.126 42.107 10.501 1.00 7.55 73 TRP B C 1
ATOM 2746 O O . TRP B 1 94 ? 65.254 43.271 10.910 1.00 8.50 73 TRP B O 1
ATOM 2757 N N . VAL B 1 95 ? 66.127 41.409 9.967 1.00 8.06 74 VAL B N 1
ATOM 2758 C CA . VAL B 1 95 ? 67.493 41.933 9.954 1.00 9.18 74 VAL B CA 1
ATOM 2759 C C . VAL B 1 95 ? 67.571 43.310 9.279 1.00 9.86 74 VAL B C 1
ATOM 2760 O O . VAL B 1 95 ? 68.205 44.231 9.799 1.00 9.76 74 VAL B O 1
ATOM 2764 N N . THR B 1 96 ? 66.880 43.456 8.155 1.00 9.56 75 THR B N 1
ATOM 2765 C CA . THR B 1 96 ? 66.948 44.688 7.377 1.00 9.36 75 THR B CA 1
ATOM 2766 C C . THR B 1 96 ? 66.331 45.856 8.126 1.00 10.95 75 THR B C 1
ATOM 2767 O O . THR B 1 96 ? 66.858 46.974 8.087 1.00 11.02 75 THR B O 1
ATOM 2771 N N . GLY B 1 97 ? 65.239 45.589 8.842 1.00 10.02 76 GLY B N 1
ATOM 2772 C CA . GLY B 1 97 ? 64.613 46.589 9.689 1.00 11.39 76 GLY B CA 1
ATOM 2773 C C . GLY B 1 97 ? 65.534 47.083 10.792 1.00 10.75 76 GLY B C 1
ATOM 2774 O O . GLY B 1 97 ? 65.613 48.285 11.080 1.00 12.15 76 GLY B O 1
ATOM 2775 N N . TRP B 1 98 ? 66.259 46.153 11.399 1.00 8.14 77 TRP B N 1
ATOM 2776 C CA . TRP B 1 98 ? 67.170 46.501 12.476 1.00 8.87 77 TRP B CA 1
ATOM 2777 C C . TRP B 1 98 ? 68.315 47.355 11.944 1.00 11.51 77 TRP B C 1
ATOM 2778 O O . TRP B 1 98 ? 68.715 48.335 12.580 1.00 11.46 77 TRP B O 1
ATOM 2789 N N . GLU B 1 99 ? 68.839 46.991 10.781 1.00 9.84 78 GLU B N 1
ATOM 2790 C CA . GLU B 1 99 ? 69.951 47.736 10.192 1.00 7.83 78 GLU B CA 1
ATOM 2791 C C . GLU B 1 99 ? 69.518 49.148 9.850 1.00 13.86 78 GLU B C 1
ATOM 2792 O O . GLU B 1 99 ? 70.270 50.105 10.029 1.00 13.51 78 GLU B O 1
ATOM 2798 N N . ARG B 1 100 ? 68.291 49.273 9.362 1.00 11.27 79 ARG B N 1
ATOM 2799 C CA . ARG B 1 100 ? 67.824 50.550 8.862 1.00 11.50 79 ARG B CA 1
ATOM 2800 C C . ARG B 1 100 ? 67.633 51.559 9.976 1.00 13.77 79 ARG B C 1
ATOM 2801 O O . ARG B 1 100 ? 67.705 52.764 9.729 1.00 15.67 79 ARG B O 1
ATOM 2809 N N . ASP B 1 101 ? 67.389 51.096 11.199 1.00 11.01 80 ASP B N 1
ATOM 2810 C CA . ASP B 1 101 ? 67.032 52.066 12.244 1.00 13.24 80 ASP B CA 1
ATOM 2811 C C . ASP B 1 101 ? 68.211 52.890 12.768 1.00 14.91 80 ASP B C 1
ATOM 2812 O O . ASP B 1 101 ? 68.046 53.735 13.644 1.00 15.54 80 ASP B O 1
ATOM 2817 N N . THR B 1 102 ? 69.390 52.655 12.205 1.00 11.73 81 THR B N 1
ATOM 2818 C CA . THR B 1 102 ? 70.540 53.497 12.473 1.00 10.66 81 THR B CA 1
ATOM 2819 C C . THR B 1 102 ? 70.261 54.940 12.024 1.00 17.37 81 THR B C 1
ATOM 2820 O O . THR B 1 102 ? 70.926 55.873 12.473 1.00 15.21 81 THR B O 1
ATOM 2824 N N . VAL B 1 103 ? 69.270 55.134 11.155 1.00 14.74 82 VAL B N 1
ATOM 2825 C CA . VAL B 1 103 ? 68.976 56.490 10.678 1.00 13.21 82 VAL B CA 1
ATOM 2826 C C . VAL B 1 103 ? 68.024 57.241 11.610 1.00 14.92 82 VAL B C 1
ATOM 2827 O O . VAL B 1 103 ? 67.793 58.444 11.438 1.00 16.92 82 VAL B O 1
ATOM 2831 N N . ASP B 1 104 ? 67.477 56.528 12.587 1.00 12.83 83 ASP B N 1
ATOM 2832 C CA . ASP B 1 104 ? 66.491 57.089 13.522 1.00 13.54 83 ASP B CA 1
ATOM 2833 C C . ASP B 1 104 ? 67.115 57.396 14.886 1.00 12.24 83 ASP B C 1
ATOM 2834 O O . ASP B 1 104 ? 67.837 56.576 15.435 1.00 13.19 83 ASP B O 1
ATOM 2839 N N . PRO B 1 105 ? 66.815 58.571 15.456 1.00 12.20 84 PRO B N 1
ATOM 2840 C CA . PRO B 1 105 ? 67.344 58.908 16.784 1.00 11.35 84 PRO B CA 1
ATOM 2841 C C . PRO B 1 105 ? 66.827 57.975 17.869 1.00 13.86 84 PRO B C 1
ATOM 2842 O O . PRO B 1 105 ? 65.709 57.455 17.778 1.00 15.03 84 PRO B O 1
ATOM 2846 N N . SER B 1 106 ? 67.638 57.771 18.899 1.00 13.37 85 SER B N 1
ATOM 2847 C CA . SER B 1 106 ? 67.242 56.935 20.026 1.00 11.65 85 SER B CA 1
ATOM 2848 C C . SER B 1 106 ? 66.225 57.676 20.879 1.00 10.75 85 SER B C 1
ATOM 2849 O O . SER B 1 106 ? 66.203 58.910 20.901 1.00 15.27 85 SER B O 1
ATOM 2852 N N . SER B 1 107 ? 65.376 56.923 21.573 1.00 11.21 86 SER B N 1
ATOM 2853 C CA . SER B 1 107 ? 64.324 57.539 22.374 1.00 12.40 86 SER B CA 1
ATOM 2854 C C . SER B 1 107 ? 64.766 57.779 23.810 1.00 14.17 86 SER B C 1
ATOM 2855 O O . SER B 1 107 ? 64.070 58.439 24.583 1.00 16.44 86 SER B O 1
ATOM 2858 N N . TRP B 1 108 ? 65.932 57.256 24.164 1.00 11.32 87 TRP B N 1
ATOM 2859 C CA . TRP B 1 108 ? 66.330 57.198 25.564 1.00 11.39 87 TRP B CA 1
ATOM 2860 C C . TRP B 1 108 ? 67.504 58.097 25.929 1.00 15.79 87 TRP B C 1
ATOM 2861 O O . TRP B 1 108 ? 68.051 57.978 27.020 1.00 15.54 87 TRP B O 1
ATOM 2872 N N . SER B 1 109 ? 67.885 58.992 25.025 1.00 10.40 88 SER B N 1
ATOM 2873 C CA . SER B 1 109 ? 69.126 59.749 25.192 1.00 8.82 88 SER B CA 1
ATOM 2874 C C . SER B 1 109 ? 68.922 61.261 25.303 1.00 10.71 88 SER B C 1
ATOM 2875 O O . SER B 1 109 ? 69.876 62.013 25.122 1.00 9.35 88 SER B O 1
ATOM 2878 N N . TYR B 1 110 ? 67.692 61.694 25.585 1.00 12.62 89 TYR B N 1
ATOM 2879 C CA . TYR B 1 110 ? 67.341 63.124 25.580 1.00 11.94 89 TYR B CA 1
ATOM 2880 C C . TYR B 1 110 ? 67.756 63.783 24.266 1.00 12.63 89 TYR B C 1
ATOM 2881 O O . TYR B 1 110 ? 68.134 64.954 24.235 1.00 14.10 89 TYR B O 1
ATOM 2890 N N . GLY B 1 111 ? 67.691 63.015 23.181 1.00 10.93 90 GLY B N 1
ATOM 2891 C CA . GLY B 1 111 ? 68.024 63.531 21.864 1.00 12.19 90 GLY B CA 1
ATOM 2892 C C . GLY B 1 111 ? 69.467 63.426 21.407 1.00 10.11 90 GLY B C 1
ATOM 2893 O O . GLY B 1 111 ? 69.768 63.708 20.246 1.00 11.02 90 GLY B O 1
ATOM 2894 N N A LEU B 1 112 ? 70.361 63.024 22.307 0.48 8.82 91 LEU B N 1
ATOM 2895 N N B LEU B 1 112 ? 70.371 63.029 22.300 0.52 8.79 91 LEU B N 1
ATOM 2896 C CA A LEU B 1 112 ? 71.768 62.884 21.950 0.48 10.03 91 LEU B CA 1
ATOM 2897 C CA B LEU B 1 112 ? 71.789 62.943 21.942 0.52 9.53 91 LEU B CA 1
ATOM 2898 C C A LEU B 1 112 ? 71.933 61.811 20.883 0.48 10.97 91 LEU B C 1
ATOM 2899 C C B LEU B 1 112 ? 72.037 61.772 21.002 0.52 10.84 91 LEU B C 1
ATOM 2900 O O A LEU B 1 112 ? 71.113 60.891 20.790 0.48 8.81 91 LEU B O 1
ATOM 2901 O O B LEU B 1 112 ? 71.389 60.734 21.130 0.52 8.02 91 LEU B O 1
ATOM 2910 N N . PRO B 1 113 ? 72.985 61.932 20.065 1.00 8.04 92 PRO B N 1
ATOM 2911 C CA . PRO B 1 113 ? 73.369 60.807 19.205 1.00 8.39 92 PRO B CA 1
ATOM 2912 C C . PRO B 1 113 ? 73.891 59.656 20.060 1.00 11.62 92 PRO B C 1
ATOM 2913 O O . PRO B 1 113 ? 74.445 59.879 21.139 1.00 12.38 92 PRO B O 1
ATOM 2917 N N . THR B 1 114 ? 73.694 58.420 19.608 1.00 9.72 93 THR B N 1
ATOM 2918 C CA . THR B 1 114 ? 74.066 57.295 20.445 1.00 9.64 93 THR B CA 1
ATOM 2919 C C . THR B 1 114 ? 74.938 56.276 19.735 1.00 10.90 93 THR B C 1
ATOM 2920 O O . THR B 1 114 ? 75.009 56.227 18.510 1.00 12.18 93 THR B O 1
ATOM 2924 N N . GLN B 1 115 ? 75.624 55.487 20.544 1.00 12.19 94 GLN B N 1
ATOM 2925 C CA . GLN B 1 115 ? 76.373 54.337 20.074 1.00 12.16 94 GLN B CA 1
ATOM 2926 C C . GLN B 1 115 ? 75.807 53.152 20.841 1.00 11.41 94 GLN B C 1
ATOM 2927 O O . GLN B 1 115 ? 76.242 52.849 21.946 1.00 14.97 94 GLN B O 1
ATOM 2933 N N . GLU B 1 116 ? 74.795 52.520 20.262 1.00 10.18 95 GLU B N 1
ATOM 2934 C CA . GLU B 1 116 ? 74.064 51.450 20.926 1.00 11.07 95 GLU B CA 1
ATOM 2935 C C . GLU B 1 116 ? 74.934 50.192 20.887 1.00 12.48 95 GLU B C 1
ATOM 2936 O O . GLU B 1 116 ? 75.093 49.577 19.836 1.00 13.11 95 GLU B O 1
ATOM 2942 N N . THR B 1 117 ? 75.498 49.830 22.034 1.00 11.62 96 THR B N 1
ATOM 2943 C CA . THR B 1 117 ? 76.455 48.731 22.122 1.00 12.45 96 THR B CA 1
ATOM 2944 C C . THR B 1 117 ? 75.913 47.420 21.560 1.00 11.83 96 THR B C 1
ATOM 2945 O O . THR B 1 117 ? 74.803 47.006 21.879 1.00 12.22 96 THR B O 1
ATOM 2949 N N . THR B 1 118 ? 76.712 46.772 20.722 1.00 10.54 97 THR B N 1
ATOM 2950 C CA . THR B 1 118 ? 76.352 45.474 20.182 1.00 9.77 97 THR B CA 1
ATOM 2951 C C . THR B 1 118 ? 77.555 44.551 20.238 1.00 12.37 97 THR B C 1
ATOM 2952 O O . THR B 1 118 ? 78.671 44.945 19.906 1.00 13.16 97 THR B O 1
ATOM 2956 N N . ARG B 1 119 ? 77.326 43.321 20.672 1.00 9.10 98 ARG B N 1
ATOM 2957 C CA A ARG B 1 119 ? 78.365 42.301 20.652 0.54 9.98 98 ARG B CA 1
ATOM 2958 C CA B ARG B 1 119 ? 78.359 42.306 20.668 0.46 9.94 98 ARG B CA 1
ATOM 2959 C C . ARG B 1 119 ? 77.806 41.102 19.914 1.00 7.69 98 ARG B C 1
ATOM 2960 O O . ARG B 1 119 ? 76.905 40.424 20.403 1.00 10.66 98 ARG B O 1
ATOM 2975 N N . LEU B 1 120 ? 78.331 40.854 18.720 1.00 9.40 99 LEU B N 1
ATOM 2976 C CA . LEU B 1 120 ? 77.817 39.782 17.883 1.00 7.44 99 LEU B CA 1
ATOM 2977 C C . LEU B 1 120 ? 78.197 38.430 18.477 1.00 8.15 99 LEU B C 1
ATOM 2978 O O . LEU B 1 120 ? 79.376 38.143 18.653 1.00 10.94 99 LEU B O 1
ATOM 2999 N N . TRP B 1 122 ? 76.874 35.376 17.270 1.00 7.20 101 TRP B N 1
ATOM 3000 C CA . TRP B 1 122 ? 76.780 34.361 16.238 1.00 7.02 101 TRP B CA 1
ATOM 3001 C C . TRP B 1 122 ? 76.199 35.033 14.998 1.00 9.28 101 TRP B C 1
ATOM 3002 O O . TRP B 1 122 ? 75.364 35.929 15.106 1.00 8.67 101 TRP B O 1
ATOM 3013 N N . ALA B 1 123 ? 76.634 34.595 13.824 1.00 7.90 102 ALA B N 1
ATOM 3014 C CA . ALA B 1 123 ? 75.932 34.916 12.593 1.00 9.96 102 ALA B CA 1
ATOM 3015 C C . ALA B 1 123 ? 76.021 33.737 11.635 1.00 10.22 102 ALA B C 1
ATOM 3016 O O . ALA B 1 123 ? 76.922 32.901 11.743 1.00 10.15 102 ALA B O 1
ATOM 3018 N N . ILE B 1 124 ? 75.099 33.702 10.678 1.00 9.30 103 ILE B N 1
ATOM 3019 C CA . ILE B 1 124 ? 74.872 32.536 9.841 1.00 10.33 103 ILE B CA 1
ATOM 3020 C C . ILE B 1 124 ? 75.990 32.293 8.816 1.00 12.20 103 ILE B C 1
ATOM 3021 O O . ILE B 1 124 ? 76.284 31.144 8.453 1.00 13.60 103 ILE B O 1
ATOM 3026 N N . ASN B 1 125 ? 76.615 33.367 8.345 1.00 12.13 104 ASN B N 1
ATOM 3027 C CA . ASN B 1 125 ? 77.729 33.242 7.400 1.00 12.87 104 ASN B CA 1
ATOM 3028 C C . ASN B 1 125 ? 78.751 34.366 7.589 1.00 12.34 104 ASN B C 1
ATOM 3029 O O . ASN B 1 125 ? 78.506 35.304 8.347 1.00 13.89 104 ASN B O 1
ATOM 3034 N N . ASP B 1 126 ? 79.908 34.277 6.937 1.00 18.70 105 ASP B N 1
ATOM 3035 C CA . ASP B 1 126 ? 80.931 35.287 7.202 1.00 14.33 105 ASP B CA 1
ATOM 3036 C C . ASP B 1 126 ? 80.523 36.649 6.631 1.00 13.89 105 ASP B C 1
ATOM 3037 O O . ASP B 1 126 ? 80.909 37.671 7.177 1.00 16.31 105 ASP B O 1
ATOM 3042 N N . GLU B 1 127 ? 79.734 36.663 5.558 1.00 17.14 106 GLU B N 1
ATOM 3043 C CA . GLU B 1 127 ? 79.278 37.941 5.001 1.00 19.02 106 GLU B CA 1
ATOM 3044 C C . GLU B 1 127 ? 78.443 38.702 6.026 1.00 17.86 106 GLU B C 1
ATOM 3045 O O . GLU B 1 127 ? 78.578 39.917 6.182 1.00 16.66 106 GLU B O 1
ATOM 3051 N N . THR B 1 128 ? 77.584 37.980 6.734 1.00 15.50 107 THR B N 1
ATOM 3052 C CA . THR B 1 128 ? 76.746 38.597 7.755 1.00 14.28 107 THR B CA 1
ATOM 3053 C C . THR B 1 128 ? 77.607 39.070 8.921 1.00 14.69 107 THR B C 1
ATOM 3054 O O . THR B 1 128 ? 77.376 40.139 9.486 1.00 11.89 107 THR B O 1
ATOM 3058 N N . ARG B 1 129 ? 78.616 38.281 9.278 1.00 11.56 108 ARG B N 1
ATOM 3059 C CA . ARG B 1 129 ? 79.571 38.724 10.278 1.00 11.10 108 ARG B CA 1
ATOM 3060 C C . ARG B 1 129 ? 80.286 40.006 9.870 1.00 13.16 108 ARG B C 1
ATOM 3061 O O . ARG B 1 129 ? 80.418 40.920 10.669 1.00 14.61 108 ARG B O 1
ATOM 3069 N N . ARG B 1 130 ? 80.756 40.062 8.631 1.00 13.90 109 ARG B N 1
ATOM 3070 C CA . ARG B 1 130 ? 81.469 41.234 8.153 1.00 14.12 109 ARG B CA 1
ATOM 3071 C C . ARG B 1 130 ? 80.591 42.464 8.286 1.00 18.58 109 ARG B C 1
ATOM 3072 O O . ARG B 1 130 ? 81.039 43.518 8.740 1.00 18.34 109 ARG B O 1
ATOM 3080 N N . ARG B 1 131 ? 79.327 42.311 7.916 1.00 16.32 110 ARG B N 1
ATOM 3081 C CA . ARG B 1 131 ? 78.394 43.431 7.932 1.00 13.64 110 ARG B CA 1
ATOM 3082 C C . ARG B 1 131 ? 77.964 43.846 9.341 1.00 15.97 110 ARG B C 1
ATOM 3083 O O . ARG B 1 131 ? 77.848 45.043 9.638 1.00 18.21 110 ARG B O 1
ATOM 3091 N N . LEU B 1 132 ? 77.727 42.870 10.216 1.00 12.58 111 LEU B N 1
ATOM 3092 C CA . LEU B 1 132 ? 77.110 43.154 11.511 1.00 12.07 111 LEU B CA 1
ATOM 3093 C C . LEU B 1 132 ? 78.016 43.100 12.746 1.00 12.19 111 LEU B C 1
ATOM 3094 O O . LEU B 1 132 ? 77.606 43.525 13.828 1.00 14.36 111 LEU B O 1
ATOM 3099 N N . ASP B 1 133 ? 79.228 42.563 12.609 1.00 11.26 112 ASP B N 1
ATOM 3100 C CA . ASP B 1 133 ? 80.142 42.529 13.745 1.00 10.08 112 ASP B CA 1
ATOM 3101 C C . ASP B 1 133 ? 80.811 43.878 13.895 1.00 14.42 112 ASP B C 1
ATOM 3102 O O . ASP B 1 133 ? 81.895 44.116 13.353 1.00 14.53 112 ASP B O 1
ATOM 3107 N N . ARG B 1 134 ? 80.128 44.760 14.614 1.00 12.91 113 ARG B N 1
ATOM 3108 C CA . ARG B 1 134 ? 80.598 46.104 14.913 1.00 16.39 113 ARG B CA 1
ATOM 3109 C C . ARG B 1 134 ? 80.392 46.318 16.406 1.00 14.85 113 ARG B C 1
ATOM 3110 O O . ARG B 1 134 ? 79.564 45.647 17.018 1.00 14.71 113 ARG B O 1
ATOM 3118 N N . PRO B 1 135 ? 81.130 47.254 17.005 1.00 12.53 114 PRO B N 1
ATOM 3119 C CA . PRO B 1 135 ? 81.001 47.477 18.447 1.00 13.88 114 PRO B CA 1
ATOM 3120 C C . PRO B 1 135 ? 79.703 48.183 18.842 1.00 14.26 114 PRO B C 1
ATOM 3121 O O . PRO B 1 135 ? 79.327 48.119 20.004 1.00 13.52 114 PRO B O 1
ATOM 3125 N N . TYR B 1 136 ? 79.043 48.836 17.889 1.00 14.28 115 TYR B N 1
ATOM 3126 C CA . TYR B 1 136 ? 77.782 49.510 18.169 1.00 11.83 115 TYR B CA 1
ATOM 3127 C C . TYR B 1 136 ? 77.059 49.857 16.883 1.00 12.60 115 TYR B C 1
ATOM 3128 O O . TYR B 1 136 ? 77.653 49.859 15.802 1.00 14.17 115 TYR B O 1
ATOM 3137 N N . LYS B 1 137 ? 75.770 50.147 17.027 1.00 12.30 116 LYS B N 1
ATOM 3138 C CA . LYS B 1 137 ? 74.973 50.735 15.962 1.00 9.82 116 LYS B CA 1
ATOM 3139 C C . LYS B 1 137 ? 74.756 52.194 16.348 1.00 13.50 116 LYS B C 1
ATOM 3140 O O . LYS B 1 137 ? 74.317 52.481 17.462 1.00 12.83 116 LYS B O 1
ATOM 3146 N N . THR B 1 138 ? 75.075 53.111 15.442 1.00 12.27 117 THR B N 1
ATOM 3147 C CA . THR B 1 138 ? 74.900 54.530 15.738 1.00 14.00 117 THR B CA 1
ATOM 3148 C C . THR B 1 138 ? 73.470 54.998 15.508 1.00 12.38 117 THR B C 1
ATOM 3149 O O . THR B 1 138 ? 72.707 54.380 14.762 1.00 12.84 117 THR B O 1
ATOM 3153 N N . HIS B 1 139 ? 73.104 56.087 16.175 1.00 9.84 118 HIS B N 1
ATOM 3154 C CA . HIS B 1 139 ? 71.863 56.800 15.888 1.00 7.56 118 HIS B CA 1
ATOM 3155 C C . HIS B 1 139 ? 72.157 58.299 15.939 1.00 11.62 118 HIS B C 1
ATOM 3156 O O . HIS B 1 139 ? 72.960 58.736 16.755 1.00 12.44 118 HIS B O 1
ATOM 3163 N N . PRO B 1 140 ? 71.524 59.082 15.050 1.00 10.28 119 PRO B N 1
ATOM 3164 C CA . PRO B 1 140 ? 71.790 60.529 14.998 1.00 8.79 119 PRO B CA 1
ATOM 3165 C C . PRO B 1 140 ? 71.090 61.309 16.097 1.00 8.28 119 PRO B C 1
ATOM 3166 O O . PRO B 1 140 ? 70.160 60.831 16.741 1.00 11.25 119 PRO B O 1
ATOM 3170 N N . ALA B 1 141 ? 71.539 62.547 16.271 1.00 12.13 120 ALA B N 1
ATOM 3171 C CA . ALA B 1 141 ? 70.885 63.475 17.174 1.00 9.35 120 ALA B CA 1
ATOM 3172 C C . ALA B 1 141 ? 69.485 63.801 16.701 1.00 11.36 120 ALA B C 1
ATOM 3173 O O . ALA B 1 141 ? 69.218 63.891 15.498 1.00 12.74 120 ALA B O 1
ATOM 3175 N N . ALA B 1 142 ? 68.591 64.018 17.660 1.00 11.40 121 ALA B N 1
ATOM 3176 C CA . ALA B 1 142 ? 67.297 64.597 17.354 1.00 14.68 121 ALA B CA 1
ATOM 3177 C C . ALA B 1 142 ? 67.493 66.064 16.957 1.00 14.75 121 ALA B C 1
ATOM 3178 O O . ALA B 1 142 ? 68.453 66.706 17.387 1.00 14.76 121 ALA B O 1
ATOM 3180 N N . GLU B 1 143 ? 66.592 66.575 16.124 1.00 15.49 122 GLU B N 1
ATOM 3181 C CA . GLU B 1 143 ? 66.655 67.955 15.652 1.00 19.66 122 GLU B CA 1
ATOM 3182 C C . GLU B 1 143 ? 66.342 68.926 16.787 1.00 16.44 122 GLU B C 1
ATOM 3183 O O . GLU B 1 143 ? 65.561 68.594 17.678 1.00 15.95 122 GLU B O 1
ATOM 3189 N N . PRO B 1 144 ? 66.936 70.128 16.748 1.00 18.81 123 PRO B N 1
ATOM 3190 C CA . PRO B 1 144 ? 66.616 71.174 17.730 1.00 13.75 123 PRO B CA 1
ATOM 3191 C C . PRO B 1 144 ? 65.132 71.524 17.724 1.00 17.07 123 PRO B C 1
ATOM 3192 O O . PRO B 1 144 ? 64.531 71.668 16.650 1.00 15.75 123 PRO B O 1
ATOM 3196 N N . GLU B 1 145 ? 64.559 71.677 18.914 1.00 13.65 124 GLU B N 1
ATOM 3197 C CA . GLU B 1 145 ? 63.147 72.013 19.047 1.00 13.66 124 GLU B CA 1
ATOM 3198 C C . GLU B 1 145 ? 62.993 73.344 19.779 1.00 8.55 124 GLU B C 1
ATOM 3199 O O . GLU B 1 145 ? 62.566 73.378 20.931 1.00 12.66 124 GLU B O 1
ATOM 3205 N N . VAL B 1 146 ? 63.341 74.446 19.113 1.00 8.03 125 VAL B N 1
ATOM 3206 C CA . VAL B 1 146 ? 63.263 75.758 19.738 1.00 9.47 125 VAL B CA 1
ATOM 3207 C C . VAL B 1 146 ? 61.835 76.137 20.117 1.00 12.63 125 VAL B C 1
ATOM 3208 O O . VAL B 1 146 ? 61.574 76.575 21.237 1.00 12.40 125 VAL B O 1
ATOM 3212 N N . GLU B 1 147 ? 60.915 75.978 19.174 1.00 12.17 126 GLU B N 1
ATOM 3213 C CA . GLU B 1 147 ? 59.531 76.369 19.399 1.00 12.11 126 GLU B CA 1
ATOM 3214 C C . GLU B 1 147 ? 58.918 75.646 20.599 1.00 12.81 126 GLU B C 1
ATOM 3215 O O . GLU B 1 147 ? 58.308 76.276 21.466 1.00 11.29 126 GLU B O 1
ATOM 3221 N N . ASP B 1 148 ? 59.103 74.334 20.662 1.00 12.41 127 ASP B N 1
ATOM 3222 C CA . ASP B 1 148 ? 58.511 73.555 21.738 1.00 8.65 127 ASP B CA 1
ATOM 3223 C C . ASP B 1 148 ? 59.119 73.907 23.097 1.00 11.49 127 ASP B C 1
ATOM 3224 O O . ASP B 1 148 ? 58.454 73.815 24.130 1.00 10.69 127 ASP B O 1
ATOM 3229 N N . THR B 1 149 ? 60.392 74.289 23.103 1.00 8.86 128 THR B N 1
ATOM 3230 C CA . THR B 1 149 ? 61.042 74.718 24.334 1.00 9.95 128 THR B CA 1
ATOM 3231 C C . THR B 1 149 ? 60.407 76.000 24.855 1.00 10.59 128 THR B C 1
ATOM 3232 O O . THR B 1 149 ? 60.104 76.116 26.042 1.00 12.23 128 THR B O 1
ATOM 3236 N N . VAL B 1 150 ? 60.201 76.959 23.956 1.00 9.35 129 VAL B N 1
ATOM 3237 C CA . VAL B 1 150 ? 59.575 78.221 24.317 1.00 9.51 129 VAL B CA 1
ATOM 3238 C C . VAL B 1 150 ? 58.135 77.988 24.776 1.00 11.05 129 VAL B C 1
ATOM 3239 O O . VAL B 1 150 ? 57.689 78.601 25.748 1.00 12.09 129 VAL B O 1
ATOM 3243 N N . GLU B 1 151 ? 57.415 77.105 24.080 1.00 11.40 130 GLU B N 1
ATOM 3244 C CA A GLU B 1 151 ? 56.042 76.806 24.474 0.57 10.87 130 GLU B CA 1
ATOM 3245 C CA B GLU B 1 151 ? 56.046 76.727 24.454 0.43 11.24 130 GLU B CA 1
ATOM 3246 C C . GLU B 1 151 ? 55.990 76.248 25.892 1.00 11.22 130 GLU B C 1
ATOM 3247 O O . GLU B 1 151 ? 55.133 76.651 26.677 1.00 12.82 130 GLU B O 1
ATOM 3258 N N . ALA B 1 152 ? 56.911 75.346 26.215 1.00 9.38 131 ALA B N 1
ATOM 3259 C CA . ALA B 1 152 ? 56.961 74.755 27.544 1.00 10.31 131 ALA B CA 1
ATOM 3260 C C . ALA B 1 152 ? 57.272 75.793 28.618 1.00 10.63 131 ALA B C 1
ATOM 3261 O O . ALA B 1 152 ? 56.701 75.744 29.701 1.00 10.36 131 ALA B O 1
ATOM 3263 N N . LEU B 1 153 ? 58.176 76.725 28.324 1.00 7.95 132 LEU B N 1
ATOM 3264 C CA . LEU B 1 153 ? 58.448 77.821 29.261 1.00 8.41 132 LEU B CA 1
ATOM 3265 C C . LEU B 1 153 ? 57.181 78.647 29.489 1.00 10.24 132 LEU B C 1
ATOM 3266 O O . LEU B 1 153 ? 56.910 79.087 30.609 1.00 12.93 132 LEU B O 1
ATOM 3271 N N . GLY B 1 154 ? 56.405 78.856 28.427 1.00 12.38 133 GLY B N 1
ATOM 3272 C CA . GLY B 1 154 ? 55.147 79.572 28.559 1.00 11.71 133 GLY B CA 1
ATOM 3273 C C . GLY B 1 154 ? 54.191 78.827 29.484 1.00 12.54 133 GLY B C 1
ATOM 3274 O O . GLY B 1 154 ? 53.477 79.431 30.290 1.00 11.91 133 GLY B O 1
ATOM 3275 N N . LYS B 1 155 ? 54.175 77.505 29.373 1.00 9.71 134 LYS B N 1
ATOM 3276 C CA . LYS B 1 155 ? 53.323 76.705 30.255 1.00 10.00 134 LYS B CA 1
ATOM 3277 C C . LYS B 1 155 ? 53.785 76.802 31.709 1.00 13.48 134 LYS B C 1
ATOM 3278 O O . LYS B 1 155 ? 52.958 76.832 32.620 1.00 11.28 134 LYS B O 1
ATOM 3284 N N . ILE B 1 156 ? 55.098 76.846 31.930 1.00 10.05 135 ILE B N 1
ATOM 3285 C CA . ILE B 1 156 ? 55.615 77.076 33.274 1.00 8.15 135 ILE B CA 1
ATOM 3286 C C . ILE B 1 156 ? 55.084 78.407 33.814 1.00 10.87 135 ILE B C 1
ATOM 3287 O O . ILE B 1 156 ? 54.586 78.477 34.940 1.00 12.17 135 ILE B O 1
ATOM 3292 N N . ARG B 1 157 ? 55.160 79.449 32.997 1.00 11.95 136 ARG B N 1
ATOM 3293 C CA . ARG B 1 157 ? 54.699 80.775 33.420 1.00 10.11 136 ARG B CA 1
ATOM 3294 C C . ARG B 1 157 ? 53.214 80.762 33.751 1.00 11.27 136 ARG B C 1
ATOM 3295 O O . ARG B 1 157 ? 52.792 81.333 34.763 1.00 13.00 136 ARG B O 1
ATOM 3303 N N . ASN B 1 158 ? 52.420 80.103 32.911 1.00 10.38 137 ASN B N 1
ATOM 3304 C CA . ASN B 1 158 ? 50.986 80.019 33.169 1.00 11.54 137 ASN B CA 1
ATOM 3305 C C . ASN B 1 158 ? 50.702 79.265 34.461 1.00 13.52 137 ASN B C 1
ATOM 3306 O O . ASN B 1 158 ? 49.790 79.625 35.207 1.00 12.92 137 ASN B O 1
ATOM 3311 N N . ALA B 1 159 ? 51.487 78.217 34.717 1.00 9.85 138 ALA B N 1
ATOM 3312 C CA . ALA B 1 159 ? 51.309 77.418 35.926 1.00 8.78 138 ALA B CA 1
ATOM 3313 C C . ALA B 1 159 ? 51.701 78.177 37.190 1.00 11.18 138 ALA B C 1
ATOM 3314 O O . ALA B 1 159 ? 51.026 78.063 38.209 1.00 13.16 138 ALA B O 1
ATOM 3316 N N . ILE B 1 160 ? 52.784 78.942 37.124 1.00 11.73 139 ILE B N 1
ATOM 3317 C CA . ILE B 1 160 ? 53.148 79.836 38.221 1.00 12.72 139 ILE B CA 1
ATOM 3318 C C . ILE B 1 160 ? 52.005 80.813 38.481 1.00 13.73 139 ILE B C 1
ATOM 3319 O O . ILE B 1 160 ? 51.609 81.019 39.626 1.00 15.06 139 ILE B O 1
ATOM 3324 N N . ALA B 1 161 ? 51.455 81.380 37.412 1.00 12.70 140 ALA B N 1
ATOM 3325 C CA . ALA B 1 161 ? 50.417 82.407 37.555 1.00 12.73 140 ALA B CA 1
ATOM 3326 C C . ALA B 1 161 ? 49.162 81.877 38.236 1.00 18.98 140 ALA B C 1
ATOM 3327 O O . ALA B 1 161 ? 48.482 82.620 38.943 1.00 23.16 140 ALA B O 1
ATOM 3329 N N . ARG B 1 162 ? 48.857 80.594 38.042 1.00 16.68 141 ARG B N 1
ATOM 3330 C CA . ARG B 1 162 ? 47.661 80.025 38.658 1.00 12.90 141 ARG B CA 1
ATOM 3331 C C . ARG B 1 162 ? 47.956 79.211 39.921 1.00 16.34 141 ARG B C 1
ATOM 3332 O O . ARG B 1 162 ? 47.047 78.637 40.527 1.00 21.16 141 ARG B O 1
ATOM 3340 N N . GLY B 1 163 ? 49.222 79.184 40.317 1.00 14.62 142 GLY B N 1
ATOM 3341 C CA . GLY B 1 163 ? 49.644 78.517 41.538 1.00 15.24 142 GLY B CA 1
ATOM 3342 C C . GLY B 1 163 ? 49.601 77.002 41.464 1.00 17.10 142 GLY B C 1
ATOM 3343 O O . GLY B 1 163 ? 49.387 76.330 42.472 1.00 17.37 142 GLY B O 1
ATOM 3344 N N . ASP B 1 164 ? 49.825 76.461 40.270 1.00 13.77 143 ASP B N 1
ATOM 3345 C CA . ASP B 1 164 ? 49.767 75.019 40.059 1.00 10.84 143 ASP B CA 1
ATOM 3346 C C . ASP B 1 164 ? 51.168 74.429 40.058 1.00 12.99 143 ASP B C 1
ATOM 3347 O O . ASP B 1 164 ? 51.795 74.325 39.002 1.00 11.21 143 ASP B O 1
ATOM 3352 N N . ASP B 1 165 ? 51.652 74.049 41.242 1.00 11.79 144 ASP B N 1
ATOM 3353 C CA . ASP B 1 165 ? 53.016 73.534 41.390 1.00 13.53 144 ASP B CA 1
ATOM 3354 C C . ASP B 1 165 ? 53.281 72.315 40.511 1.00 10.44 144 ASP B C 1
ATOM 3355 O O . ASP B 1 165 ? 54.349 72.219 39.902 1.00 10.48 144 ASP B O 1
ATOM 3360 N N . LEU B 1 166 ? 52.326 71.385 40.435 1.00 11.39 145 LEU B N 1
ATOM 3361 C CA . LEU B 1 166 ? 52.532 70.196 39.601 1.00 11.12 145 LEU B CA 1
ATOM 3362 C C . LEU B 1 166 ? 52.686 70.564 38.129 1.00 11.37 145 LEU B C 1
ATOM 3363 O O . LEU B 1 166 ? 53.479 69.953 37.418 1.00 11.17 145 LEU B O 1
ATOM 3368 N N . GLY B 1 167 ? 51.918 71.554 37.676 1.00 9.56 146 GLY B N 1
ATOM 3369 C CA . GLY B 1 167 ? 52.050 72.054 36.319 1.00 10.57 146 GLY B CA 1
ATOM 3370 C C . GLY B 1 167 ? 53.429 72.630 36.046 1.00 9.47 146 GLY B C 1
ATOM 3371 O O . GLY B 1 167 ? 54.000 72.410 34.974 1.00 11.11 146 GLY B O 1
ATOM 3372 N N . VAL B 1 168 ? 53.964 73.360 37.021 1.00 10.35 147 VAL B N 1
ATOM 3373 C CA . VAL B 1 168 ? 55.319 73.894 36.919 1.00 8.66 147 VAL B CA 1
ATOM 3374 C C . VAL B 1 168 ? 56.326 72.746 36.796 1.00 8.22 147 VAL B C 1
ATOM 3375 O O . VAL B 1 168 ? 57.176 72.733 35.903 1.00 9.04 147 VAL B O 1
ATOM 3379 N N . TYR B 1 169 ? 56.225 71.781 37.701 1.00 8.74 148 TYR B N 1
ATOM 3380 C CA . TYR B 1 169 ? 57.155 70.657 37.672 1.00 5.91 148 TYR B CA 1
ATOM 3381 C C . TYR B 1 169 ? 57.054 69.883 36.351 1.00 8.13 148 TYR B C 1
ATOM 3382 O O . TYR B 1 169 ? 58.071 69.466 35.787 1.00 7.06 148 TYR B O 1
ATOM 3391 N N . GLN B 1 170 ? 55.831 69.665 35.874 1.00 7.37 149 GLN B N 1
ATOM 3392 C CA . GLN B 1 170 ? 55.634 68.907 34.645 1.00 6.81 149 GLN B CA 1
ATOM 3393 C C . GLN B 1 170 ? 56.226 69.609 33.420 1.00 7.11 149 GLN B C 1
ATOM 3394 O O . GLN B 1 170 ? 56.977 68.995 32.636 1.00 8.79 149 GLN B O 1
ATOM 3400 N N . SER B 1 171 ? 55.901 70.884 33.258 1.00 9.77 150 SER B N 1
ATOM 3401 C CA . SER B 1 171 ? 56.401 71.618 32.107 1.00 8.59 150 SER B CA 1
ATOM 3402 C C . SER B 1 171 ? 57.895 71.894 32.186 1.00 7.82 150 SER B C 1
ATOM 3403 O O . SER B 1 171 ? 58.552 71.978 31.151 1.00 9.86 150 SER B O 1
ATOM 3406 N N . ALA B 1 172 ? 58.438 71.999 33.398 1.00 9.12 151 ALA B N 1
ATOM 3407 C CA . ALA B 1 172 ? 59.883 72.094 33.542 1.00 9.15 151 ALA B CA 1
ATOM 3408 C C . ALA B 1 172 ? 60.561 70.811 33.065 1.00 8.41 151 ALA B C 1
ATOM 3409 O O . ALA B 1 172 ? 61.660 70.860 32.518 1.00 8.47 151 ALA B O 1
ATOM 3411 N N . GLN B 1 173 ? 59.907 69.663 33.232 1.00 7.48 152 GLN B N 1
ATOM 3412 C CA . GLN B 1 173 ? 60.474 68.439 32.652 1.00 8.51 152 GLN B CA 1
ATOM 3413 C C . GLN B 1 173 ? 60.520 68.526 31.137 1.00 10.40 152 GLN B C 1
ATOM 3414 O O . GLN B 1 173 ? 61.482 68.072 30.507 1.00 10.44 152 GLN B O 1
ATOM 3420 N N . THR B 1 174 ? 59.488 69.116 30.542 1.00 7.00 153 THR B N 1
ATOM 3421 C CA . THR B 1 174 ? 59.466 69.249 29.094 1.00 7.49 153 THR B CA 1
ATOM 3422 C C . THR B 1 174 ? 60.626 70.100 28.621 1.00 11.18 153 THR B C 1
ATOM 3423 O O . THR B 1 174 ? 61.313 69.748 27.661 1.00 12.32 153 THR B O 1
ATOM 3427 N N . VAL B 1 175 ? 60.858 71.210 29.316 1.00 9.73 154 VAL B N 1
ATOM 3428 C CA . VAL B 1 175 ? 61.984 72.075 28.994 1.00 9.67 154 VAL B CA 1
ATOM 3429 C C . VAL B 1 175 ? 63.290 71.298 29.091 1.00 11.47 154 VAL B C 1
ATOM 3430 O O . VAL B 1 175 ? 64.124 71.344 28.186 1.00 10.42 154 VAL B O 1
ATOM 3434 N N . ALA B 1 176 ? 63.459 70.565 30.180 1.00 9.36 155 ALA B N 1
ATOM 3435 C CA . ALA B 1 176 ? 64.699 69.829 30.387 1.00 10.76 155 ALA B CA 1
ATOM 3436 C C . ALA B 1 176 ? 64.919 68.750 29.320 1.00 9.54 155 ALA B C 1
ATOM 3437 O O . ALA B 1 176 ? 66.050 68.490 28.937 1.00 11.34 155 ALA B O 1
ATOM 3439 N N A LYS B 1 177 ? 63.836 68.142 28.843 0.41 8.42 156 LYS B N 1
ATOM 3440 N N B LYS B 1 177 ? 63.850 68.125 28.842 0.59 8.38 156 LYS B N 1
ATOM 3441 C CA A LYS B 1 177 ? 63.937 67.080 27.845 0.41 9.55 156 LYS B CA 1
ATOM 3442 C CA B LYS B 1 177 ? 64.015 67.082 27.838 0.59 8.79 156 LYS B CA 1
ATOM 3443 C C A LYS B 1 177 ? 64.232 67.615 26.445 0.41 10.75 156 LYS B C 1
ATOM 3444 C C B LYS B 1 177 ? 64.426 67.666 26.495 0.59 10.33 156 LYS B C 1
ATOM 3445 O O A LYS B 1 177 ? 64.618 66.855 25.555 0.41 9.79 156 LYS B O 1
ATOM 3446 O O B LYS B 1 177 ? 65.088 67.000 25.701 0.59 10.37 156 LYS B O 1
ATOM 3457 N N . LEU B 1 178 ? 64.048 68.921 26.257 1.00 7.82 157 LEU B N 1
ATOM 3458 C CA . LEU B 1 178 ? 64.267 69.557 24.957 1.00 8.27 157 LEU B CA 1
ATOM 3459 C C . LEU B 1 178 ? 65.564 70.353 24.843 1.00 7.73 157 LEU B C 1
ATOM 3460 O O . LEU B 1 178 ? 66.122 70.517 23.745 1.00 10.44 157 LEU B O 1
ATOM 3465 N N . VAL B 1 179 ? 66.043 70.891 25.957 1.00 10.04 158 VAL B N 1
ATOM 3466 C CA A VAL B 1 179 ? 67.234 71.742 25.940 0.54 9.63 158 VAL B CA 1
ATOM 3467 C CA B VAL B 1 179 ? 67.219 71.749 25.876 0.46 8.36 158 VAL B CA 1
ATOM 3468 C C . VAL B 1 179 ? 68.495 71.052 25.384 1.00 10.92 158 VAL B C 1
ATOM 3469 O O . VAL B 1 179 ? 69.292 71.679 24.699 1.00 10.94 158 VAL B O 1
ATOM 3476 N N . PRO B 1 180 ? 68.685 69.750 25.688 1.00 8.26 159 PRO B N 1
ATOM 3477 C CA . PRO B 1 180 ? 69.932 69.180 25.146 1.00 10.91 159 PRO B CA 1
ATOM 3478 C C . PRO B 1 180 ? 70.021 69.188 23.610 1.00 10.22 159 PRO B C 1
ATOM 3479 O O . PRO B 1 180 ? 71.125 69.325 23.076 1.00 12.73 159 PRO B O 1
ATOM 3483 N N . THR B 1 181 ? 68.876 69.103 22.933 1.00 12.21 160 THR B N 1
ATOM 3484 C CA . THR B 1 181 ? 68.784 69.224 21.512 1.00 16.19 160 THR B CA 1
ATOM 3485 C C . THR B 1 181 ? 69.241 70.552 21.001 1.00 14.54 160 THR B C 1
ATOM 3486 O O . THR B 1 181 ? 69.595 70.664 19.868 1.00 17.56 160 THR B O 1
ATOM 3490 N N . LEU B 1 182 ? 69.120 71.563 21.843 1.00 10.50 161 LEU B N 1
ATOM 3491 C CA . LEU B 1 182 ? 69.518 72.895 21.445 1.00 9.33 161 LEU B CA 1
ATOM 3492 C C . LEU B 1 182 ? 71.023 73.015 21.631 1.00 9.77 161 LEU B C 1
ATOM 3493 O O . LEU B 1 182 ? 71.695 73.737 20.888 1.00 13.71 161 LEU B O 1
ATOM 3498 N N . LEU B 1 183 ? 71.552 72.305 22.625 1.00 10.28 162 LEU B N 1
ATOM 3499 C CA . LEU B 1 183 ? 72.973 72.428 22.965 1.00 10.44 162 LEU B CA 1
ATOM 3500 C C . LEU B 1 183 ? 73.875 71.573 22.082 1.00 10.00 162 LEU B C 1
ATOM 3501 O O . LEU B 1 183 ? 75.040 71.914 21.868 1.00 11.39 162 LEU B O 1
ATOM 3506 N N . ILE B 1 184 ? 73.337 70.459 21.578 1.00 11.35 163 ILE B N 1
ATOM 3507 C CA . ILE B 1 184 ? 74.119 69.583 20.709 1.00 9.21 163 ILE B CA 1
ATOM 3508 C C . ILE B 1 184 ? 74.878 70.313 19.598 1.00 11.52 163 ILE B C 1
ATOM 3509 O O . ILE B 1 184 ? 76.079 70.112 19.450 1.00 13.76 163 ILE B O 1
ATOM 3514 N N . PRO B 1 185 ? 74.191 71.186 18.829 1.00 13.08 164 PRO B N 1
ATOM 3515 C CA . PRO B 1 185 ? 74.920 71.799 17.712 1.00 14.32 164 PRO B CA 1
ATOM 3516 C C . PRO B 1 185 ? 75.997 72.820 18.105 1.00 14.17 164 PRO B C 1
ATOM 3517 O O . PRO B 1 185 ? 76.806 73.202 17.256 1.00 18.79 164 PRO B O 1
ATOM 3521 N N . ILE B 1 186 ? 76.021 73.250 19.362 1.00 14.44 165 ILE B N 1
ATOM 3522 C CA . ILE B 1 186 ? 77.067 74.180 19.795 1.00 17.15 165 ILE B CA 1
ATOM 3523 C C . ILE B 1 186 ? 78.076 73.535 20.748 1.00 18.09 165 ILE B C 1
ATOM 3524 O O . ILE B 1 186 ? 78.841 74.216 21.424 1.00 18.57 165 ILE B O 1
ATOM 3529 N N . ASN B 1 187 ? 78.079 72.211 20.787 1.00 11.18 166 ASN B N 1
ATOM 3530 C CA . ASN B 1 187 ? 79.006 71.469 21.622 1.00 8.19 166 ASN B CA 1
ATOM 3531 C C . ASN B 1 187 ? 79.704 70.400 20.791 1.00 11.71 166 ASN B C 1
ATOM 3532 O O . ASN B 1 187 ? 79.196 70.006 19.740 1.00 14.99 166 ASN B O 1
ATOM 3537 N N . PRO B 1 188 ? 80.871 69.930 21.246 1.00 10.71 167 PRO B N 1
ATOM 3538 C CA . PRO B 1 188 ? 81.521 68.822 20.533 1.00 13.97 167 PRO B CA 1
ATOM 3539 C C . PRO B 1 188 ? 80.677 67.539 20.601 1.00 13.99 167 PRO B C 1
ATOM 3540 O O . PRO B 1 188 ? 79.869 67.368 21.515 1.00 12.04 167 PRO B O 1
ATOM 3544 N N . PRO B 1 189 ? 80.831 66.653 19.608 1.00 17.02 168 PRO B N 1
ATOM 3545 C CA . PRO B 1 189 ? 80.067 65.395 19.566 1.00 20.37 168 PRO B CA 1
ATOM 3546 C C . PRO B 1 189 ? 80.191 64.571 20.846 1.00 18.88 168 PRO B C 1
ATOM 3547 O O . PRO B 1 189 ? 81.287 64.454 21.396 1.00 22.36 168 PRO B O 1
ATOM 3551 N N . VAL B 1 190 ? 79.083 63.995 21.305 1.00 19.60 169 VAL B N 1
ATOM 3552 C CA . VAL B 1 190 ? 79.071 63.228 22.547 1.00 17.78 169 VAL B CA 1
ATOM 3553 C C . VAL B 1 190 ? 79.115 61.713 22.337 1.00 22.54 169 VAL B C 1
ATOM 3554 O O . VAL B 1 190 ? 78.734 61.205 21.290 1.00 22.92 169 VAL B O 1
ATOM 3558 N N . THR B 1 191 ? 79.581 61.002 23.356 1.00 28.87 170 THR B N 1
ATOM 3559 C CA . THR B 1 191 ? 79.677 59.548 23.305 1.00 30.45 170 THR B CA 1
ATOM 3560 C C . THR B 1 191 ? 78.694 58.947 24.296 1.00 18.60 170 THR B C 1
ATOM 3561 O O . THR B 1 191 ? 78.916 58.999 25.511 1.00 28.90 170 THR B O 1
ATOM 3565 N N . VAL B 1 192 ? 77.594 58.387 23.798 1.00 20.20 171 VAL B N 1
ATOM 3566 C CA . VAL B 1 192 ? 76.538 57.908 24.686 1.00 13.27 171 VAL B CA 1
ATOM 3567 C C . VAL B 1 192 ? 75.975 56.526 24.285 1.00 9.83 171 VAL B C 1
ATOM 3568 O O . VAL B 1 192 ? 75.395 56.377 23.213 1.00 10.81 171 VAL B O 1
ATOM 3572 N N . SER B 1 193 ? 76.157 55.525 25.154 1.00 9.41 172 SER B N 1
ATOM 3573 C CA . SER B 1 193 ? 75.753 54.145 24.829 1.00 9.97 172 SER B CA 1
ATOM 3574 C C . SER B 1 193 ? 74.558 53.653 25.630 1.00 11.88 172 SER B C 1
ATOM 3575 O O . SER B 1 193 ? 74.014 52.574 25.347 1.00 11.40 172 SER B O 1
ATOM 3578 N N . HIS B 1 194 ? 74.163 54.418 26.644 1.00 10.05 173 HIS B N 1
ATOM 3579 C CA . HIS B 1 194 ? 72.993 54.080 27.452 1.00 9.76 173 HIS B CA 1
ATOM 3580 C C . HIS B 1 194 ? 72.456 55.319 28.158 1.00 10.65 173 HIS B C 1
ATOM 3581 O O . HIS B 1 194 ? 73.143 56.342 28.233 1.00 8.56 173 HIS B O 1
ATOM 3588 N N . ALA B 1 195 ? 71.236 55.217 28.673 1.00 9.11 174 ALA B N 1
ATOM 3589 C CA . ALA B 1 195 ? 70.545 56.377 29.226 1.00 10.49 174 ALA B CA 1
ATOM 3590 C C . ALA B 1 195 ? 71.274 57.033 30.387 1.00 8.13 174 ALA B C 1
ATOM 3591 O O . ALA B 1 195 ? 71.298 58.255 30.482 1.00 8.59 174 ALA B O 1
ATOM 3593 N N . ARG B 1 196 ? 71.870 56.248 31.275 1.00 8.13 175 ARG B N 1
ATOM 3594 C CA . ARG B 1 196 ? 72.569 56.864 32.407 1.00 10.01 175 ARG B CA 1
ATOM 3595 C C . ARG B 1 196 ? 73.757 57.693 31.936 1.00 10.97 175 ARG B C 1
ATOM 3596 O O . ARG B 1 196 ? 74.070 58.744 32.509 1.00 9.52 175 ARG B O 1
ATOM 3604 N N . GLN B 1 197 ? 74.412 57.229 30.877 1.00 8.40 176 GLN B N 1
ATOM 3605 C CA . GLN B 1 197 ? 75.535 57.967 30.309 1.00 8.71 176 GLN B CA 1
ATOM 3606 C C . GLN B 1 197 ? 75.067 59.238 29.589 1.00 10.11 176 GLN B C 1
ATOM 3607 O O . GLN B 1 197 ? 75.839 60.196 29.459 1.00 9.36 176 GLN B O 1
ATOM 3613 N N . ALA B 1 198 ? 73.819 59.263 29.120 1.00 9.64 177 ALA B N 1
ATOM 3614 C CA . ALA B 1 198 ? 73.276 60.490 28.518 1.00 7.81 177 ALA B CA 1
ATOM 3615 C C . ALA B 1 198 ? 73.255 61.628 29.538 1.00 9.28 177 ALA B C 1
ATOM 3616 O O . ALA B 1 198 ? 73.625 62.774 29.219 1.00 8.64 177 ALA B O 1
ATOM 3618 N N . ILE B 1 199 ? 72.845 61.318 30.768 1.00 7.41 178 ILE B N 1
ATOM 3619 C CA . ILE B 1 199 ? 72.908 62.315 31.842 1.00 7.38 178 ILE B CA 1
ATOM 3620 C C . ILE B 1 199 ? 74.337 62.800 32.064 1.00 9.09 178 ILE B C 1
ATOM 3621 O O . ILE B 1 199 ? 74.583 64.001 32.155 1.00 9.51 178 ILE B O 1
ATOM 3626 N N . GLU B 1 200 ? 75.286 61.864 32.122 1.00 8.52 179 GLU B N 1
ATOM 3627 C CA . GLU B 1 200 ? 76.680 62.221 32.338 1.00 8.97 179 GLU B CA 1
ATOM 3628 C C . GLU B 1 200 ? 77.173 63.144 31.225 1.00 9.70 179 GLU B C 1
ATOM 3629 O O . GLU B 1 200 ? 77.815 64.156 31.491 1.00 10.21 179 GLU B O 1
ATOM 3635 N N . ALA B 1 201 ? 76.827 62.816 29.982 1.00 10.96 180 ALA B N 1
ATOM 3636 C CA . ALA B 1 201 ? 77.271 63.640 28.855 1.00 10.00 180 ALA B CA 1
ATOM 3637 C C . ALA B 1 201 ? 76.681 65.049 28.856 1.00 10.46 180 ALA B C 1
ATOM 3638 O O . ALA B 1 201 ? 77.374 66.012 28.515 1.00 9.81 180 ALA B O 1
ATOM 3640 N N . ILE B 1 202 ? 75.412 65.163 29.226 1.00 8.78 181 ILE B N 1
ATOM 3641 C CA . ILE B 1 202 ? 74.729 66.455 29.215 1.00 7.53 181 ILE B CA 1
ATOM 3642 C C . ILE B 1 202 ? 75.290 67.338 30.333 1.00 8.31 181 ILE B C 1
ATOM 3643 O O . ILE B 1 202 ? 75.611 68.515 30.115 1.00 9.46 181 ILE B O 1
ATOM 3648 N N . LEU B 1 203 ? 75.443 66.763 31.521 1.00 7.78 182 LEU B N 1
ATOM 3649 C CA . LEU B 1 203 ? 76.066 67.494 32.626 1.00 6.96 182 LEU B CA 1
ATOM 3650 C C . LEU B 1 203 ? 77.474 67.955 32.272 1.00 10.53 182 LEU B C 1
ATOM 3651 O O . LEU B 1 203 ? 77.946 68.965 32.795 1.00 14.90 182 LEU B O 1
ATOM 3656 N N . ALA B 1 204 ? 78.141 67.215 31.383 1.00 8.36 183 ALA B N 1
ATOM 3657 C CA . ALA B 1 204 ? 79.511 67.548 30.996 1.00 10.11 183 ALA B CA 1
ATOM 3658 C C . ALA B 1 204 ? 79.648 68.472 29.784 1.00 10.09 183 ALA B C 1
ATOM 3659 O O . ALA B 1 204 ? 80.778 68.796 29.412 1.00 10.62 183 ALA B O 1
ATOM 3661 N N . PHE B 1 205 ? 78.536 68.884 29.170 1.00 9.71 184 PHE B N 1
ATOM 3662 C CA . PHE B 1 205 ? 78.604 69.781 28.003 1.00 8.61 184 PHE B CA 1
ATOM 3663 C C . PHE B 1 205 ? 79.450 70.995 28.386 1.00 9.52 184 PHE B C 1
ATOM 3664 O O . PHE B 1 205 ? 79.200 71.636 29.412 1.00 10.28 184 PHE B O 1
ATOM 3672 N N . PRO B 1 206 ? 80.447 71.328 27.565 1.00 9.01 185 PRO B N 1
ATOM 3673 C CA . PRO B 1 206 ? 81.292 72.464 27.945 1.00 8.46 185 PRO B CA 1
ATOM 3674 C C . PRO B 1 206 ? 80.658 73.836 27.658 1.00 8.60 185 PRO B C 1
ATOM 3675 O O . PRO B 1 206 ? 80.904 74.799 28.399 1.00 9.13 185 PRO B O 1
ATOM 3679 N N . ARG B 1 207 ? 79.879 73.926 26.579 1.00 8.58 186 ARG B N 1
ATOM 3680 C CA A ARG B 1 207 ? 79.322 75.211 26.159 0.55 8.66 186 ARG B CA 1
ATOM 3681 C CA B ARG B 1 207 ? 79.305 75.183 26.115 0.45 8.96 186 ARG B CA 1
ATOM 3682 C C . ARG B 1 207 ? 77.851 75.285 26.571 1.00 9.41 186 ARG B C 1
ATOM 3683 O O . ARG B 1 207 ? 76.937 74.768 25.901 1.00 10.38 186 ARG B O 1
ATOM 3698 N N . VAL B 1 208 ? 77.635 75.911 27.723 1.00 11.57 187 VAL B N 1
ATOM 3699 C CA . VAL B 1 208 ? 76.325 75.918 28.371 1.00 11.04 187 VAL B CA 1
ATOM 3700 C C . VAL B 1 208 ? 76.122 77.230 29.108 1.00 11.64 187 VAL B C 1
ATOM 3701 O O . VAL B 1 208 ? 77.088 77.927 29.425 1.00 11.09 187 VAL B O 1
ATOM 3705 N N . PRO B 1 209 ? 74.859 77.574 29.398 1.00 11.69 188 PRO B N 1
ATOM 3706 C CA . PRO B 1 209 ? 74.644 78.824 30.130 1.00 12.99 188 PRO B CA 1
ATOM 3707 C C . PRO B 1 209 ? 75.020 78.684 31.604 1.00 9.95 188 PRO B C 1
ATOM 3708 O O . PRO B 1 209 ? 75.137 77.578 32.125 1.00 12.53 188 PRO B O 1
ATOM 3712 N N . VAL B 1 210 ? 75.227 79.812 32.267 1.00 10.95 189 VAL B N 1
ATOM 3713 C CA . VAL B 1 210 ? 75.467 79.809 33.699 1.00 9.16 189 VAL B CA 1
ATOM 3714 C C . VAL B 1 210 ? 74.327 79.085 34.427 1.00 10.99 189 VAL B C 1
ATOM 3715 O O . VAL B 1 210 ? 73.142 79.283 34.120 1.00 13.48 189 VAL B O 1
ATOM 3719 N N . GLY B 1 211 ? 74.708 78.213 35.356 1.00 12.93 190 GLY B N 1
ATOM 3720 C CA . GLY B 1 211 ? 73.755 77.476 36.168 1.00 11.59 190 GLY B CA 1
ATOM 3721 C C . GLY B 1 211 ? 73.299 76.176 35.542 1.00 13.30 190 GLY B C 1
ATOM 3722 O O . GLY B 1 211 ? 72.527 75.436 36.157 1.00 10.54 190 GLY B O 1
ATOM 3723 N N . PHE B 1 212 ? 73.784 75.877 34.339 1.00 8.77 191 PHE B N 1
ATOM 3724 C CA . PHE B 1 212 ? 73.182 74.801 33.542 1.00 9.95 191 PHE B CA 1
ATOM 3725 C C . PHE B 1 212 ? 73.030 73.434 34.216 1.00 9.57 191 PHE B C 1
ATOM 3726 O O . PHE B 1 212 ? 71.932 72.877 34.239 1.00 9.72 191 PHE B O 1
ATOM 3734 N N . ALA B 1 213 ? 74.121 72.863 34.714 1.00 11.45 192 ALA B N 1
ATOM 3735 C CA . ALA B 1 213 ? 74.051 71.466 35.166 1.00 11.72 192 ALA B CA 1
ATOM 3736 C C . ALA B 1 213 ? 73.054 71.310 36.313 1.00 10.01 192 ALA B C 1
ATOM 3737 O O . ALA B 1 213 ? 72.238 70.379 36.318 1.00 11.54 192 ALA B O 1
ATOM 3739 N N . ALA B 1 214 ? 73.084 72.252 37.253 1.00 10.77 193 ALA B N 1
ATOM 3740 C CA . ALA B 1 214 ? 72.159 72.219 38.384 1.00 11.29 193 ALA B CA 1
ATOM 3741 C C . ALA B 1 214 ? 70.737 72.495 37.943 1.00 11.94 193 ALA B C 1
ATOM 3742 O O . ALA B 1 214 ? 69.797 71.821 38.376 1.00 12.12 193 ALA B O 1
ATOM 3744 N N . ASP B 1 215 ? 70.576 73.485 37.080 1.00 9.44 194 ASP B N 1
ATOM 3745 C CA . ASP B 1 215 ? 69.248 73.852 36.599 1.00 9.41 194 ASP B CA 1
ATOM 3746 C C . ASP B 1 215 ? 68.603 72.741 35.761 1.00 7.97 194 ASP B C 1
ATOM 3747 O O . ASP B 1 215 ? 67.375 72.538 35.810 1.00 9.21 194 ASP B O 1
ATOM 3752 N N . TRP B 1 216 ? 69.424 72.014 35.001 1.00 9.04 195 TRP B N 1
ATOM 3753 C CA . TRP B 1 216 ? 68.901 70.939 34.178 1.00 7.80 195 TRP B CA 1
ATOM 3754 C C . TRP B 1 216 ? 68.353 69.814 35.060 1.00 6.98 195 TRP B C 1
ATOM 3755 O O . TRP B 1 216 ? 67.252 69.312 34.816 1.00 9.52 195 TRP B O 1
ATOM 3766 N N . LEU B 1 217 ? 69.101 69.445 36.097 1.00 7.60 196 LEU B N 1
ATOM 3767 C CA . LEU B 1 217 ? 68.630 68.416 37.023 1.00 8.40 196 LEU B CA 1
ATOM 3768 C C . LEU B 1 217 ? 67.369 68.880 37.761 1.00 6.38 196 LEU B C 1
ATOM 3769 O O . LEU B 1 217 ? 66.435 68.101 37.958 1.00 8.47 196 LEU B O 1
ATOM 3774 N N . THR B 1 218 ? 67.340 70.150 38.160 1.00 7.68 197 THR B N 1
ATOM 3775 C CA . THR B 1 218 ? 66.172 70.686 38.841 1.00 7.65 197 THR B CA 1
ATOM 3776 C C . THR B 1 218 ? 64.938 70.600 37.940 1.00 9.72 197 THR B C 1
ATOM 3777 O O . THR B 1 218 ? 63.880 70.125 38.366 1.00 9.30 197 THR B O 1
ATOM 3781 N N . CYS B 1 219 ? 65.068 71.051 36.693 1.00 7.41 198 CYS B N 1
ATOM 3782 C CA . CYS B 1 219 ? 63.924 71.007 35.778 1.00 6.45 198 CYS B CA 1
ATOM 3783 C C . CYS B 1 219 ? 63.513 69.581 35.414 1.00 7.67 198 CYS B C 1
ATOM 3784 O O . CYS B 1 219 ? 62.329 69.305 35.260 1.00 8.36 198 CYS B O 1
ATOM 3787 N N . LEU B 1 220 ? 64.477 68.670 35.274 1.00 7.60 199 LEU B N 1
ATOM 3788 C CA . LEU B 1 220 ? 64.121 67.289 34.950 1.00 8.42 199 LEU B CA 1
ATOM 3789 C C . LEU B 1 220 ? 63.469 66.615 36.161 1.00 9.33 199 LEU B C 1
ATOM 3790 O O . LEU B 1 220 ? 62.789 65.597 36.016 1.00 10.37 199 LEU B O 1
ATOM 3795 N N . GLY B 1 221 ? 63.681 67.193 37.346 1.00 9.72 200 GLY B N 1
ATOM 3796 C CA . GLY B 1 221 ? 63.102 66.674 38.580 1.00 11.80 200 GLY B CA 1
ATOM 3797 C C . GLY B 1 221 ? 64.031 65.789 39.395 1.00 16.59 200 GLY B C 1
ATOM 3798 O O . GLY B 1 221 ? 63.659 65.320 40.491 1.00 18.39 200 GLY B O 1
ATOM 3799 N N . LEU B 1 222 ? 65.247 65.587 38.879 1.00 8.69 201 LEU B N 1
ATOM 3800 C CA . LEU B 1 222 ? 66.194 64.623 39.443 1.00 7.68 201 LEU B CA 1
ATOM 3801 C C . LEU B 1 222 ? 67.013 65.216 40.584 1.00 8.99 201 LEU B C 1
ATOM 3802 O O . LEU B 1 222 ? 68.242 65.132 40.600 1.00 11.35 201 LEU B O 1
ATOM 3807 N N . 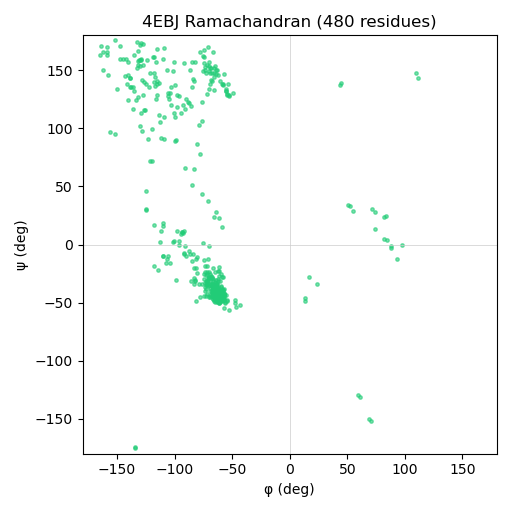VAL B 1 223 ? 66.318 65.812 41.543 1.00 9.37 202 VAL B N 1
ATOM 3808 C CA . VAL B 1 223 ? 66.964 66.464 42.666 1.00 9.80 202 VAL B CA 1
ATOM 3809 C C . VAL B 1 223 ? 66.277 66.103 43.976 1.00 11.04 202 VAL B C 1
ATOM 3810 O O . VAL B 1 223 ? 65.137 65.614 43.989 1.00 10.12 202 VAL B O 1
ATOM 3814 N N . GLU B 1 224 ? 66.987 66.346 45.072 1.00 10.56 203 GLU B N 1
ATOM 3815 C CA . GLU B 1 224 ? 66.468 66.088 46.406 1.00 10.23 203 GLU B CA 1
ATOM 3816 C C . GLU B 1 224 ? 65.422 67.095 46.845 1.00 14.25 203 GLU B C 1
ATOM 3817 O O . GLU B 1 224 ? 64.473 66.735 47.533 1.00 15.41 203 GLU B O 1
ATOM 3823 N N . GLU B 1 225 ? 65.592 68.362 46.478 1.00 10.15 204 GLU B N 1
ATOM 3824 C CA A GLU B 1 225 ? 64.709 69.408 46.976 0.50 12.24 204 GLU B CA 1
ATOM 3825 C CA B GLU B 1 225 ? 64.699 69.397 46.967 0.50 12.06 204 GLU B CA 1
ATOM 3826 C C . GLU B 1 225 ? 64.550 70.546 45.982 1.00 15.09 204 GLU B C 1
ATOM 3827 O O . GLU B 1 225 ? 65.540 71.066 45.459 1.00 18.58 204 GLU B O 1
ATOM 3838 N N . ARG B 1 226 ? 63.305 70.938 45.738 1.00 11.24 205 ARG B N 1
ATOM 3839 C CA . ARG B 1 226 ? 63.021 72.126 44.944 1.00 10.82 205 ARG B CA 1
ATOM 3840 C C . ARG B 1 226 ? 61.621 72.624 45.245 1.00 11.10 205 ARG B C 1
ATOM 3841 O O . ARG B 1 226 ? 60.849 71.950 45.933 1.00 11.75 205 ARG B O 1
ATOM 3849 N N . SER B 1 227 ? 61.308 73.816 44.744 1.00 13.05 206 SER B N 1
ATOM 3850 C CA . SER B 1 227 ? 59.965 74.353 44.824 1.00 10.35 206 SER B CA 1
ATOM 3851 C C . SER B 1 227 ? 59.504 74.780 43.442 1.00 11.25 206 SER B C 1
ATOM 3852 O O . SER B 1 227 ? 60.286 74.782 42.487 1.00 11.61 206 SER B O 1
ATOM 3855 N N . ALA B 1 228 ? 58.232 75.144 43.339 1.00 10.99 207 ALA B N 1
ATOM 3856 C CA . ALA B 1 228 ? 57.714 75.660 42.089 1.00 11.53 207 ALA B CA 1
ATOM 3857 C C . ALA B 1 228 ? 58.479 76.931 41.723 1.00 13.31 207 ALA B C 1
ATOM 3858 O O . ALA B 1 228 ? 58.910 77.087 40.585 1.00 12.09 207 ALA B O 1
ATOM 3860 N N . ARG B 1 229 ? 58.676 77.817 42.698 1.00 10.53 208 ARG B N 1
ATOM 3861 C CA . ARG B 1 229 ? 59.414 79.051 42.462 1.00 13.13 208 ARG B CA 1
ATOM 3862 C C . ARG B 1 229 ? 60.838 78.777 41.982 1.00 14.76 208 ARG B C 1
ATOM 3863 O O . ARG B 1 229 ? 61.286 79.359 40.986 1.00 13.21 208 ARG B O 1
ATOM 3871 N N . SER B 1 230 ? 61.545 77.879 42.666 1.00 10.48 209 SER B N 1
ATOM 3872 C CA . SER B 1 230 ? 62.944 77.635 42.307 1.00 9.55 209 SER B CA 1
ATOM 3873 C C . SER B 1 230 ? 63.059 76.906 40.974 1.00 10.02 209 SER B C 1
ATOM 3874 O O . SER B 1 230 ? 64.023 77.101 40.232 1.00 11.50 209 SER B O 1
ATOM 3877 N N . THR B 1 231 ? 62.073 76.068 40.673 1.00 9.35 210 THR B N 1
ATOM 3878 C CA . THR B 1 231 ? 62.070 75.332 39.418 1.00 10.08 210 THR B CA 1
ATOM 3879 C C . THR B 1 231 ? 61.829 76.277 38.249 1.00 9.32 210 THR B C 1
ATOM 3880 O O . THR B 1 231 ? 62.529 76.225 37.238 1.00 9.49 210 THR B O 1
ATOM 3884 N N . ALA B 1 232 ? 60.858 77.163 38.397 1.00 9.26 211 ALA B N 1
ATOM 3885 C CA . ALA B 1 232 ? 60.581 78.126 37.341 1.00 10.42 211 ALA B CA 1
ATOM 3886 C C . ALA B 1 232 ? 61.804 79.017 37.110 1.00 10.51 211 ALA B C 1
ATOM 3887 O O . ALA B 1 232 ? 62.140 79.333 35.972 1.00 10.32 211 ALA B O 1
ATOM 3889 N N . ALA B 1 233 ? 62.485 79.406 38.182 1.00 11.19 212 ALA B N 1
ATOM 3890 C CA . ALA B 1 233 ? 63.644 80.293 38.031 1.00 11.97 212 ALA B CA 1
ATOM 3891 C C . ALA B 1 233 ? 64.788 79.597 37.288 1.00 10.80 212 ALA B C 1
ATOM 3892 O O . ALA B 1 233 ? 65.492 80.216 36.486 1.00 10.86 212 ALA B O 1
ATOM 3894 N N . ALA B 1 234 ? 64.952 78.306 37.559 1.00 12.02 213 ALA B N 1
ATOM 3895 C CA . ALA B 1 234 ? 65.940 77.490 36.860 1.00 8.02 213 ALA B CA 1
ATOM 3896 C C . ALA B 1 234 ? 65.584 77.370 35.372 1.00 10.63 213 ALA B C 1
ATOM 3897 O O . ALA B 1 234 ? 66.449 77.498 34.501 1.00 11.20 213 ALA B O 1
ATOM 3899 N N . ALA B 1 235 ? 64.308 77.119 35.084 1.00 10.10 214 ALA B N 1
ATOM 3900 C CA . ALA B 1 235 ? 63.857 77.003 33.700 1.00 9.95 214 ALA B CA 1
ATOM 3901 C C . ALA B 1 235 ? 64.059 78.309 32.936 1.00 11.54 214 ALA B C 1
ATOM 3902 O O . ALA B 1 235 ? 64.466 78.299 31.774 1.00 10.29 214 ALA B O 1
ATOM 3904 N N . GLU B 1 236 ? 63.781 79.431 33.594 1.00 10.64 215 GLU B N 1
ATOM 3905 C CA . GLU B 1 236 ? 63.993 80.738 32.969 1.00 11.21 215 GLU B CA 1
ATOM 3906 C C . GLU B 1 236 ? 65.466 80.957 32.646 1.00 13.78 215 GLU B C 1
ATOM 3907 O O . GLU B 1 236 ? 65.802 81.362 31.537 1.00 14.38 215 GLU B O 1
ATOM 3913 N N . ARG B 1 237 ? 66.347 80.670 33.608 1.00 12.71 216 ARG B N 1
ATOM 3914 C CA . ARG B 1 237 ? 67.777 80.837 33.387 1.00 13.25 216 ARG B CA 1
ATOM 3915 C C . ARG B 1 237 ? 68.245 79.998 32.215 1.00 15.22 216 ARG B C 1
ATOM 3916 O O . ARG B 1 237 ? 68.980 80.470 31.344 1.00 16.15 216 ARG B O 1
ATOM 3932 N N . VAL B 1 239 ? 66.542 78.425 29.700 1.00 9.84 218 VAL B N 1
ATOM 3933 C CA . VAL B 1 239 ? 65.987 78.684 28.379 1.00 10.42 218 VAL B CA 1
ATOM 3934 C C . VAL B 1 239 ? 66.503 79.999 27.805 1.00 13.58 218 VAL B C 1
ATOM 3935 O O . VAL B 1 239 ? 66.915 80.068 26.643 1.00 14.91 218 VAL B O 1
ATOM 3939 N N . ARG B 1 240 ? 66.486 81.047 28.618 1.00 13.78 219 ARG B N 1
ATOM 3940 C CA . ARG B 1 240 ? 66.990 82.337 28.172 1.00 13.40 219 ARG B CA 1
ATOM 3941 C C . ARG B 1 240 ? 68.468 82.212 27.832 1.00 12.53 219 ARG B C 1
ATOM 3942 O O . ARG B 1 240 ? 68.943 82.763 26.835 1.00 15.76 219 ARG B O 1
ATOM 3950 N N . GLY B 1 241 ? 69.189 81.466 28.661 1.00 15.50 220 GLY B N 1
ATOM 3951 C CA . GLY B 1 241 ? 70.612 81.291 28.472 1.00 16.90 220 GLY B CA 1
ATOM 3952 C C . GLY B 1 241 ? 70.966 80.544 27.201 1.00 15.47 220 GLY B C 1
ATOM 3953 O O . GLY B 1 241 ? 71.874 80.942 26.472 1.00 19.16 220 GLY B O 1
ATOM 3954 N N . VAL B 1 242 ? 70.257 79.455 26.922 1.00 10.40 221 VAL B N 1
ATOM 3955 C CA A VAL B 1 242 ? 70.549 78.649 25.746 0.68 11.31 221 VAL B CA 1
ATOM 3956 C CA B VAL B 1 242 ? 70.573 78.663 25.740 0.32 10.52 221 VAL B CA 1
ATOM 3957 C C . VAL B 1 242 ? 70.152 79.376 24.460 1.00 13.40 221 VAL B C 1
ATOM 3958 O O . VAL B 1 242 ? 70.883 79.358 23.475 1.00 15.67 221 VAL B O 1
ATOM 3965 N N . LEU B 1 243 ? 68.981 80.013 24.470 1.00 13.79 222 LEU B N 1
ATOM 3966 C CA . LEU B 1 243 ? 68.495 80.687 23.263 1.00 15.31 222 LEU B CA 1
ATOM 3967 C C . LEU B 1 243 ? 69.460 81.755 22.769 1.00 17.01 222 LEU B C 1
ATOM 3968 O O . LEU B 1 243 ? 69.651 81.917 21.565 1.00 21.42 222 LEU B O 1
ATOM 3973 N N . GLU B 1 244 ? 70.083 82.479 23.692 1.00 16.27 223 GLU B N 1
ATOM 3974 C CA . GLU B 1 244 ? 70.978 83.550 23.282 1.00 16.45 223 GLU B CA 1
ATOM 3975 C C . GLU B 1 244 ? 72.327 83.011 22.772 1.00 18.83 223 GLU B C 1
ATOM 3976 O O . GLU B 1 244 ? 73.120 83.756 22.205 1.00 20.07 223 GLU B O 1
ATOM 3990 N N . LEU B 1 246 ? 72.407 80.249 20.651 1.00 16.57 225 LEU B N 1
ATOM 3991 C CA . LEU B 1 246 ? 72.151 79.553 19.395 1.00 18.36 225 LEU B CA 1
ATOM 3992 C C . LEU B 1 246 ? 72.488 80.399 18.176 1.00 18.62 225 LEU B C 1
ATOM 3993 O O . LEU B 1 246 ? 72.177 81.587 18.135 1.00 21.73 225 LEU B O 1
ATOM 3998 N N . PRO B 1 247 ? 73.127 79.786 17.171 1.00 22.65 226 PRO B N 1
ATOM 3999 C CA . PRO B 1 247 ? 73.310 80.517 15.915 1.00 21.70 226 PRO B CA 1
ATOM 4000 C C . PRO B 1 247 ? 71.963 80.596 15.207 1.00 23.52 226 PRO B C 1
ATOM 4001 O O . PRO B 1 247 ? 71.148 79.685 15.353 1.00 26.74 226 PRO B O 1
ATOM 4005 N N . THR B 1 248 ? 71.718 81.668 14.470 1.00 27.61 227 THR B N 1
ATOM 4006 C CA . THR B 1 248 ? 70.423 81.822 13.821 1.00 29.36 227 THR B CA 1
ATOM 4007 C C . THR B 1 248 ? 70.461 81.213 12.419 1.00 24.78 227 THR B C 1
ATOM 4008 O O . THR B 1 248 ? 70.348 81.913 11.413 1.00 31.23 227 THR B O 1
ATOM 4012 N N . ASP B 1 249 ? 70.623 79.893 12.389 1.00 21.84 228 ASP B N 1
ATOM 4013 C CA . ASP B 1 249 ? 70.793 79.108 11.170 1.00 25.59 228 ASP B CA 1
ATOM 4014 C C . ASP B 1 249 ? 69.483 78.427 10.774 1.00 27.18 228 ASP B C 1
ATOM 4015 O O . ASP B 1 249 ? 69.022 77.519 11.463 1.00 26.16 228 ASP B O 1
ATOM 4020 N N . PRO B 1 250 ? 68.894 78.843 9.642 1.00 26.58 229 PRO B N 1
ATOM 4021 C CA . PRO B 1 250 ? 67.615 78.255 9.220 1.00 21.24 229 PRO B CA 1
ATOM 4022 C C . PRO B 1 250 ? 67.704 76.763 8.919 1.00 23.68 229 PRO B C 1
ATOM 4023 O O . PRO B 1 250 ? 66.741 76.041 9.167 1.00 26.55 229 PRO B O 1
ATOM 4027 N N . ASP B 1 251 ? 68.834 76.310 8.389 1.00 23.75 230 ASP B N 1
ATOM 4028 C CA . ASP B 1 251 ? 69.025 74.891 8.124 1.00 28.71 230 ASP B CA 1
ATOM 4029 C C . ASP B 1 251 ? 68.965 74.096 9.424 1.00 23.76 230 ASP B C 1
ATOM 4030 O O . ASP B 1 251 ? 68.442 72.985 9.463 1.00 32.20 230 ASP B O 1
ATOM 4035 N N . LEU B 1 252 ? 69.495 74.688 10.487 1.00 23.15 231 LEU B N 1
ATOM 4036 C CA . LEU B 1 252 ? 69.577 74.016 11.779 1.00 23.80 231 LEU B CA 1
ATOM 4037 C C . LEU B 1 252 ? 68.260 74.084 12.558 1.00 23.20 231 LEU B C 1
ATOM 4038 O O . LEU B 1 252 ? 67.767 73.070 13.056 1.00 27.15 231 LEU B O 1
ATOM 4043 N N . LEU B 1 253 ? 67.693 75.283 12.651 1.00 19.87 232 LEU B N 1
ATOM 4044 C CA . LEU B 1 253 ? 66.585 75.531 13.577 1.00 18.55 232 LEU B CA 1
ATOM 4045 C C . LEU B 1 253 ? 65.230 75.605 12.892 1.00 21.54 232 LEU B C 1
ATOM 4046 O O . LEU B 1 253 ? 64.191 75.527 13.547 1.00 20.81 232 LEU B O 1
ATOM 4051 N N . GLY B 1 254 ? 65.245 75.766 11.576 1.00 18.51 233 GLY B N 1
ATOM 4052 C CA . GLY B 1 254 ? 64.029 75.993 10.820 1.00 17.92 233 GLY B CA 1
ATOM 4053 C C . GLY B 1 254 ? 64.004 77.418 10.310 1.00 17.44 233 GLY B C 1
ATOM 4054 O O . GLY B 1 254 ? 64.515 78.334 10.960 1.00 18.78 233 GLY B O 1
ATOM 4055 N N . GLU B 1 255 ? 63.400 77.615 9.144 1.00 18.71 234 GLU B N 1
ATOM 4056 C CA . GLU B 1 255 ? 63.390 78.920 8.507 1.00 17.27 234 GLU B CA 1
ATOM 4057 C C . GLU B 1 255 ? 62.673 80.002 9.315 1.00 16.59 234 GLU B C 1
ATOM 4058 O O . GLU B 1 255 ? 63.196 81.102 9.484 1.00 18.69 234 GLU B O 1
ATOM 4064 N N . ASP B 1 256 ? 61.475 79.698 9.809 1.00 16.37 235 ASP B N 1
ATOM 4065 C CA . ASP B 1 256 ? 60.710 80.698 10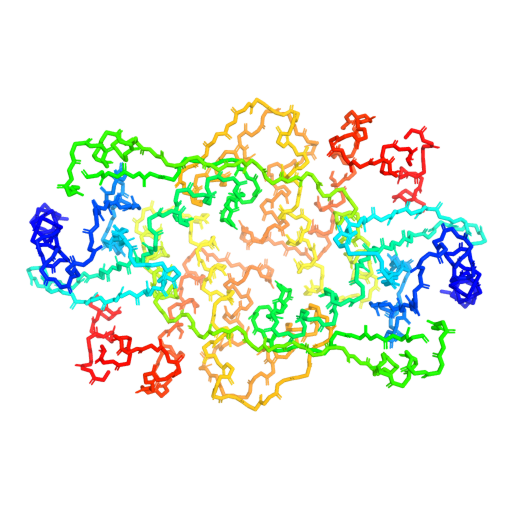.555 1.00 16.54 235 ASP B CA 1
ATOM 4066 C C . ASP B 1 256 ? 61.425 81.064 11.842 1.00 15.34 235 ASP B C 1
ATOM 4067 O O . ASP B 1 256 ? 61.521 82.242 12.205 1.00 16.96 235 ASP B O 1
ATOM 4072 N N . ILE B 1 257 ? 61.904 80.040 12.541 1.00 15.21 236 ILE B N 1
ATOM 4073 C CA . ILE B 1 257 ? 62.553 80.242 13.832 1.00 13.58 236 ILE B CA 1
ATOM 4074 C C . ILE B 1 257 ? 63.792 81.115 13.673 1.00 13.71 236 ILE B C 1
ATOM 4075 O O . ILE B 1 257 ? 63.974 82.076 14.416 1.00 17.08 236 ILE B O 1
ATOM 4080 N N . ALA B 1 258 ? 64.621 80.793 12.685 1.00 15.85 237 ALA B N 1
ATOM 4081 C CA . ALA B 1 258 ? 65.822 81.585 12.413 1.00 18.28 237 ALA B CA 1
ATOM 4082 C C . ALA B 1 258 ? 65.491 83.038 12.094 1.00 20.33 237 ALA B C 1
ATOM 4083 O O . ALA B 1 258 ? 66.163 83.959 12.557 1.00 20.64 237 ALA B O 1
ATOM 4085 N N . ARG B 1 259 ? 64.460 83.244 11.287 1.00 17.41 238 ARG B N 1
ATOM 4086 C CA . ARG B 1 259 ? 64.071 84.588 10.904 1.00 19.94 238 ARG B CA 1
ATOM 4087 C C . ARG B 1 259 ? 63.558 85.370 12.110 1.00 16.88 238 ARG B C 1
ATOM 4088 O O . ARG B 1 259 ? 63.868 86.548 12.283 1.00 23.03 238 ARG B O 1
ATOM 4096 N N . LEU B 1 260 ? 62.780 84.701 12.958 1.00 17.89 239 LEU B N 1
ATOM 4097 C CA . LEU B 1 260 ? 62.223 85.357 14.134 1.00 14.78 239 LEU B CA 1
ATOM 4098 C C . LEU B 1 260 ? 63.288 85.774 15.140 1.00 17.26 239 LEU B C 1
ATOM 4099 O O . LEU B 1 260 ? 63.182 86.832 15.754 1.00 18.05 239 LEU B O 1
ATOM 4120 N N . ASN B 1 262 ? 66.508 86.359 14.401 1.00 20.88 241 ASN B N 1
ATOM 4121 C CA . ASN B 1 262 ? 67.290 87.419 13.764 1.00 31.07 241 ASN B CA 1
ATOM 4122 C C . ASN B 1 262 ? 66.577 88.756 13.842 1.00 30.84 241 ASN B C 1
ATOM 4123 O O . ASN B 1 262 ? 67.210 89.806 13.971 1.00 33.62 241 ASN B O 1
ATOM 4128 N N . ALA B 1 263 ? 65.251 88.711 13.765 1.00 24.54 242 ALA B N 1
ATOM 4129 C CA . ALA B 1 263 ? 64.433 89.914 13.841 1.00 27.48 242 ALA B CA 1
ATOM 4130 C C . ALA B 1 263 ? 64.346 90.457 15.268 1.00 25.05 242 ALA B C 1
ATOM 4131 O O . ALA B 1 263 ? 63.897 91.582 15.483 1.00 27.54 242 ALA B O 1
ATOM 4133 N N . GLY B 1 264 ? 64.764 89.650 16.237 1.00 22.25 243 GLY B N 1
ATOM 4134 C CA . GLY B 1 264 ? 64.689 90.035 17.637 1.00 19.45 243 GLY B CA 1
ATOM 4135 C C . GLY B 1 264 ? 63.326 89.756 18.247 1.00 20.25 243 GLY B C 1
ATOM 4136 O O . GLY B 1 264 ? 63.079 90.077 19.408 1.00 20.78 243 GLY B O 1
ATOM 4137 N N . LEU B 1 265 ? 62.444 89.149 17.461 1.00 22.82 244 LEU B N 1
ATOM 4138 C CA . LEU B 1 265 ? 61.073 88.904 17.890 1.00 21.02 244 LEU B CA 1
ATOM 4139 C C . LEU B 1 265 ? 60.972 87.806 18.937 1.00 17.02 244 LEU B C 1
ATOM 4140 O O . LEU B 1 265 ? 60.117 87.870 19.823 1.00 18.96 244 LEU B O 1
ATOM 4145 N N . LEU B 1 266 ? 61.818 86.788 18.831 1.00 16.50 245 LEU B N 1
ATOM 4146 C CA . LEU B 1 266 ? 61.763 85.716 19.814 1.00 15.41 245 LEU B CA 1
ATOM 4147 C C . LEU B 1 266 ? 62.194 86.235 21.176 1.00 18.37 245 LEU B C 1
ATOM 4148 O O . LEU B 1 266 ? 61.572 85.933 22.193 1.00 17.69 245 LEU B O 1
ATOM 4153 N N . GLU B 1 267 ? 63.256 87.034 21.184 1.00 19.22 246 GLU B N 1
ATOM 4154 C CA . GLU B 1 267 ? 63.739 87.648 22.412 1.00 21.12 246 GLU B CA 1
ATOM 4155 C C . GLU B 1 267 ? 62.670 88.562 22.985 1.00 19.68 246 GLU B C 1
ATOM 4156 O O . GLU B 1 267 ? 62.397 88.539 24.184 1.00 19.32 246 GLU B O 1
ATOM 4162 N N . LYS B 1 268 ? 62.060 89.367 22.124 1.00 17.84 247 LYS B N 1
ATOM 4163 C CA . LYS B 1 268 ? 61.025 90.283 22.581 1.00 14.30 247 LYS B CA 1
ATOM 4164 C C . LYS B 1 268 ? 59.855 89.507 23.186 1.00 16.53 247 LYS B C 1
ATOM 4165 O O . LYS B 1 268 ? 59.310 89.886 24.227 1.00 17.82 247 LYS B O 1
ATOM 4171 N N . TYR B 1 269 ? 59.481 88.411 22.537 1.00 17.18 248 TYR B N 1
ATOM 4172 C CA . TYR B 1 269 ? 58.388 87.587 23.043 1.00 18.19 248 TYR B CA 1
ATOM 4173 C C . TYR B 1 269 ? 58.707 86.996 24.422 1.00 16.40 248 TYR B C 1
ATOM 4174 O O . TYR B 1 269 ? 57.886 87.054 25.337 1.00 15.54 248 TYR B O 1
ATOM 4183 N N . VAL B 1 270 ? 59.894 86.415 24.569 1.00 14.52 249 VAL B N 1
ATOM 4184 C CA . VAL B 1 270 ? 60.275 85.787 25.833 1.00 12.83 249 VAL B CA 1
ATOM 4185 C C . VAL B 1 270 ? 60.355 86.830 26.960 1.00 15.96 249 VAL B C 1
ATOM 4186 O O . VAL B 1 270 ? 59.991 86.563 28.105 1.00 16.48 249 VAL B O 1
ATOM 4190 N N . GLN B 1 271 ? 60.796 88.038 26.621 1.00 15.94 250 GLN B N 1
ATOM 4191 C CA . GLN B 1 271 ? 61.076 89.051 27.637 1.00 17.39 250 GLN B CA 1
ATOM 4192 C C . GLN B 1 271 ? 59.913 89.982 27.968 1.00 23.37 250 GLN B C 1
ATOM 4193 O O . GLN B 1 271 ? 60.004 90.778 28.900 1.00 22.48 250 GLN B O 1
ATOM 4199 N N . GLN B 1 272 ? 58.828 89.886 27.209 1.00 18.99 251 GLN B N 1
ATOM 4200 C CA . GLN B 1 272 ? 57.755 90.868 27.307 1.00 22.52 251 GLN B CA 1
ATOM 4201 C C . GLN B 1 272 ? 57.025 90.827 28.646 1.00 27.09 251 GLN B C 1
ATOM 4202 O O . GLN B 1 272 ? 56.976 89.807 29.332 1.00 22.22 251 GLN B O 1
#

B-factor: mean 19.21, std 11.42, range [5.18, 69.06]

Foldseek 3Di:
DVQQVVLVVVVVVVVVVVLCVVAVQFFKKKWFPCVLVVNDDDQDATEMETEGQDAPDWDKDWDWDDRPPHTHIYIYTYYHNVVVLVCLAAADPQLLQAKAFGAIDIDGDDDVSCVVPHDRGRIHHGDAADLPQLVVLLVQLVVCVVVVNFVSNLVSLLVNLSRVVNLLCVVFDHDYYHGNVVSLVVSLPTPDWQPPQNVLSCLSNVNDDDDTSVRNSVSSLSSLRSVVHDLDCVRHNDVVSVVVVCVVVVVSVD/DVLQVVLVVVVLVVVVVVVCVVAVQFFKKKWFDCVLVVNDDDQDATEMETEGQDAPDWDKDWDWDDRDPHTHIYIYTYHHNVVVLVCLAAADPQQLQAKEFGAIDIDGDDVVVCVVPHDRGRIHHGDAADLPQLLVLLVQLVVCVVVVNFVSNLVSLLVNLSRLVNLLCVVFPHDYHHGNVVSLVRQLVTPDWQPPP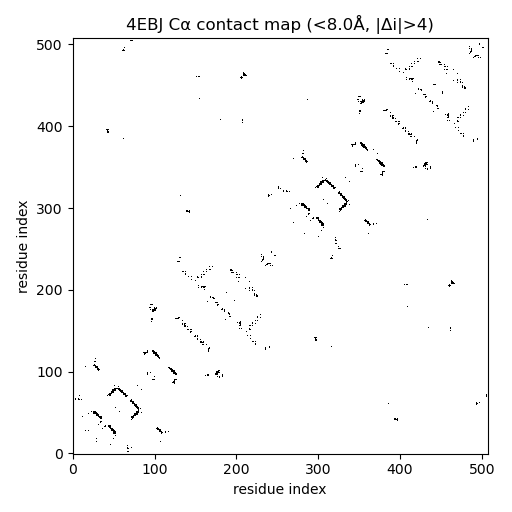NVLSCLSNVVDDDDTSVRNSVSSLSSVRSVVGQLDCVRHNDVSSVVCVCVVVVVSVD

InterPro domains:
  IPR002934 Polymerase, nucleotidyl transferase domain [PF01909] (10-82)
  IPR040517 Nucleotidyltransferase, substrate binding domain [PF18280] (124-225)
  IPR043519 Nucleotidyltransferase superfamily [G3DSA:3.30.460.10] (1-121)
  IPR043519 Nucleotidyltransferase superfamily [SSF81301] (3-83)

Radius of gyration: 24.3 Å; Cα contacts (8 Å, |Δi|>4): 995; chains: 2; bounding box: 51×70×52 Å

CATH classification: 3.30.460.10 (+1 more: 1.20.120.330)